Protein 2A4A (pdb70)

Organism: Plasmodium yoelii yoelii (NCBI:txid73239)

Secondary structure (DSSP, 8-state):
-HHHHHHHHHHHTTEEEE---TT--HHHHHHHHHHHHSSSSPPSEEEE-GGGHHHIIIIIHHHSSS--SEEEEEESTTT--S-HHHHHHHHHHHHHHT-SEEEEEP-HHHHHHSHHHHHHHHHHHHHHHHTT-TTSEEEEE--HHHH-SHHHHHHHHHHHHTTT-SEEE---S-SS----HHHHHHHHHHHHHHHHH-GGGTT--EEEEESS--SHHHHHHHHHHHHHHT---EEEEESSHHHHHHHHH-/-HHHHHHHHHHHTTEEEE---TT--HHHHHHHHHHTTSSSSPPSEEEE-GGGHHHIIIIIHHHSSS--SEEEEEESTTT--S-HHHHHHHHHHHHHHT-SEEEEEP-HHHHHHSHHHHHHHHHHHHHHHHHHTTTSEEEEE--HHHH-SHHHHHHHHHHHHTTT-SEEE---S-SS----HHHHHHHHHHHHHHHHH-GGGTTT-EEEEESS--SHHHHHHHHHHHHHH--EEEESSHHHHHHHHH-

B-factor: mean 33.87, std 11.48, range [2.68, 71.35]

InterPro domains:
  IPR002915 DeoC/FbaB/LacD aldolase [PF01791] (13-217)
  IPR002915 DeoC/FbaB/LacD aldolase [SM01133] (12-255)
  IPR011343 Deoxyribose-phosphate aldolase [PIRSF001357] (12-256)
  IPR011343 Deoxyribose-phosphate aldolase [PTHR10889] (4-257)
  IPR011343 Deoxyribose-phosphate aldolase [TIGR00126] (16-229)
  IPR013785 Aldolase-type TIM barrel [G3DSA:3.20.20.70] (3-262)

Nearest PDB structures (foldseek):
  2a4a-assembly2_B  TM=1.004E+00  e=3.264E-45  Plasmodium yoelii yoelii
  2a4a-assembly1_A  TM=1.003E+00  e=9.327E-44  Plasmodium yoelii yoelii
  3qyq-assembly1_C  TM=9.381E-01  e=1.971E-19  Toxoplasma gondii ME49
  4eiv-assembly1_A  TM=9.228E-01  e=8.857E-19  Toxoplasma gondii
  3qyq-assembly2_B  TM=9.148E-01  e=5.631E-18  Toxoplasma gondii ME49

Radius of gyration: 25.46 Å; Cα contacts (8 Å, |Δi|>4): 975; chains: 2; bounding box: 39×77×62 Å

Structure (mmCIF, N/CA/C/O backbone):
data_2A4A
#
_entry.id   2A4A
#
_cell.length_a   36.121
_cell.length_b   143.472
_cell.length_c   50.156
_cell.angle_alpha   90.00
_cell.angle_beta   106.24
_cell.angle_gamma   90.00
#
_symmetry.space_group_name_H-M   'P 1 21 1'
#
loop_
_entity.id
_entity.type
_entity.pdbx_description
1 polymer 'deoxyribose-phosphate aldolase'
2 water water
#
loop_
_atom_site.group_PDB
_atom_site.id
_atom_site.type_symbol
_atom_site.label_atom_id
_atom_site.label_alt_id
_atom_site.label_comp_id
_atom_site.label_asym_id
_atom_site.label_entity_id
_atom_site.label_seq_id
_atom_site.pdbx_PDB_ins_code
_atom_site.Cartn_x
_atom_site.Cartn_y
_atom_site.Cartn_z
_atom_site.occupancy
_atom_site.B_iso_or_equiv
_atom_site.auth_seq_id
_atom_site.auth_comp_id
_atom_site.auth_asym_id
_atom_site.auth_atom_id
_atom_site.pdbx_PDB_model_num
ATOM 1 N N . ASN A 1 22 ? 33.604 17.561 -4.639 1.00 41.71 3 ASN A N 1
ATOM 2 C CA . ASN A 1 22 ? 33.385 17.667 -3.167 1.00 40.90 3 ASN A CA 1
ATOM 3 C C . ASN A 1 22 ? 31.890 17.608 -2.826 1.00 38.71 3 ASN A C 1
ATOM 4 O O . ASN A 1 22 ? 31.258 18.634 -2.543 1.00 35.89 3 ASN A O 1
ATOM 9 N N . TYR A 1 23 ? 31.332 16.399 -2.858 1.00 36.95 4 TYR A N 1
ATOM 10 C CA . TYR A 1 23 ? 29.890 16.212 -2.674 1.00 36.12 4 TYR A CA 1
ATOM 11 C C . TYR A 1 23 ? 29.426 16.482 -1.251 1.00 33.72 4 TYR A C 1
ATOM 12 O O . TYR A 1 23 ? 28.295 16.930 -1.041 1.00 31.91 4 TYR A O 1
ATOM 21 N N . THR A 1 24 ? 30.292 16.194 -0.286 1.00 31.38 5 THR A N 1
ATOM 22 C CA . THR A 1 24 ? 29.997 16.449 1.126 1.00 32.27 5 THR A CA 1
ATOM 23 C C . THR A 1 24 ? 29.670 17.936 1.336 1.00 31.76 5 THR A C 1
ATOM 24 O O . THR A 1 24 ? 28.626 18.286 1.904 1.00 29.28 5 THR A O 1
ATOM 28 N N . GLU A 1 25 ? 30.566 18.788 0.845 1.00 31.51 6 GLU A N 1
ATOM 29 C CA . GLU A 1 25 ? 30.405 20.234 0.889 1.00 32.42 6 GLU A CA 1
ATOM 30 C C . GLU A 1 25 ? 29.158 20.699 0.134 1.00 30.59 6 GLU A C 1
ATOM 31 O O . GLU A 1 25 ? 28.419 21.553 0.629 1.00 28.67 6 GLU A O 1
ATOM 37 N N . LYS A 1 26 ? 28.916 20.130 -1.048 1.00 30.43 7 LYS A N 1
ATOM 38 C CA . LYS A 1 26 ? 27.738 20.487 -1.846 1.00 30.03 7 LYS A CA 1
ATOM 39 C C . LYS A 1 26 ? 26.435 20.090 -1.169 1.00 28.63 7 LYS A C 1
ATOM 40 O O . LYS A 1 26 ? 25.431 20.785 -1.289 1.00 29.38 7 LYS A O 1
ATOM 46 N N . PHE A 1 27 ? 26.458 18.965 -0.462 1.00 28.67 8 PHE A N 1
ATOM 47 C CA . PHE A 1 27 ? 25.283 18.481 0.270 1.00 26.99 8 PHE A CA 1
ATOM 48 C C . PHE A 1 27 ? 24.983 19.384 1.476 1.00 27.00 8 PHE A C 1
ATOM 49 O O . PHE A 1 27 ? 23.833 19.790 1.698 1.00 25.30 8 PHE A O 1
ATOM 57 N N . ALA A 1 28 ? 26.027 19.706 2.236 1.00 26.01 9 ALA A N 1
ATOM 58 C CA . ALA A 1 28 ? 25.916 20.655 3.342 1.00 24.90 9 ALA A CA 1
ATOM 59 C C . ALA A 1 28 ? 25.442 22.020 2.840 1.00 24.24 9 ALA A C 1
ATOM 60 O O . ALA A 1 28 ? 24.562 22.623 3.445 1.00 23.90 9 ALA A O 1
ATOM 62 N N . ALA A 1 29 ? 26.021 22.490 1.736 1.00 22.50 10 ALA A N 1
ATOM 63 C CA . ALA A 1 29 ? 25.651 23.779 1.129 1.00 22.65 10 ALA A CA 1
ATOM 64 C C . ALA A 1 29 ? 24.163 23.834 0.747 1.00 24.07 10 ALA A C 1
ATOM 65 O O . ALA A 1 29 ? 23.503 24.847 0.965 1.00 22.58 10 ALA A O 1
ATOM 67 N N . TRP A 1 30 ? 23.663 22.739 0.170 1.00 23.22 11 TRP A N 1
ATOM 68 C CA . TRP A 1 30 ? 22.263 22.580 -0.217 1.00 24.73 11 TRP A CA 1
ATOM 69 C C . TRP A 1 30 ? 21.344 22.652 1.006 1.00 23.35 11 TRP A C 1
ATOM 70 O O . TRP A 1 30 ? 20.373 23.426 1.037 1.00 23.53 11 TRP A O 1
ATOM 81 N N . SER A 1 31 ? 21.662 21.852 2.019 1.00 24.09 12 SER A N 1
ATOM 82 C CA . SER A 1 31 ? 20.912 21.850 3.272 1.00 24.73 12 SER A CA 1
ATOM 83 C C . SER A 1 31 ? 20.877 23.236 3.926 1.00 23.91 12 SER A C 1
ATOM 84 O O . SER A 1 31 ? 19.848 23.654 4.447 1.00 22.54 12 SER A O 1
ATOM 87 N N . VAL A 1 32 ? 22.000 23.944 3.894 1.00 22.71 13 VAL A N 1
ATOM 88 C CA . VAL A 1 32 ? 22.066 25.264 4.526 1.00 20.32 13 VAL A CA 1
ATOM 89 C C . VAL A 1 32 ? 21.214 26.322 3.801 1.00 21.10 13 VAL A C 1
ATOM 90 O O . VAL A 1 32 ? 20.567 27.132 4.446 1.00 20.63 13 VAL A O 1
ATOM 94 N N . ILE A 1 33 ? 21.210 26.329 2.472 1.00 20.63 14 ILE A N 1
ATOM 95 C CA . ILE A 1 33 ? 20.337 27.256 1.732 1.00 21.31 14 ILE A CA 1
ATOM 96 C C . ILE A 1 33 ? 18.879 27.100 2.187 1.00 21.44 14 ILE A C 1
ATOM 97 O O . ILE A 1 33 ? 18.184 28.089 2.447 1.00 21.30 14 ILE A O 1
ATOM 102 N N . CYS A 1 34 ? 18.441 25.848 2.319 1.00 22.41 15 CYS A N 1
ATOM 103 C CA . CYS A 1 34 ? 17.079 25.518 2.761 1.00 22.39 15 CYS A CA 1
ATOM 104 C C . CYS A 1 34 ? 16.715 26.106 4.130 1.00 22.33 15 CYS A C 1
ATOM 105 O O . CYS A 1 34 ? 15.532 26.236 4.451 1.00 19.95 15 CYS A O 1
ATOM 108 N N . LEU A 1 35 ? 17.733 26.431 4.932 1.00 19.74 16 LEU A N 1
ATOM 109 C CA . LEU A 1 35 ? 17.528 26.987 6.262 1.00 22.44 16 LEU A CA 1
ATOM 110 C C . LEU A 1 35 ? 17.845 28.485 6.339 1.00 20.55 16 LEU A C 1
ATOM 111 O O . LEU A 1 35 ? 17.797 29.057 7.429 1.00 21.82 16 LEU A O 1
ATOM 116 N N . THR A 1 36 ? 18.181 29.110 5.204 1.00 20.22 17 THR A N 1
ATOM 117 C CA . THR A 1 36 ? 18.641 30.501 5.213 1.00 19.43 17 THR A CA 1
ATOM 118 C C . THR A 1 36 ? 17.521 31.493 4.871 1.00 18.98 17 THR A C 1
ATOM 119 O O . THR A 1 36 ? 16.739 31.273 3.933 1.00 20.36 17 THR A O 1
ATOM 123 N N . ASP A 1 37 ? 17.453 32.580 5.632 1.00 17.03 18 ASP A N 1
ATOM 124 C CA . ASP A 1 37 ? 16.638 33.738 5.279 1.00 18.64 18 ASP A CA 1
ATOM 125 C C . ASP A 1 37 ? 17.525 34.658 4.450 1.00 19.34 18 ASP A C 1
ATOM 126 O O . ASP A 1 37 ? 18.438 35.314 4.978 1.00 16.84 18 ASP A O 1
ATOM 131 N N . HIS A 1 38 ? 17.297 34.664 3.138 1.00 17.82 19 HIS A N 1
ATOM 132 C CA . HIS A 1 38 ? 18.114 35.458 2.221 1.00 19.96 19 HIS A CA 1
ATOM 133 C C . HIS A 1 38 ? 17.699 36.921 2.374 1.00 18.38 19 HIS A C 1
ATOM 134 O O . HIS A 1 38 ? 16.528 37.288 2.173 1.00 19.59 19 HIS A O 1
ATOM 141 N N . THR A 1 39 ? 18.661 37.747 2.757 1.00 18.51 20 THR A N 1
ATOM 142 C CA . THR A 1 39 ? 18.365 39.049 3.347 1.00 18.81 20 THR A CA 1
ATOM 143 C C . THR A 1 39 ? 18.873 40.264 2.538 1.00 19.78 20 THR A C 1
ATOM 144 O O . THR A 1 39 ? 20.016 40.296 2.077 1.00 19.36 20 THR A O 1
ATOM 148 N N . PHE A 1 40 ? 18.025 41.281 2.406 1.00 19.09 21 PHE A N 1
ATOM 149 C CA . PHE A 1 40 ? 18.463 42.576 1.904 1.00 20.83 21 PHE A CA 1
ATOM 150 C C . PHE A 1 40 ? 17.868 43.674 2.781 1.00 20.47 21 PHE A C 1
ATOM 151 O O . PHE A 1 40 ? 16.649 43.884 2.814 1.00 19.59 21 PHE A O 1
ATOM 159 N N . LEU A 1 41 ? 18.735 44.363 3.509 1.00 18.23 22 LEU A N 1
ATOM 160 C CA . LEU A 1 41 ? 18.287 45.373 4.458 1.00 20.16 22 LEU A CA 1
ATOM 161 C C . LEU A 1 41 ? 19.049 46.687 4.324 1.00 21.86 22 LEU A C 1
ATOM 162 O O . LEU A 1 41 ? 19.245 47.389 5.304 1.00 22.85 22 LEU A O 1
ATOM 167 N N . ASP A 1 42 ? 19.477 47.002 3.102 1.00 24.41 23 ASP A N 1
ATOM 168 C CA . ASP A 1 42 ? 20.061 48.301 2.799 1.00 25.37 23 ASP A CA 1
ATOM 169 C C . ASP A 1 42 ? 18.878 49.231 2.656 1.00 24.57 23 ASP A C 1
ATOM 170 O O . ASP A 1 42 ? 18.037 49.050 1.770 1.00 25.48 23 ASP A O 1
ATOM 175 N N . GLU A 1 43 ? 18.795 50.195 3.563 1.00 24.54 24 GLU A N 1
ATOM 176 C CA . GLU A 1 43 ? 17.644 51.088 3.650 1.00 25.92 24 GLU A CA 1
ATOM 177 C C . GLU A 1 43 ? 17.386 51.882 2.353 1.00 25.77 24 GLU A C 1
ATOM 178 O O . GLU A 1 43 ? 16.236 52.121 1.998 1.00 26.92 24 GLU A O 1
ATOM 184 N N . ASN A 1 44 ? 18.449 52.264 1.648 1.00 24.30 25 ASN A N 1
ATOM 185 C CA . ASN A 1 44 ? 18.296 53.024 0.387 1.00 25.17 25 ASN A CA 1
ATOM 186 C C . ASN A 1 44 ? 18.017 52.152 -0.844 1.00 25.32 25 ASN A C 1
ATOM 187 O O . ASN A 1 44 ? 18.030 52.641 -1.981 1.00 25.18 25 ASN A O 1
ATOM 192 N N . GLY A 1 45 ? 17.748 50.869 -0.619 1.00 24.49 26 GLY A N 1
ATOM 193 C CA . GLY A 1 45 ? 17.563 49.921 -1.716 1.00 26.03 26 GLY A CA 1
ATOM 194 C C . GLY A 1 45 ? 16.330 50.178 -2.560 1.00 26.36 26 GLY A C 1
ATOM 195 O O . GLY A 1 45 ? 15.441 50.931 -2.160 1.00 27.18 26 GLY A O 1
ATOM 196 N N . THR A 1 46 ? 16.279 49.533 -3.726 1.00 27.28 27 THR A N 1
ATOM 197 C CA . THR A 1 46 ? 15.197 49.729 -4.693 1.00 28.07 27 THR A CA 1
ATOM 198 C C . THR A 1 46 ? 14.517 48.404 -5.037 1.00 27.49 27 THR A C 1
ATOM 199 O O . THR A 1 46 ? 14.985 47.342 -4.644 1.00 24.15 27 THR A O 1
ATOM 203 N N . GLU A 1 47 ? 13.418 48.465 -5.784 1.00 28.10 28 GLU A N 1
ATOM 204 C CA . GLU A 1 47 ? 12.765 47.246 -6.271 1.00 28.55 28 GLU A CA 1
ATOM 205 C C . GLU A 1 47 ? 13.715 46.360 -7.067 1.00 29.42 28 GLU A C 1
ATOM 206 O O . GLU A 1 47 ? 13.603 45.140 -7.032 1.00 27.94 28 GLU A O 1
ATOM 212 N N . ASP A 1 48 ? 14.668 46.981 -7.763 1.00 30.40 29 ASP A N 1
ATOM 213 C CA . ASP A 1 48 ? 15.687 46.245 -8.507 1.00 31.01 29 ASP A CA 1
ATOM 214 C C . ASP A 1 48 ? 16.481 45.327 -7.580 1.00 29.08 29 ASP A C 1
ATOM 215 O O . ASP A 1 48 ? 16.696 44.163 -7.899 1.00 28.43 29 ASP A O 1
ATOM 220 N N . ASP A 1 49 ? 16.907 45.860 -6.435 1.00 27.66 30 ASP A N 1
ATOM 221 C CA . ASP A 1 49 ? 17.592 45.066 -5.400 1.00 27.21 30 ASP A CA 1
ATOM 222 C C . ASP A 1 49 ? 16.736 43.919 -4.859 1.00 24.45 30 ASP A C 1
ATOM 223 O O . ASP A 1 49 ? 17.233 42.808 -4.662 1.00 25.52 30 ASP A O 1
ATOM 228 N N . ILE A 1 50 ? 15.463 44.205 -4.603 1.00 23.98 31 ILE A N 1
ATOM 229 C CA . ILE A 1 50 ? 14.520 43.207 -4.093 1.00 23.27 31 ILE A CA 1
ATOM 230 C C . ILE A 1 50 ? 14.232 42.135 -5.148 1.00 24.96 31 ILE A C 1
ATOM 231 O O . ILE A 1 50 ? 14.179 40.939 -4.837 1.00 22.94 31 ILE A O 1
ATOM 236 N N . ARG A 1 51 ? 14.088 42.545 -6.408 1.00 26.08 32 ARG A N 1
ATOM 237 C CA . ARG A 1 51 ? 13.902 41.569 -7.485 1.00 25.23 32 ARG A CA 1
ATOM 238 C C . ARG A 1 51 ? 15.091 40.602 -7.588 1.00 25.63 32 ARG A C 1
ATOM 239 O O . ARG A 1 51 ? 14.907 39.388 -7.712 1.00 25.38 32 ARG A O 1
ATOM 247 N N . GLU A 1 52 ? 16.298 41.148 -7.517 1.00 25.04 33 GLU A N 1
ATOM 248 C CA . GLU A 1 52 ? 17.522 40.359 -7.529 1.00 25.69 33 GLU A CA 1
ATOM 249 C C . GLU A 1 52 ? 17.580 39.399 -6.342 1.00 24.45 33 GLU A C 1
ATOM 250 O O . GLU A 1 52 ? 17.923 38.228 -6.515 1.00 22.95 33 GLU A O 1
ATOM 256 N N . LEU A 1 53 ? 17.227 39.897 -5.156 1.00 22.62 34 LEU A N 1
ATOM 257 C CA . LEU A 1 53 ? 17.134 39.065 -3.937 1.00 22.84 34 LEU A CA 1
ATOM 258 C C . LEU A 1 53 ? 16.187 37.868 -4.097 1.00 24.22 34 LEU A C 1
ATOM 259 O O . LEU A 1 53 ? 16.529 36.721 -3.760 1.00 22.74 34 LEU A O 1
ATOM 264 N N . CYS A 1 54 ? 14.989 38.145 -4.605 1.00 24.36 35 CYS A N 1
ATOM 265 C CA . CYS A 1 54 ? 13.984 37.102 -4.791 1.00 24.36 35 CYS A CA 1
ATOM 266 C C . CYS A 1 54 ? 14.380 36.111 -5.873 1.00 24.70 35 CYS A C 1
ATOM 267 O O . CYS A 1 54 ? 14.214 34.909 -5.701 1.00 24.01 35 CYS A O 1
ATOM 270 N N . ASN A 1 55 ? 14.931 36.605 -6.982 1.00 26.09 36 ASN A N 1
ATOM 271 C CA . ASN A 1 55 ? 15.454 35.687 -7.992 1.00 27.52 36 ASN A CA 1
ATOM 272 C C . ASN A 1 55 ? 16.555 34.770 -7.465 1.00 26.57 36 ASN A C 1
ATOM 273 O O . ASN A 1 55 ? 16.547 33.570 -7.735 1.00 26.39 36 ASN A O 1
ATOM 278 N N . GLU A 1 56 ? 17.457 35.336 -6.670 1.00 27.25 37 GLU A N 1
ATOM 279 C CA . GLU A 1 56 ? 18.511 34.575 -6.001 1.00 29.11 37 GLU A CA 1
ATOM 280 C C . GLU A 1 56 ? 17.977 33.501 -5.054 1.00 28.88 37 GLU A C 1
ATOM 281 O O . GLU A 1 56 ? 18.552 32.407 -4.958 1.00 28.10 37 GLU A O 1
ATOM 287 N N . SER A 1 5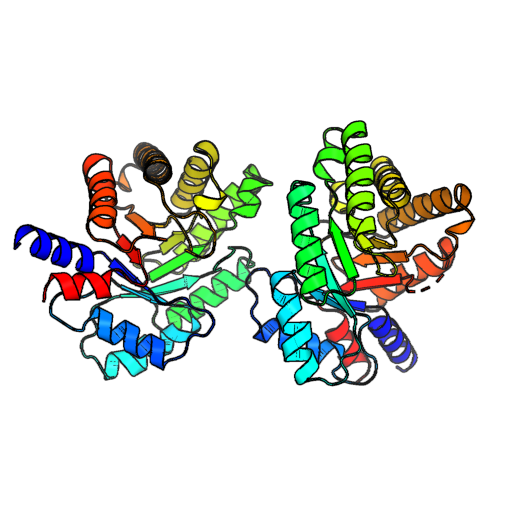7 ? 16.884 33.815 -4.359 1.00 27.60 38 SER A N 1
ATOM 288 C CA . SER A 1 57 ? 16.306 32.888 -3.385 1.00 27.04 38 SER A CA 1
ATOM 289 C C . SER A 1 57 ? 15.729 31.628 -4.037 1.00 28.74 38 SER A C 1
ATOM 290 O O . SER A 1 57 ? 15.639 30.592 -3.376 1.00 26.15 38 SER A O 1
ATOM 293 N N . VAL A 1 58 ? 15.358 31.731 -5.327 1.00 30.39 39 VAL A N 1
ATOM 294 C CA . VAL A 1 58 ? 14.779 30.618 -6.106 1.00 32.77 39 VAL A CA 1
ATOM 295 C C . VAL A 1 58 ? 15.564 30.260 -7.389 1.00 35.89 39 VAL A C 1
ATOM 296 O O . VAL A 1 58 ? 15.079 29.477 -8.218 1.00 36.96 39 VAL A O 1
ATOM 300 N N . LYS A 1 59 ? 16.762 30.822 -7.537 1.00 37.18 40 LYS A N 1
ATOM 301 C CA . LYS A 1 59 ? 17.557 30.722 -8.768 1.00 40.45 40 LYS A CA 1
ATOM 302 C C . LYS A 1 59 ? 17.552 29.319 -9.357 1.00 42.50 40 LYS A C 1
ATOM 303 O O . LYS A 1 59 ? 17.089 29.104 -10.481 1.00 43.51 40 LYS A O 1
ATOM 309 N N . THR A 1 60 ? 18.080 28.374 -8.590 1.00 44.41 41 THR A N 1
ATOM 310 C CA . THR A 1 60 ? 18.036 26.968 -8.944 1.00 46.23 41 THR A CA 1
ATOM 311 C C . THR A 1 60 ? 17.458 26.214 -7.755 1.00 46.51 41 THR A C 1
ATOM 312 O O . THR A 1 60 ? 16.852 26.816 -6.861 1.00 47.91 41 THR A O 1
ATOM 316 N N . CYS A 1 61 ? 17.693 24.910 -7.723 1.00 45.54 42 CYS A N 1
ATOM 317 C CA . CYS A 1 61 ? 16.856 24.003 -6.960 1.00 45.71 42 CYS A CA 1
ATOM 318 C C . CYS A 1 61 ? 16.652 24.257 -5.461 1.00 41.75 42 CYS A C 1
ATOM 319 O O . CYS A 1 61 ? 15.508 24.461 -5.050 1.00 43.00 42 CYS A O 1
ATOM 322 N N . PRO A 1 62 ? 17.726 24.271 -4.636 1.00 38.21 43 PRO A N 1
ATOM 323 C CA . PRO A 1 62 ? 17.326 24.527 -3.249 1.00 34.40 43 PRO A CA 1
ATOM 324 C C . PRO A 1 62 ? 16.867 25.976 -3.126 1.00 31.98 43 PRO A C 1
ATOM 325 O O . PRO A 1 62 ? 17.586 26.886 -3.539 1.00 30.95 43 PRO A O 1
ATOM 329 N N . PHE A 1 63 ? 15.649 26.173 -2.631 1.00 28.79 44 PHE A N 1
ATOM 330 C CA . PHE A 1 63 ? 15.128 27.513 -2.394 1.00 27.46 44 PHE A CA 1
ATOM 331 C C . PHE A 1 63 ? 15.457 27.926 -0.967 1.00 25.31 44 PHE A C 1
ATOM 332 O O . PHE A 1 63 ? 15.479 27.076 -0.063 1.00 23.33 44 PHE A O 1
ATOM 340 N N . ALA A 1 64 ? 15.704 29.220 -0.761 1.00 24.30 45 ALA A N 1
ATOM 341 C CA . ALA A 1 64 ? 15.868 29.769 0.598 1.00 23.17 45 ALA A CA 1
ATOM 342 C C . ALA A 1 64 ? 14.580 29.611 1.422 1.00 22.24 45 ALA A C 1
ATOM 343 O O . ALA A 1 64 ? 13.476 29.553 0.863 1.00 23.14 45 ALA A O 1
ATOM 345 N N . ALA A 1 65 ? 14.717 29.544 2.747 1.00 22.13 46 ALA A N 1
ATOM 346 C CA . ALA A 1 65 ? 13.556 29.447 3.637 1.00 22.10 46 ALA A CA 1
ATOM 347 C C . ALA A 1 65 ? 12.671 30.667 3.525 1.00 21.28 46 ALA A C 1
ATOM 348 O O . ALA A 1 65 ? 11.439 30.568 3.588 1.00 23.10 46 ALA A O 1
ATOM 350 N N . ALA A 1 66 ? 13.310 31.828 3.399 1.00 21.14 47 ALA A N 1
ATOM 351 C CA . ALA A 1 66 ? 12.626 33.109 3.368 1.00 20.76 47 ALA A CA 1
ATOM 352 C C . ALA A 1 66 ? 13.455 34.148 2.650 1.00 19.85 47 ALA A C 1
ATOM 353 O O . ALA A 1 66 ? 14.689 33.979 2.461 1.00 20.56 47 ALA A O 1
ATOM 355 N N . VAL A 1 67 ? 12.779 35.205 2.217 1.00 18.24 48 VAL A N 1
ATOM 356 C CA . VAL A 1 67 ? 13.450 36.473 1.928 1.00 18.10 48 VAL A CA 1
ATOM 357 C C . VAL A 1 67 ? 13.142 37.425 3.068 1.00 16.79 48 VAL A 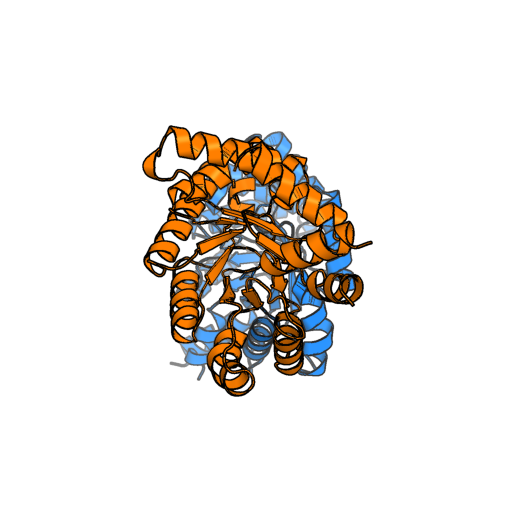C 1
ATOM 358 O O . VAL A 1 67 ? 12.008 37.479 3.543 1.00 18.14 48 VAL A O 1
ATOM 362 N N . CYS A 1 68 ? 14.154 38.143 3.534 1.00 18.02 49 CYS A N 1
ATOM 363 C CA . CYS A 1 68 ? 13.997 39.026 4.694 1.00 18.20 49 CYS A CA 1
ATOM 364 C C . CYS A 1 68 ? 14.290 40.470 4.297 1.00 18.92 49 CYS A C 1
ATOM 365 O O . CYS A 1 68 ? 15.400 40.798 3.853 1.00 18.14 49 CYS A O 1
ATOM 368 N N . VAL A 1 69 ? 13.275 41.321 4.442 1.00 18.65 50 VAL A N 1
ATOM 369 C CA . VAL A 1 69 ? 13.298 42.694 3.928 1.00 17.81 50 VAL A CA 1
ATOM 370 C C . VAL A 1 69 ? 12.651 43.696 4.899 1.00 17.98 50 VAL A C 1
ATOM 371 O O . VAL A 1 69 ? 12.042 43.309 5.905 1.00 17.00 50 VAL A O 1
ATOM 375 N N . TYR A 1 70 ? 12.786 44.984 4.591 1.00 18.09 51 TYR A N 1
ATOM 376 C CA . TYR A 1 70 ? 12.050 46.029 5.292 1.00 18.95 51 TYR A CA 1
ATOM 377 C C . TYR A 1 70 ? 10.573 46.030 4.873 1.00 20.21 51 TYR A C 1
ATOM 378 O O . TYR A 1 70 ? 10.257 45.637 3.748 1.00 19.16 51 TYR A O 1
ATOM 387 N N . PRO A 1 71 ? 9.667 46.449 5.785 1.00 21.08 52 PRO A N 1
ATOM 388 C CA . PRO A 1 71 ? 8.232 46.480 5.495 1.00 22.36 52 PRO A CA 1
ATOM 389 C C . PRO A 1 71 ? 7.860 47.181 4.188 1.00 23.55 52 PRO A C 1
ATOM 390 O O . PRO A 1 71 ? 6.891 46.793 3.544 1.00 24.56 52 PRO A O 1
ATOM 394 N N . LYS A 1 72 ? 8.634 48.177 3.787 1.00 25.33 53 LYS A N 1
ATOM 395 C CA . LYS A 1 72 ? 8.299 48.958 2.595 1.00 26.91 53 LYS A CA 1
ATOM 396 C C . LYS A 1 72 ? 8.302 48.139 1.300 1.00 26.69 53 LYS A C 1
ATOM 397 O O . LYS A 1 72 ? 7.719 48.567 0.296 1.00 26.88 53 LYS A O 1
ATOM 403 N N . PHE A 1 73 ? 8.934 46.963 1.330 1.00 25.27 54 PHE A N 1
ATOM 404 C CA . PHE A 1 73 ? 9.044 46.117 0.137 1.00 23.51 54 PHE A CA 1
ATOM 405 C C . PHE A 1 73 ? 8.191 44.850 0.167 1.00 22.09 54 PHE A C 1
ATOM 406 O O . PHE A 1 73 ? 8.226 44.060 -0.775 1.00 21.36 54 PHE A O 1
ATOM 414 N N . VAL A 1 74 ? 7.430 44.654 1.241 1.00 22.13 55 VAL A N 1
ATOM 415 C CA . VAL A 1 74 ? 6.611 43.457 1.389 1.00 22.53 55 VAL A CA 1
ATOM 416 C C . VAL A 1 74 ? 5.547 43.372 0.283 1.00 23.15 55 VAL A C 1
ATOM 417 O O . VAL A 1 74 ? 5.340 42.311 -0.312 1.00 22.54 55 VAL A O 1
ATOM 421 N N . LYS A 1 75 ? 4.889 44.491 0.016 1.00 25.62 56 LYS A N 1
ATOM 422 C CA . LYS A 1 75 ? 3.846 44.544 -1.023 1.00 28.07 56 LYS A CA 1
ATOM 423 C C . LYS A 1 75 ? 4.396 44.196 -2.401 1.00 27.33 56 LYS A C 1
ATOM 424 O O . LYS A 1 75 ? 3.793 43.413 -3.139 1.00 28.88 56 LYS A O 1
ATOM 430 N N . PHE A 1 76 ? 5.542 44.780 -2.737 1.00 28.28 57 PHE A N 1
ATOM 431 C CA . PHE A 1 76 ? 6.221 44.513 -4.006 1.00 27.46 57 PHE A CA 1
ATOM 432 C C . PHE A 1 76 ? 6.450 43.014 -4.199 1.00 27.75 57 PHE A C 1
ATOM 433 O O . PHE A 1 76 ? 6.138 42.457 -5.257 1.00 25.18 57 PHE A O 1
ATOM 441 N N . ILE A 1 77 ? 6.959 42.343 -3.159 1.00 25.78 58 ILE A N 1
ATOM 442 C CA . ILE A 1 77 ? 7.182 40.900 -3.236 1.00 23.96 58 ILE A CA 1
ATOM 443 C C . ILE A 1 77 ? 5.868 40.118 -3.372 1.00 24.43 58 ILE A C 1
ATOM 444 O O . ILE A 1 77 ? 5.763 39.222 -4.212 1.00 26.29 58 ILE A O 1
ATOM 449 N N . ASN A 1 78 ? 4.876 40.461 -2.553 1.00 24.76 59 ASN A N 1
ATOM 450 C CA . ASN A 1 78 ? 3.614 39.729 -2.517 1.00 27.85 59 ASN A CA 1
ATOM 451 C C . ASN A 1 78 ? 2.830 39.889 -3.812 1.00 29.59 59 ASN A C 1
ATOM 452 O O . ASN A 1 78 ? 2.096 38.989 -4.218 1.00 30.74 59 ASN A O 1
ATOM 457 N N . GLU A 1 79 ? 3.008 41.031 -4.458 1.00 30.98 60 GLU A N 1
ATOM 458 C CA . GLU A 1 79 ? 2.271 41.328 -5.678 1.00 33.58 60 GLU A CA 1
ATOM 459 C C . GLU A 1 79 ? 3.121 41.109 -6.926 1.00 33.97 60 GLU A C 1
ATOM 460 O O . GLU A 1 79 ? 2.896 40.127 -7.653 1.00 35.97 60 GLU A O 1
ATOM 466 N N . LYS A 1 80 ? 4.108 41.982 -7.152 1.00 33.30 61 LYS A N 1
ATOM 467 C CA . LYS A 1 80 ? 4.950 41.918 -8.350 1.00 33.82 61 LYS A CA 1
ATOM 468 C C . LYS A 1 80 ? 5.745 40.621 -8.489 1.00 32.87 61 LYS A C 1
ATOM 469 O O . LYS A 1 80 ? 5.665 39.950 -9.517 1.00 32.40 61 LYS A O 1
ATOM 475 N N . ILE A 1 81 ? 6.529 40.277 -7.468 1.00 30.83 62 ILE A N 1
ATOM 476 C CA . ILE A 1 81 ? 7.381 39.090 -7.517 1.00 28.05 62 ILE A CA 1
ATOM 477 C C . ILE A 1 81 ? 6.580 37.794 -7.619 1.00 28.55 62 ILE A C 1
ATOM 478 O O . ILE A 1 81 ? 6.937 36.897 -8.394 1.00 30.37 62 ILE A O 1
ATOM 483 N N . LYS A 1 82 ? 5.500 37.687 -6.849 1.00 28.23 63 LYS A N 1
ATOM 484 C CA . LYS A 1 82 ? 4.633 36.514 -6.959 1.00 29.69 63 LYS A CA 1
ATOM 485 C C . LYS A 1 82 ? 3.961 36.382 -8.347 1.00 31.21 63 LYS A C 1
ATOM 486 O O . LYS A 1 82 ? 3.589 35.276 -8.749 1.00 31.53 63 LYS A O 1
ATOM 492 N N . GLN A 1 83 ? 3.847 37.495 -9.066 1.00 32.56 64 GLN A N 1
ATOM 493 C CA . GLN A 1 83 ? 3.353 37.505 -10.453 1.00 34.24 64 GLN A CA 1
ATOM 494 C C . GLN A 1 83 ? 4.423 37.068 -11.456 1.00 35.68 64 GLN A C 1
ATOM 495 O O . GLN A 1 83 ? 4.111 36.455 -12.480 1.00 36.09 64 GLN A O 1
ATOM 501 N N . GLU A 1 84 ? 5.679 37.409 -11.167 1.00 35.32 65 GLU A N 1
ATOM 502 C CA . GLU A 1 84 ? 6.816 37.035 -12.012 1.00 35.16 65 GLU A CA 1
ATOM 503 C C . GLU A 1 84 ? 7.285 35.614 -11.733 1.00 36.84 65 GLU A C 1
ATOM 504 O O . GLU A 1 84 ? 7.649 34.883 -12.654 1.00 35.62 65 GLU A O 1
ATOM 510 N N . ILE A 1 85 ? 7.287 35.240 -10.456 1.00 37.17 66 ILE A N 1
ATOM 511 C CA . ILE A 1 85 ? 7.715 33.919 -10.023 1.00 38.11 66 ILE A CA 1
ATOM 512 C C . ILE A 1 85 ? 6.514 33.241 -9.379 1.00 39.60 66 ILE A C 1
ATOM 513 O O . ILE A 1 85 ? 6.147 33.534 -8.231 1.00 37.75 66 ILE A O 1
ATOM 518 N N . ASN A 1 86 ? 5.895 32.349 -10.148 1.00 41.80 67 ASN A N 1
ATOM 519 C CA . ASN A 1 86 ? 4.696 31.650 -9.727 1.00 43.48 67 ASN A CA 1
ATOM 520 C C . ASN A 1 86 ? 4.858 30.138 -9.899 1.00 43.95 67 ASN A C 1
ATOM 521 O O . ASN A 1 86 ? 4.905 29.641 -11.032 1.00 44.22 67 ASN A O 1
ATOM 526 N N . PRO A 1 87 ? 4.934 29.399 -8.771 1.00 43.29 68 PRO A N 1
ATOM 527 C CA . PRO A 1 87 ? 4.813 29.952 -7.420 1.00 40.99 68 PRO A CA 1
ATOM 528 C C . PRO A 1 87 ? 6.144 30.409 -6.804 1.00 38.99 68 PRO A C 1
ATOM 529 O O . PRO A 1 87 ? 7.221 29.934 -7.195 1.00 38.31 68 PRO A O 1
ATOM 533 N N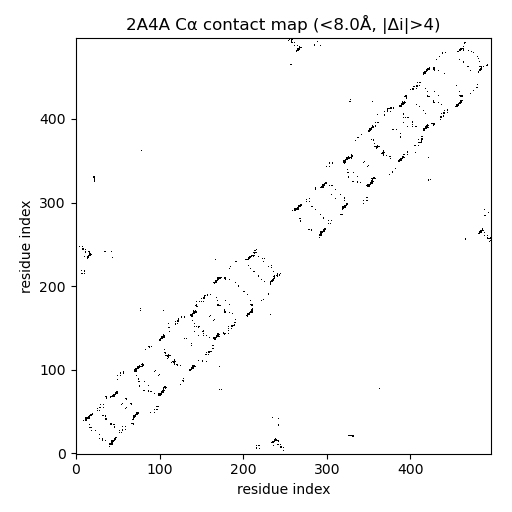 . PHE A 1 88 ? 6.045 31.329 -5.845 1.00 36.13 69 PHE A N 1
ATOM 534 C CA . PHE A 1 88 ? 7.207 31.812 -5.103 1.00 33.40 69 PHE A CA 1
ATOM 535 C C . PHE A 1 88 ? 7.191 31.172 -3.726 1.00 31.53 69 PHE A C 1
ATOM 536 O O . PHE A 1 88 ? 6.328 31.488 -2.902 1.00 32.42 69 PHE A O 1
ATOM 544 N N . LYS A 1 89 ? 8.123 30.249 -3.495 1.00 30.91 70 LYS A N 1
ATOM 545 C CA . LYS A 1 89 ? 8.113 29.397 -2.297 1.00 31.78 70 LYS A CA 1
ATOM 546 C C . LYS A 1 89 ? 8.685 30.025 -1.007 1.00 28.80 70 LYS A C 1
ATOM 547 O O . LYS A 1 89 ? 8.122 29.813 0.069 1.00 30.04 70 LYS A O 1
ATOM 553 N N . PRO A 1 90 ? 9.810 30.764 -1.094 1.00 27.00 71 PRO A N 1
ATOM 554 C CA . PRO A 1 90 ? 10.328 31.321 0.167 1.00 26.32 71 PRO A CA 1
ATOM 555 C C . PRO A 1 90 ? 9.331 32.243 0.852 1.00 24.83 71 PRO A C 1
ATOM 556 O O . PRO A 1 90 ? 8.644 33.030 0.187 1.00 23.98 71 PRO A O 1
ATOM 560 N N . LYS A 1 91 ? 9.253 32.140 2.177 1.00 24.12 72 LYS A N 1
ATOM 561 C CA . LYS A 1 91 ? 8.364 32.973 2.959 1.00 22.80 72 LYS A CA 1
ATOM 562 C C . LYS A 1 91 ? 8.838 34.430 2.915 1.00 22.27 72 LYS A C 1
ATOM 563 O O . LYS A 1 91 ? 10.030 34.702 2.691 1.00 22.01 72 LYS A O 1
ATOM 569 N N . ILE A 1 92 ? 7.910 35.358 3.119 1.00 20.04 73 ILE A N 1
ATOM 570 C CA . ILE A 1 92 ? 8.243 36.778 3.212 1.00 21.22 73 ILE A CA 1
ATOM 571 C C . ILE A 1 92 ? 8.422 37.138 4.682 1.00 20.62 73 ILE A C 1
ATOM 572 O O . ILE A 1 92 ? 7.443 37.242 5.432 1.00 18.51 73 ILE A O 1
ATOM 577 N N . ALA A 1 93 ? 9.673 37.302 5.096 1.00 18.89 74 ALA A N 1
ATOM 578 C CA . ALA A 1 93 ? 9.956 37.775 6.461 1.00 19.15 74 ALA A CA 1
ATOM 579 C C . ALA A 1 93 ? 10.251 39.273 6.458 1.00 20.19 74 ALA A C 1
ATOM 580 O O . ALA A 1 93 ? 11.074 39.762 5.688 1.00 22.15 74 ALA A O 1
ATOM 582 N N . CYS A 1 94 ? 9.536 39.994 7.306 1.00 20.27 75 CYS A N 1
ATOM 583 C CA . CYS A 1 94 ? 9.600 41.427 7.376 1.00 20.04 75 CYS A CA 1
ATOM 584 C C . CYS A 1 94 ? 10.227 41.821 8.729 1.00 19.15 75 CYS A C 1
ATOM 585 O O . CYS A 1 94 ? 9.761 41.368 9.770 1.00 21.07 75 CYS A O 1
ATOM 588 N N . VAL A 1 95 ? 11.266 42.655 8.735 1.00 20.06 76 VAL A N 1
ATOM 589 C CA . VAL A 1 95 ? 11.796 43.151 10.029 1.00 18.73 76 VAL A CA 1
ATOM 590 C C . VAL A 1 95 ? 10.888 44.246 10.592 1.00 19.88 76 VAL A C 1
ATOM 591 O O . VAL A 1 95 ? 10.150 44.900 9.851 1.00 21.93 76 VAL A O 1
ATOM 595 N N . ILE A 1 96 ? 10.963 44.477 11.896 1.00 19.42 77 ILE A N 1
ATOM 596 C CA . ILE A 1 96 ? 10.028 45.375 12.559 1.00 20.25 77 ILE A CA 1
ATOM 597 C C . ILE A 1 96 ? 10.700 45.997 13.772 1.00 18.06 77 ILE A C 1
ATOM 598 O O . ILE A 1 96 ? 11.514 45.334 14.436 1.00 16.82 77 ILE A O 1
ATOM 603 N N . ASN A 1 97 ? 10.401 47.282 13.996 1.00 17.62 78 ASN A N 1
ATOM 604 C CA . ASN A 1 97 ? 10.977 48.059 15.083 1.00 16.06 78 ASN A CA 1
ATOM 605 C C . ASN A 1 97 ? 12.499 48.087 14.860 1.00 17.74 78 ASN A C 1
ATOM 606 O O . ASN A 1 97 ? 13.269 48.110 15.811 1.00 19.02 78 ASN A O 1
ATOM 611 N N . PHE A 1 98 ? 12.910 48.078 13.590 1.00 15.59 79 PHE A N 1
ATOM 612 C CA . PHE A 1 98 ? 14.286 47.671 13.219 1.00 17.05 79 PHE A CA 1
ATOM 613 C C . PHE A 1 98 ? 15.100 48.850 12.682 1.00 17.45 79 PHE A C 1
ATOM 614 O O . PHE A 1 98 ? 14.573 49.667 11.926 1.00 18.87 79 PHE A O 1
ATOM 622 N N . PRO A 1 99 ? 16.407 48.933 13.031 1.00 17.47 80 PRO A N 1
ATOM 623 C CA . PRO A 1 99 ? 17.211 48.083 13.916 1.00 16.91 80 PRO A CA 1
ATOM 624 C C . PRO A 1 99 ? 17.249 48.511 15.373 1.00 16.76 80 PRO A C 1
ATOM 625 O O . PRO A 1 99 ? 17.761 47.765 16.213 1.00 16.48 80 PRO A O 1
ATOM 629 N N . TYR A 1 100 ? 16.724 49.696 15.691 1.00 17.49 81 TYR A N 1
ATOM 630 C CA . TYR A 1 100 ? 17.007 50.272 17.000 1.00 19.85 81 TYR A CA 1
ATOM 631 C C . TYR A 1 100 ? 16.137 49.791 18.180 1.00 19.54 81 TYR A C 1
ATOM 632 O O . TYR A 1 100 ? 16.536 49.947 19.341 1.00 19.69 81 TYR A O 1
ATOM 641 N N . GLY A 1 101 ? 14.963 49.225 17.890 1.00 19.36 82 GLY A N 1
ATOM 642 C CA . GLY A 1 101 ? 14.071 48.704 18.933 1.00 18.89 82 GLY A CA 1
ATOM 643 C C . GLY A 1 101 ? 13.391 49.747 19.807 1.00 21.06 82 GLY A C 1
ATOM 644 O O . GLY A 1 101 ? 12.939 49.435 20.908 1.00 21.11 82 GLY A O 1
ATOM 645 N N . THR A 1 102 ? 13.260 50.973 19.308 1.00 20.23 83 THR A N 1
ATOM 646 C CA . THR A 1 102 ? 12.786 52.078 20.165 1.00 21.40 83 THR A CA 1
ATOM 647 C C . THR A 1 102 ? 11.434 52.692 19.783 1.00 22.70 83 THR A C 1
ATOM 648 O O . THR A 1 102 ? 11.074 53.736 20.332 1.00 23.18 83 THR A O 1
ATOM 652 N N . ASP A 1 103 ? 10.701 52.085 18.841 1.00 22.28 84 ASP A N 1
ATOM 653 C CA . ASP A 1 103 ? 9.368 52.605 18.449 1.00 21.87 84 ASP A CA 1
ATOM 654 C C . ASP A 1 103 ? 8.381 52.376 19.586 1.00 22.09 84 ASP A C 1
ATOM 655 O O . ASP A 1 103 ? 8.567 51.467 20.385 1.00 21.65 84 ASP A O 1
ATOM 660 N N . SER A 1 104 ? 7.331 53.195 19.659 1.00 23.47 85 SER A N 1
ATOM 661 C CA . SER A 1 104 ? 6.248 52.935 20.615 1.00 23.26 85 SER A CA 1
ATOM 662 C C . SER A 1 104 ? 5.549 51.620 20.266 1.00 24.55 85 SER A C 1
ATOM 663 O O . SER A 1 104 ? 5.547 51.191 19.104 1.00 22.53 85 SER A O 1
ATOM 666 N N . MET A 1 105 ? 4.938 50.982 21.264 1.00 26.47 86 MET A N 1
ATOM 667 C CA . MET A 1 105 ? 4.133 49.794 20.989 1.00 27.94 86 MET A CA 1
ATOM 668 C C . MET A 1 105 ? 3.071 50.067 19.910 1.00 25.91 86 MET A C 1
ATOM 669 O O . MET A 1 105 ? 2.855 49.241 19.017 1.00 24.40 86 MET A O 1
ATOM 674 N N . GLU A 1 106 ? 2.426 51.231 19.985 1.00 26.44 87 GLU A N 1
ATOM 675 C CA . GLU A 1 106 ? 1.398 51.618 19.009 1.00 28.07 87 GLU A CA 1
ATOM 676 C C . GLU A 1 106 ? 1.925 51.611 17.570 1.00 25.92 87 GLU A C 1
ATOM 677 O O . GLU A 1 106 ? 1.275 51.056 16.675 1.00 24.09 87 GLU A O 1
ATOM 683 N N . LYS A 1 107 ? 3.094 52.222 17.354 1.00 23.42 88 LYS A N 1
ATOM 684 C CA . LYS A 1 107 ? 3.709 52.259 16.019 1.00 23.13 88 LYS A CA 1
ATOM 685 C C . LYS A 1 107 ? 4.068 50.861 15.539 1.00 21.77 88 LYS A C 1
ATOM 686 O O . LYS A 1 107 ? 3.756 50.496 14.408 1.00 23.77 88 LYS A O 1
ATOM 692 N N . VAL A 1 108 ? 4.730 50.087 16.399 1.00 20.78 89 VAL A N 1
ATOM 693 C CA . VAL A 1 108 ? 5.110 48.711 16.072 1.00 19.89 89 VAL A CA 1
ATOM 694 C C . VAL A 1 108 ? 3.865 47.916 15.651 1.00 19.90 89 VAL A C 1
ATOM 695 O O . VAL A 1 108 ? 3.844 47.281 14.592 1.00 19.92 89 VAL A O 1
ATOM 699 N N . LEU A 1 109 ? 2.821 47.968 16.469 1.00 19.93 90 LEU A N 1
ATOM 700 C CA . LEU A 1 109 ? 1.591 47.240 16.135 1.00 19.74 90 LEU A CA 1
ATOM 701 C C . LEU A 1 109 ? 0.957 47.721 14.812 1.00 19.61 90 LEU A C 1
ATOM 702 O O . LEU A 1 109 ? 0.560 46.907 13.977 1.00 20.96 90 LEU A O 1
ATOM 707 N N . ASN A 1 110 ? 0.886 49.036 14.603 1.00 21.85 91 ASN A N 1
ATOM 708 C CA . ASN A 1 110 ? 0.378 49.578 13.336 1.00 22.56 91 ASN A CA 1
ATOM 709 C C . ASN A 1 110 ? 1.199 49.162 12.129 1.00 22.01 91 ASN A C 1
ATOM 710 O O . ASN A 1 110 ? 0.642 48.842 11.072 1.00 21.68 91 ASN A O 1
ATOM 715 N N . ASP A 1 111 ? 2.525 49.177 12.290 1.00 20.52 92 ASP A N 1
ATOM 716 C CA . ASP A 1 111 ? 3.435 48.757 11.245 1.00 20.35 92 ASP A CA 1
ATOM 717 C C . ASP A 1 111 ? 3.259 47.264 10.964 1.00 20.06 92 ASP A C 1
ATOM 718 O O . ASP A 1 111 ? 3.324 46.833 9.814 1.00 20.76 92 ASP A O 1
ATOM 723 N N . THR A 1 112 ? 3.049 46.479 12.018 1.00 19.32 93 THR A N 1
ATOM 724 C CA . THR A 1 112 ? 2.914 45.036 11.876 1.00 19.63 93 THR A CA 1
ATOM 725 C C . THR A 1 112 ? 1.602 44.699 11.139 1.00 19.14 93 THR A C 1
ATOM 726 O O . THR A 1 112 ? 1.571 43.847 10.243 1.00 19.85 93 THR A O 1
ATOM 730 N N . GLU A 1 113 ? 0.529 45.385 11.513 1.00 21.45 94 GLU A N 1
ATOM 731 C CA . GLU A 1 113 ? -0.757 45.201 10.838 1.00 21.93 94 GLU A CA 1
ATOM 732 C C . GLU A 1 113 ? -0.621 45.508 9.347 1.00 23.16 94 GLU A C 1
ATOM 733 O O . GLU A 1 113 ? -1.081 44.737 8.494 1.00 22.23 94 GLU A O 1
ATOM 739 N N . LYS A 1 114 ? 0.037 46.622 9.027 1.00 23.66 95 LYS A N 1
ATOM 740 C CA . LYS A 1 114 ? 0.252 46.999 7.632 1.00 24.30 95 LYS A CA 1
ATOM 741 C C . LYS A 1 114 ? 1.083 45.953 6.868 1.00 24.41 95 LYS A C 1
ATOM 742 O O . LYS A 1 114 ? 0.726 45.558 5.753 1.00 22.92 95 LYS A O 1
ATOM 748 N N . ALA A 1 115 ? 2.197 45.521 7.466 1.00 22.53 96 ALA A N 1
ATOM 749 C CA . ALA A 1 115 ? 3.025 44.459 6.891 1.00 19.55 96 ALA A CA 1
ATOM 750 C C . ALA A 1 115 ? 2.236 43.173 6.633 1.00 20.78 96 ALA A C 1
ATOM 751 O O . ALA A 1 115 ? 2.387 42.559 5.598 1.00 20.15 96 ALA A O 1
ATOM 753 N N . LEU A 1 116 ? 1.385 42.777 7.568 1.00 21.55 97 LEU A N 1
ATOM 754 C CA . LEU A 1 116 ? 0.534 41.597 7.363 1.00 22.36 97 LEU A CA 1
ATOM 755 C C . LEU A 1 116 ? -0.464 41.815 6.212 1.00 23.73 97 LEU A C 1
ATOM 756 O O . LEU A 1 116 ? -0.625 40.947 5.355 1.00 25.18 97 LEU A O 1
ATOM 761 N N . ASP A 1 117 ? -1.116 42.973 6.213 1.00 25.52 98 ASP A N 1
ATOM 762 C CA . ASP A 1 117 ? -1.979 43.392 5.101 1.00 28.56 98 ASP A CA 1
ATOM 763 C C . ASP A 1 117 ? -1.257 43.302 3.754 1.00 27.12 98 ASP A C 1
ATOM 764 O O . ASP A 1 117 ? -1.853 42.878 2.760 1.00 28.62 98 ASP A O 1
ATOM 769 N N . ASP A 1 118 ? 0.025 43.680 3.726 1.00 25.95 99 ASP A N 1
ATOM 770 C CA . ASP A 1 118 ? 0.811 43.719 2.488 1.00 25.51 99 ASP A CA 1
ATOM 771 C C . ASP A 1 118 ? 1.308 42.350 2.017 1.00 24.71 99 ASP A C 1
ATOM 772 O O . ASP A 1 118 ? 1.838 42.245 0.912 1.00 25.04 99 ASP A O 1
ATOM 777 N N . GLY A 1 119 ? 1.175 41.319 2.854 1.00 22.41 100 GLY A N 1
ATOM 778 C CA . GLY A 1 119 ? 1.585 39.969 2.475 1.00 20.29 100 GLY A CA 1
ATOM 779 C C . GLY A 1 119 ? 2.684 39.291 3.294 1.00 21.12 100 GLY A C 1
ATOM 780 O O . GLY A 1 119 ? 3.176 38.225 2.914 1.00 21.28 100 GLY A O 1
ATOM 781 N N . ALA A 1 120 ? 3.058 39.870 4.429 1.00 20.74 101 ALA A N 1
ATOM 782 C CA . ALA A 1 120 ? 4.154 39.282 5.223 1.00 21.52 101 ALA A CA 1
ATOM 783 C C . ALA A 1 120 ? 3.732 37.952 5.863 1.00 20.29 101 ALA A C 1
ATOM 784 O O . ALA A 1 120 ? 2.608 37.823 6.370 1.00 19.68 101 ALA A O 1
ATOM 786 N N . ASP A 1 121 ? 4.646 36.984 5.839 1.00 19.15 102 ASP A N 1
ATOM 787 C CA . ASP A 1 121 ? 4.451 35.656 6.406 1.00 20.47 102 ASP A CA 1
ATOM 788 C C . ASP A 1 121 ? 5.066 35.539 7.806 1.00 20.29 102 ASP A C 1
ATOM 789 O O . ASP A 1 121 ? 4.519 34.865 8.664 1.00 21.35 102 ASP A O 1
ATOM 794 N N . GLU A 1 122 ? 6.213 36.184 8.006 1.00 19.37 103 GLU A N 1
ATOM 795 C CA . GLU A 1 122 ? 6.963 36.110 9.265 1.00 18.31 103 GLU A CA 1
ATOM 796 C C . GLU A 1 122 ? 7.397 37.506 9.658 1.00 17.39 103 GLU A C 1
ATOM 797 O O . GLU A 1 122 ? 7.584 38.368 8.794 1.00 18.87 103 GLU A O 1
ATOM 803 N N . ILE A 1 123 ? 7.575 37.738 10.958 1.00 15.56 104 ILE A N 1
ATOM 804 C CA . ILE A 1 123 ? 7.970 39.049 11.452 1.00 16.23 104 ILE A CA 1
ATOM 805 C C . ILE A 1 123 ? 9.250 38.858 12.281 1.00 17.90 104 ILE A C 1
ATOM 806 O O . ILE A 1 123 ? 9.284 38.003 13.178 1.00 17.17 104 ILE A O 1
ATOM 811 N N . ASP A 1 124 ? 10.304 39.618 11.953 1.00 17.04 105 ASP A N 1
ATOM 812 C CA . ASP A 1 124 ? 11.532 39.601 12.756 1.00 18.43 105 ASP A CA 1
ATOM 813 C C . ASP A 1 124 ? 11.588 40.914 13.542 1.00 17.19 105 ASP A C 1
ATOM 814 O O . ASP A 1 124 ? 11.928 41.985 12.995 1.00 16.74 105 ASP A O 1
ATOM 819 N N . LEU A 1 125 ? 11.221 40.821 14.816 1.00 15.99 106 LEU A N 1
ATOM 820 C CA . LEU A 1 125 ? 10.924 41.990 15.645 1.00 16.03 106 LEU A CA 1
ATOM 821 C C . LEU A 1 125 ? 12.067 42.334 16.603 1.00 16.46 106 LEU A C 1
ATOM 822 O O . LEU A 1 125 ? 12.492 41.497 17.387 1.00 16.33 106 LEU A O 1
ATOM 827 N N . VAL A 1 126 ? 12.537 43.573 16.557 1.00 17.36 107 VAL A N 1
ATOM 828 C CA . VAL A 1 126 ? 13.530 44.025 17.545 1.00 17.83 107 VAL A CA 1
ATOM 829 C C . VAL A 1 126 ? 12.810 44.500 18.798 1.00 19.51 107 VAL A C 1
ATOM 830 O O . VAL A 1 126 ? 11.861 45.290 18.714 1.00 18.90 107 VAL A O 1
ATOM 834 N N . ILE A 1 127 ? 13.251 44.006 19.961 1.00 18.26 108 ILE A N 1
ATOM 835 C CA . ILE A 1 127 ? 12.757 44.535 21.226 1.00 18.55 108 ILE A CA 1
ATOM 836 C C . ILE A 1 127 ? 13.639 45.695 21.736 1.00 20.05 108 ILE A C 1
ATOM 837 O O . ILE A 1 127 ? 14.726 45.950 21.200 1.00 20.00 108 ILE A O 1
ATOM 842 N N . ASN A 1 128 ? 13.178 46.383 22.770 1.00 19.19 109 ASN A N 1
ATOM 843 C CA . ASN A 1 128 ? 13.911 47.531 23.297 1.00 20.88 109 ASN A CA 1
ATOM 844 C C . ASN A 1 128 ? 15.068 47.083 24.192 1.00 22.81 109 ASN A C 1
ATOM 845 O O . ASN A 1 128 ? 15.001 47.160 25.452 1.00 20.50 109 ASN A O 1
ATOM 850 N N . TYR A 1 129 ? 16.139 46.617 23.538 1.00 19.82 110 TYR A N 1
ATOM 851 C CA . TYR A 1 129 ? 17.305 46.120 24.274 1.00 22.38 110 TYR A CA 1
ATOM 852 C C . TYR A 1 129 ? 18.049 47.245 24.997 1.00 21.90 110 TYR A C 1
ATOM 853 O O . TYR A 1 129 ? 18.701 46.991 26.008 1.00 22.74 110 TYR A O 1
ATOM 862 N N . LYS A 1 130 ? 17.973 48.475 24.477 1.00 21.90 111 LYS A N 1
ATOM 863 C CA . LYS A 1 130 ? 18.603 49.624 25.158 1.00 23.15 111 LYS A CA 1
ATOM 864 C C . LYS A 1 130 ? 17.982 49.851 26.536 1.00 23.19 111 LYS A C 1
ATOM 865 O O . LYS A 1 130 ? 18.694 50.075 27.517 1.00 22.43 111 LYS A O 1
ATOM 871 N N . LYS A 1 131 ? 16.656 49.764 26.621 1.00 22.69 112 LYS A N 1
ATOM 872 C CA . LYS A 1 131 ? 15.985 49.897 27.912 1.00 26.06 112 LYS A CA 1
ATOM 873 C C . LYS A 1 131 ? 16.357 48.754 28.863 1.00 25.35 112 LYS A C 1
ATOM 874 O O . LYS A 1 131 ? 16.508 48.977 30.060 1.00 27.98 112 LYS A O 1
ATOM 880 N N . ILE A 1 132 ? 16.515 47.538 28.337 1.00 23.66 113 ILE A N 1
ATOM 881 C CA . ILE A 1 132 ? 16.956 46.395 29.152 1.00 23.11 113 ILE A CA 1
ATOM 882 C C . ILE A 1 132 ? 18.352 46.648 29.737 1.00 24.17 113 ILE A C 1
ATOM 883 O O . ILE A 1 132 ? 18.620 46.312 30.889 1.00 24.40 113 ILE A O 1
ATOM 888 N N . ILE A 1 133 ? 19.228 47.258 28.947 1.00 24.97 114 ILE A N 1
ATOM 889 C CA . ILE A 1 133 ? 20.590 47.554 29.392 1.00 25.47 114 ILE A CA 1
ATOM 890 C C . ILE A 1 133 ? 20.565 48.656 30.456 1.00 27.97 114 ILE A C 1
ATOM 891 O O . ILE A 1 133 ? 21.206 48.522 31.504 1.00 29.05 114 ILE A O 1
ATOM 896 N N . GLU A 1 134 ? 19.799 49.712 30.192 1.00 29.89 115 GLU A N 1
ATOM 897 C CA . GLU A 1 134 ? 19.758 50.909 31.039 1.00 34.13 115 GLU A CA 1
ATOM 898 C C . GLU A 1 134 ? 18.927 50.718 32.301 1.00 33.88 115 GLU A C 1
ATOM 899 O O . GLU A 1 134 ? 19.317 51.169 33.374 1.00 35.47 115 GLU A O 1
ATOM 905 N N . ASN A 1 135 ? 17.793 50.042 32.171 1.00 33.86 116 ASN A N 1
ATOM 906 C CA . ASN A 1 135 ? 16.847 49.885 33.273 1.00 33.03 116 ASN A CA 1
ATOM 907 C C . ASN A 1 135 ? 16.198 48.514 33.175 1.00 32.21 116 ASN A C 1
ATOM 908 O O . ASN A 1 135 ? 15.087 48.374 32.654 1.00 29.87 116 ASN A O 1
ATOM 913 N N . THR A 1 136 ? 16.902 47.515 33.701 1.00 30.06 117 THR A N 1
ATOM 914 C CA . THR A 1 136 ? 16.671 46.119 33.342 1.00 30.45 117 THR A CA 1
ATOM 915 C C . THR A 1 136 ? 15.280 45.564 33.644 1.00 30.83 117 THR A C 1
ATOM 916 O O . THR A 1 136 ? 14.647 44.994 32.765 1.00 28.12 117 THR A O 1
ATOM 920 N N . ASP A 1 137 ? 14.818 45.717 34.880 1.00 32.21 118 ASP A N 1
ATOM 921 C CA . ASP A 1 137 ? 13.534 45.143 35.265 1.00 33.14 118 ASP A CA 1
ATOM 922 C C . ASP A 1 137 ? 12.384 45.699 34.420 1.00 32.24 118 ASP A C 1
ATOM 923 O O . ASP A 1 137 ? 11.612 44.927 33.866 1.00 31.97 118 ASP A O 1
ATOM 928 N N . GLU A 1 138 ? 12.297 47.023 34.297 1.00 31.69 119 GLU A N 1
ATOM 929 C CA . GLU A 1 138 ? 11.305 47.658 33.428 1.00 33.10 119 GLU A CA 1
ATOM 930 C C . GLU A 1 138 ? 11.475 47.259 31.960 1.00 31.43 119 GLU A C 1
ATOM 931 O O . GLU A 1 138 ? 10.484 47.037 31.259 1.00 29.79 119 GLU A O 1
ATOM 937 N N . GLY A 1 139 ? 12.727 47.182 31.506 1.00 29.83 120 GLY A N 1
ATOM 938 C CA . GLY A 1 139 ? 13.029 46.773 30.119 1.00 29.34 120 GLY A CA 1
ATOM 939 C C . GLY A 1 139 ? 12.588 45.353 29.811 1.00 27.61 120 GLY A C 1
ATOM 940 O O . GLY A 1 139 ? 12.065 45.075 28.722 1.00 27.41 120 GLY A O 1
ATOM 941 N N . LEU A 1 140 ? 12.797 44.440 30.762 1.00 26.23 121 LEU A N 1
ATOM 942 C CA . LEU A 1 140 ? 12.376 43.057 30.560 1.00 25.37 121 LEU A CA 1
ATOM 943 C C . LEU A 1 140 ? 10.859 42.947 30.483 1.00 25.33 121 LEU A C 1
ATOM 944 O O . LEU A 1 140 ? 10.333 42.278 29.598 1.00 23.46 121 LEU A O 1
ATOM 949 N N . LYS A 1 141 ? 10.153 43.606 31.402 1.00 25.70 122 LYS A N 1
ATOM 950 C CA . LYS A 1 141 ? 8.689 43.605 31.353 1.00 26.20 122 LYS A CA 1
ATOM 951 C C . LYS A 1 141 ? 8.150 44.184 30.033 1.00 25.67 122 LYS A C 1
ATOM 952 O O . LYS A 1 141 ? 7.227 43.616 29.430 1.00 27.09 122 LYS A O 1
ATOM 958 N N . GLU A 1 142 ? 8.747 45.288 29.585 1.00 24.02 123 GLU A N 1
ATOM 959 C CA . GLU A 1 142 ? 8.377 45.938 28.321 1.00 25.19 123 GLU A CA 1
ATOM 960 C C . GLU A 1 142 ? 8.577 45.000 27.127 1.00 24.68 123 GLU A C 1
ATOM 961 O O . GLU A 1 142 ? 7.689 44.874 26.269 1.00 23.14 123 GLU A O 1
ATOM 967 N N . ALA A 1 143 ? 9.732 44.332 27.072 1.00 23.38 124 ALA A N 1
ATOM 968 C CA . ALA A 1 143 ? 9.994 43.322 26.021 1.00 22.93 124 ALA A CA 1
ATOM 969 C C . ALA A 1 143 ? 8.951 42.19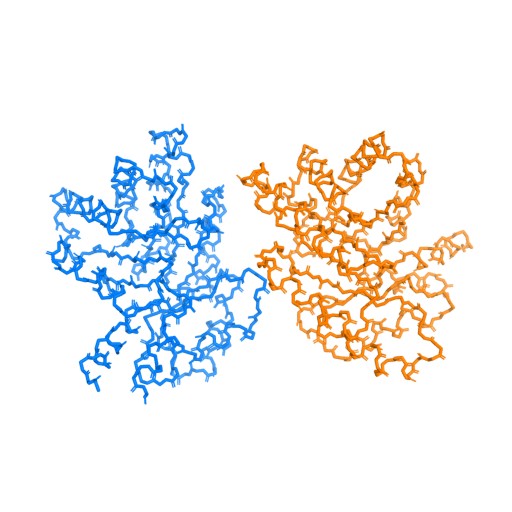6 26.000 1.00 21.55 124 ALA A C 1
ATOM 970 O O . ALA A 1 143 ? 8.485 41.786 24.933 1.00 20.49 124 ALA A O 1
ATOM 972 N N . THR A 1 144 ? 8.599 41.679 27.175 1.00 21.11 125 THR A N 1
ATOM 973 C CA . THR A 1 144 ? 7.546 40.659 27.279 1.00 22.42 125 THR A CA 1
ATOM 974 C C . THR A 1 144 ? 6.223 41.166 26.699 1.00 23.16 125 THR A C 1
ATOM 975 O O . THR A 1 144 ? 5.559 40.469 25.912 1.00 21.43 125 THR A O 1
ATOM 979 N N . LYS A 1 145 ? 5.856 42.386 27.090 1.00 26.13 126 LYS A N 1
ATOM 980 C CA . LYS A 1 145 ? 4.583 42.997 26.698 1.00 26.87 126 LYS A CA 1
ATOM 981 C C . LYS A 1 145 ? 4.510 43.297 25.201 1.00 24.00 126 LYS A C 1
ATOM 982 O O . LYS A 1 145 ? 3.485 43.056 24.566 1.00 23.43 126 LYS A O 1
ATOM 988 N N . LEU A 1 146 ? 5.596 43.836 24.642 1.00 23.53 127 LEU A N 1
ATOM 989 C CA . LEU A 1 146 ? 5.660 44.129 23.204 1.00 21.12 127 LEU A CA 1
ATOM 990 C C . LEU A 1 146 ? 5.569 42.852 22.367 1.00 20.94 127 LEU A C 1
ATOM 991 O O . LEU A 1 146 ? 4.776 42.782 21.422 1.00 20.70 127 LEU A O 1
ATOM 996 N N . THR A 1 147 ? 6.391 41.859 22.708 1.00 19.92 128 THR A N 1
ATOM 997 C CA . THR A 1 147 ? 6.373 40.550 22.056 1.00 20.14 128 THR A CA 1
ATOM 998 C C . THR A 1 147 ? 4.953 39.960 22.083 1.00 21.78 128 THR A C 1
ATOM 999 O O . THR A 1 147 ? 4.441 39.535 21.044 1.00 20.78 128 THR A O 1
ATOM 1003 N N . GLN A 1 148 ? 4.307 39.967 23.251 1.00 22.23 129 GLN A N 1
ATOM 1004 C CA . GLN A 1 148 ? 2.957 39.392 23.344 1.00 24.29 129 GLN A CA 1
ATOM 1005 C C . GLN A 1 148 ? 1.936 40.139 22.480 1.00 24.43 129 GLN A C 1
ATOM 1006 O O . GLN A 1 148 ? 1.127 39.509 21.791 1.00 24.83 129 GLN A O 1
ATOM 1012 N N . SER A 1 149 ? 1.989 41.468 22.499 1.00 25.77 130 SER A N 1
ATOM 1013 C CA . SER A 1 149 ? 1.052 42.283 21.722 1.00 25.33 130 SER A CA 1
ATOM 1014 C C . SER A 1 149 ? 1.206 42.011 20.222 1.00 24.78 130 SER A C 1
ATOM 1015 O O . SER A 1 149 ? 0.213 41.865 19.502 1.00 22.32 130 SER A O 1
ATOM 1018 N N . VAL A 1 150 ? 2.455 41.919 19.761 1.00 21.19 131 VAL A N 1
ATOM 1019 C CA . VAL A 1 150 ? 2.745 41.569 18.368 1.00 20.38 131 VAL A CA 1
ATOM 1020 C C . VAL A 1 150 ? 2.267 40.157 18.040 1.00 21.43 131 VAL A C 1
ATOM 1021 O O . VAL A 1 150 ? 1.649 39.939 16.992 1.00 21.54 131 VAL A O 1
ATOM 1025 N N . LYS A 1 151 ? 2.531 39.202 18.927 1.00 20.70 132 LYS A N 1
ATOM 1026 C CA . LYS A 1 151 ? 2.088 37.814 18.711 1.00 21.76 132 LYS A CA 1
ATOM 1027 C C . LYS A 1 151 ? 0.567 37.671 18.490 1.00 22.47 132 LYS A C 1
ATOM 1028 O O . LYS A 1 151 ? 0.139 36.802 17.737 1.00 22.80 132 LYS A O 1
ATOM 1034 N N . LYS A 1 152 ? -0.225 38.534 19.127 1.00 23.27 133 LYS A N 1
ATOM 1035 C CA . LYS A 1 152 ? -1.699 38.535 18.964 1.00 24.24 133 LYS A CA 1
ATOM 1036 C C . LYS A 1 152 ? -2.152 38.776 17.527 1.00 24.85 133 LYS A C 1
ATOM 1037 O O . LYS A 1 152 ? -3.262 38.396 17.139 1.00 23.96 133 LYS A O 1
ATOM 1043 N N . LEU A 1 153 ? -1.287 39.408 16.739 1.00 23.86 134 LEU A N 1
ATOM 1044 C CA . LEU A 1 153 ? -1.555 39.659 15.323 1.00 24.73 134 LEU A CA 1
ATOM 1045 C C . LEU A 1 153 ? -1.055 38.499 14.458 1.00 23.70 134 LEU A C 1
ATOM 1046 O O . LEU A 1 153 ? -1.274 38.470 13.244 1.00 24.79 134 LEU A O 1
ATOM 1051 N N . LEU A 1 154 ? -0.391 37.534 15.092 1.00 23.41 135 LEU A N 1
ATOM 1052 C CA . LEU A 1 154 ? 0.393 36.542 14.368 1.00 24.96 135 LEU A CA 1
ATOM 1053 C C . LEU A 1 154 ? 0.026 35.110 14.717 1.00 25.17 135 LEU A C 1
ATOM 1054 O O . LEU A 1 154 ? 0.898 34.276 14.959 1.00 23.18 135 LEU A O 1
ATOM 1059 N N . THR A 1 155 ? -1.273 34.814 14.741 1.00 26.25 136 THR A N 1
ATOM 1060 C CA . THR A 1 155 ? -1.722 33.431 14.905 1.00 25.72 136 THR A CA 1
ATOM 1061 C C . THR A 1 155 ? -1.302 32.588 13.706 1.00 26.64 136 THR A C 1
ATOM 1062 O O . THR A 1 155 ? -1.523 32.971 12.546 1.00 27.88 136 THR A O 1
ATOM 1066 N N . ASN A 1 156 ? -0.686 31.449 14.006 1.00 27.48 137 ASN A N 1
ATOM 1067 C CA . ASN A 1 156 ? -0.112 30.551 13.014 1.00 29.37 137 ASN A CA 1
ATOM 1068 C C . ASN A 1 156 ? 0.824 31.266 12.050 1.00 27.97 137 ASN A C 1
ATOM 1069 O O . ASN A 1 156 ? 0.912 30.890 10.889 1.00 29.42 137 ASN A O 1
ATOM 1074 N N . LYS A 1 157 ? 1.497 32.316 12.533 1.00 25.82 138 LYS A N 1
ATOM 1075 C CA . LYS A 1 157 ? 2.619 32.911 11.811 1.00 24.19 138 LYS A CA 1
ATOM 1076 C C . LYS A 1 157 ? 3.834 32.976 12.739 1.00 22.96 138 LYS A C 1
ATOM 1077 O O . LYS A 1 157 ? 3.697 33.008 13.960 1.00 22.09 138 LYS A O 1
ATOM 1083 N N . ILE A 1 158 ? 5.030 32.979 12.164 1.00 22.87 139 ILE A N 1
ATOM 1084 C CA . ILE A 1 158 ? 6.235 32.949 12.978 1.00 20.44 139 ILE A CA 1
ATOM 1085 C C . ILE A 1 158 ? 6.643 34.369 13.368 1.00 19.19 139 ILE A C 1
ATOM 1086 O O . ILE A 1 158 ? 6.785 35.225 12.506 1.00 17.29 139 ILE A O 1
ATOM 1091 N N . LEU A 1 159 ? 6.828 34.582 14.675 1.00 15.61 140 LEU A N 1
ATOM 1092 C CA . LEU A 1 159 ? 7.372 35.779 15.237 1.00 16.05 140 LEU A CA 1
ATOM 1093 C C . LEU A 1 159 ? 8.784 35.454 15.734 1.00 17.46 140 LEU A C 1
ATOM 1094 O O . LEU A 1 159 ? 8.949 34.639 16.652 1.00 16.71 140 LEU A O 1
ATOM 1099 N N . LYS A 1 160 ? 9.789 36.075 15.120 1.00 16.55 141 LYS A N 1
ATOM 1100 C CA . LYS A 1 160 ? 11.175 35.952 15.585 1.00 18.03 141 LYS A CA 1
ATOM 1101 C C . LYS A 1 160 ? 11.510 37.240 16.299 1.00 18.78 141 LYS A C 1
ATOM 1102 O O . LYS A 1 160 ? 11.177 38.327 15.814 1.00 22.17 141 LYS A O 1
ATOM 1108 N N . VAL A 1 161 ? 12.151 37.135 17.455 1.00 17.80 142 VAL A N 1
ATOM 1109 C CA . VAL A 1 161 ? 12.441 38.334 18.227 1.00 16.07 142 VAL A CA 1
ATOM 1110 C C . VAL A 1 161 ? 13.958 38.505 18.277 1.00 16.05 142 VAL A C 1
ATOM 1111 O O . VAL A 1 161 ? 14.683 37.623 18.740 1.00 16.53 142 VAL A O 1
ATOM 1115 N N . ILE A 1 162 ? 14.406 39.656 17.801 1.00 15.52 143 ILE A N 1
ATOM 1116 C CA . ILE A 1 162 ? 15.830 39.971 17.777 1.00 14.55 143 ILE A CA 1
ATOM 1117 C C . ILE A 1 162 ? 16.189 40.584 19.126 1.00 14.52 143 ILE A C 1
ATOM 1118 O O . ILE A 1 162 ? 15.664 41.636 19.490 1.00 15.55 143 ILE A O 1
ATOM 1123 N N . ILE A 1 163 ? 17.107 39.947 19.844 1.00 16.04 144 ILE A N 1
ATOM 1124 C CA . ILE A 1 163 ? 17.519 40.447 21.162 1.00 17.32 144 ILE A CA 1
ATOM 1125 C C . ILE A 1 163 ? 18.803 41.296 21.169 1.00 17.98 144 ILE A C 1
ATOM 1126 O O . ILE A 1 163 ? 19.100 41.969 22.171 1.00 17.52 144 ILE A O 1
ATOM 1131 N N . GLU A 1 164 ? 19.525 41.293 20.043 1.00 17.37 145 GLU A N 1
ATOM 1132 C CA . GLU A 1 164 ? 20.758 42.079 19.850 1.00 15.75 145 GLU A CA 1
ATOM 1133 C C . GLU A 1 164 ? 21.832 41.702 20.876 1.00 17.45 145 GLU A C 1
ATOM 1134 O O . GLU A 1 164 ? 22.203 42.503 21.749 1.00 18.63 145 GLU A O 1
ATOM 1140 N N . VAL A 1 165 ? 22.319 40.471 20.755 1.00 17.89 146 VAL A N 1
ATOM 1141 C CA . VAL A 1 165 ? 23.278 39.916 21.744 1.00 18.52 146 VAL A CA 1
ATOM 1142 C C . VAL A 1 165 ? 24.570 40.706 21.807 1.00 19.95 146 VAL A C 1
ATOM 1143 O O . VAL A 1 165 ? 25.186 40.789 22.869 1.00 19.20 146 VAL A O 1
ATOM 1147 N N . GLY A 1 166 ? 24.970 41.295 20.675 1.00 19.47 147 GLY A N 1
ATOM 1148 C CA . GLY A 1 166 ? 26.188 42.102 20.625 1.00 21.55 147 GLY A CA 1
ATOM 1149 C C . GLY A 1 166 ? 26.115 43.388 21.433 1.00 23.16 147 GLY A C 1
ATOM 1150 O O . GLY A 1 166 ? 27.143 43.978 21.776 1.00 24.10 147 GLY A O 1
ATOM 1151 N N . GLU A 1 167 ? 24.900 43.822 21.738 1.00 21.84 148 GLU A N 1
ATOM 1152 C CA . GLU A 1 167 ? 24.694 44.978 22.583 1.00 21.54 148 GLU A CA 1
ATOM 1153 C C . GLU A 1 167 ? 24.399 44.578 24.024 1.00 21.58 148 GLU A C 1
ATOM 1154 O O . GLU A 1 167 ? 24.954 45.175 24.951 1.00 22.08 148 GLU A O 1
ATOM 1160 N N . LEU A 1 168 ? 23.552 43.565 24.215 1.00 20.37 149 LEU A N 1
ATOM 1161 C CA . LEU A 1 168 ? 23.280 43.029 25.561 1.00 20.35 149 LEU A CA 1
ATOM 1162 C C . LEU A 1 168 ? 24.564 42.572 26.250 1.00 23.63 149 LEU A C 1
ATOM 1163 O O . LEU A 1 168 ? 24.780 42.879 27.433 1.00 22.91 149 LEU A O 1
ATOM 1168 N N . LYS A 1 169 ? 25.363 41.806 25.500 1.00 23.18 150 LYS A N 1
ATOM 1169 C CA . LYS A 1 169 ? 26.741 41.383 25.837 1.00 25.65 150 LYS A CA 1
ATOM 1170 C C . LYS A 1 169 ? 26.878 40.324 26.921 1.00 25.49 150 LYS A C 1
ATOM 1171 O O . LYS A 1 169 ? 27.568 39.306 26.722 1.00 25.47 150 LYS A O 1
ATOM 1177 N N . THR A 1 170 ? 26.242 40.563 28.068 1.00 25.19 151 THR A N 1
ATOM 1178 C CA . THR A 1 170 ? 26.448 39.694 29.218 1.00 26.62 151 THR A CA 1
ATOM 1179 C C . THR A 1 170 ? 25.580 38.450 29.165 1.00 27.22 151 THR A C 1
ATOM 1180 O O . THR A 1 170 ? 24.443 38.495 28.701 1.00 26.68 151 THR A O 1
ATOM 1184 N N . GLU A 1 171 ? 26.115 37.346 29.671 1.00 26.77 152 GLU A N 1
ATOM 1185 C CA . GLU A 1 171 ? 25.333 36.141 29.881 1.00 27.95 152 GLU A CA 1
ATOM 1186 C C . GLU A 1 171 ? 24.017 36.438 30.608 1.00 27.05 152 GLU A C 1
ATOM 1187 O O . GLU A 1 171 ? 22.969 35.939 30.211 1.00 26.54 152 GLU A O 1
ATOM 1193 N N . ASP A 1 172 ? 24.070 37.269 31.649 1.00 26.05 153 ASP A N 1
ATOM 1194 C CA . ASP A 1 172 ? 22.877 37.546 32.459 1.00 25.32 153 ASP A CA 1
ATOM 1195 C C . ASP A 1 172 ? 21.766 38.252 31.663 1.00 24.65 153 ASP A C 1
ATOM 1196 O O . ASP A 1 172 ? 20.600 37.863 31.745 1.00 23.82 153 ASP A O 1
ATOM 1201 N N . LEU A 1 173 ? 22.125 39.297 30.925 1.00 22.62 154 LEU A N 1
ATOM 1202 C CA . LEU A 1 173 ? 21.142 40.022 30.109 1.00 23.68 154 LEU A CA 1
ATOM 1203 C C . LEU A 1 173 ? 20.619 39.213 28.924 1.00 23.32 154 LEU A C 1
ATOM 1204 O O . LEU A 1 173 ? 19.439 39.331 28.559 1.00 22.24 154 LEU A O 1
ATOM 1209 N N . ILE A 1 174 ? 21.497 38.424 28.311 1.00 22.96 155 ILE A N 1
ATOM 1210 C CA . ILE A 1 174 ? 21.100 37.587 27.168 1.00 21.98 155 ILE A CA 1
ATOM 1211 C C . ILE A 1 174 ? 20.086 36.523 27.611 1.00 24.49 155 ILE A C 1
ATOM 1212 O O . ILE A 1 174 ? 19.053 36.331 26.956 1.00 23.32 155 ILE A O 1
ATOM 1217 N N . ILE A 1 175 ? 20.355 35.877 28.748 1.00 22.75 156 ILE A N 1
ATOM 1218 C CA . ILE A 1 175 ? 19.434 34.874 29.298 1.00 23.91 156 ILE A CA 1
ATOM 1219 C C . ILE A 1 175 ? 18.112 35.504 29.750 1.00 23.39 156 ILE A C 1
ATOM 1220 O O . ILE A 1 175 ? 17.044 34.991 29.410 1.00 23.93 156 ILE A O 1
ATOM 1225 N N . LYS A 1 176 ? 18.184 36.605 30.508 1.00 24.59 157 LYS A N 1
ATOM 1226 C CA . LYS A 1 176 ? 16.984 37.280 31.010 1.00 23.49 157 LYS A CA 1
ATOM 1227 C C . LYS A 1 176 ? 16.117 37.811 29.875 1.00 22.62 157 LYS A C 1
ATOM 1228 O O . LYS A 1 176 ? 14.896 37.676 29.907 1.00 20.61 157 LYS A O 1
ATOM 1234 N N . THR A 1 177 ? 16.760 38.381 28.859 1.00 21.36 158 THR A N 1
ATOM 1235 C CA . THR A 1 177 ? 16.038 38.892 27.700 1.00 21.05 158 THR A CA 1
ATOM 1236 C C . THR A 1 177 ? 15.381 37.760 26.919 1.00 20.78 158 THR A C 1
ATOM 1237 O O . THR A 1 177 ? 14.211 37.873 26.516 1.00 21.45 158 THR A O 1
ATOM 1241 N N . THR A 1 178 ? 16.123 36.674 26.704 1.00 20.43 159 THR A N 1
ATOM 1242 C CA . THR A 1 178 ? 15.579 35.496 26.024 1.00 19.27 159 THR A CA 1
ATOM 1243 C C . THR A 1 178 ? 14.353 34.949 26.765 1.00 22.63 159 THR A C 1
ATOM 1244 O O . THR A 1 178 ? 13.337 34.633 26.125 1.00 19.63 159 THR A O 1
ATOM 1248 N N . LEU A 1 179 ? 14.437 34.860 28.102 1.00 20.01 160 LEU A N 1
ATOM 1249 C CA . LEU A 1 179 ? 13.314 34.368 28.902 1.00 22.23 160 LEU A CA 1
ATOM 1250 C C . LEU A 1 179 ? 12.123 35.310 28.822 1.00 22.13 160 LEU A C 1
ATOM 1251 O O . LEU A 1 179 ? 10.981 34.841 28.710 1.00 21.44 160 LEU A O 1
ATOM 1256 N N . ALA A 1 180 ? 12.397 36.623 28.866 1.00 21.53 161 ALA A N 1
ATOM 1257 C CA . ALA A 1 180 ? 11.359 37.648 28.787 1.00 22.17 161 ALA A CA 1
ATOM 1258 C C . ALA A 1 180 ? 10.548 37.566 27.491 1.00 22.82 161 ALA A C 1
ATOM 1259 O O . ALA A 1 180 ? 9.307 37.589 27.511 1.00 22.22 161 ALA A O 1
ATOM 1261 N N . VAL A 1 181 ? 11.241 37.444 26.365 1.00 22.04 162 VAL A N 1
ATOM 1262 C CA . VAL A 1 181 ? 10.538 37.378 25.089 1.00 21.15 162 VA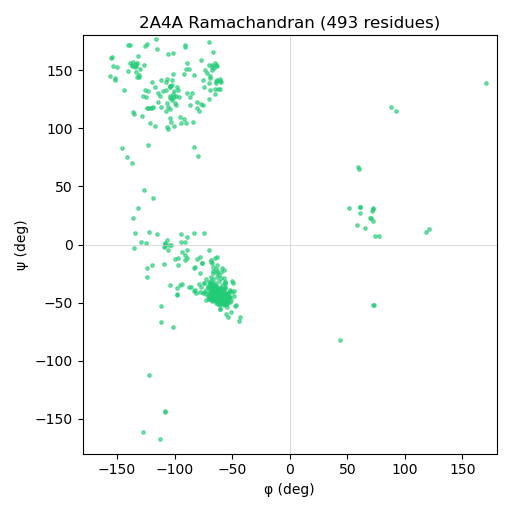L A CA 1
ATOM 1263 C C . VAL A 1 181 ? 9.845 36.036 24.833 1.00 21.06 162 VAL A C 1
ATOM 1264 O O . VAL A 1 181 ? 8.773 36.019 24.237 1.00 23.33 162 VAL A O 1
ATOM 1268 N N . LEU A 1 182 ? 10.421 34.930 25.317 1.00 20.17 163 LEU A N 1
ATOM 1269 C CA . LEU A 1 182 ? 9.769 33.620 25.220 1.00 21.12 163 LEU A CA 1
ATOM 1270 C C . LEU A 1 182 ? 8.471 33.616 26.047 1.00 22.52 163 LEU A C 1
ATOM 1271 O O . LEU A 1 182 ? 7.470 33.036 25.635 1.00 21.03 163 LEU A O 1
ATOM 1276 N N . ASN A 1 183 ? 8.501 34.268 27.208 1.00 23.64 164 ASN A N 1
ATOM 1277 C CA . ASN A 1 183 ? 7.285 34.425 28.021 1.00 24.77 164 ASN A CA 1
ATOM 1278 C C . ASN A 1 183 ? 6.247 35.333 27.379 1.00 24.03 164 ASN A C 1
ATOM 1279 O O . ASN A 1 183 ? 5.079 35.348 27.789 1.00 23.52 164 ASN A O 1
ATOM 1284 N N . GLY A 1 184 ? 6.681 36.096 26.373 1.00 22.91 165 GLY A N 1
ATOM 1285 C CA . GLY A 1 184 ? 5.783 36.874 25.527 1.00 21.73 165 GLY A CA 1
ATOM 1286 C C . GLY A 1 184 ? 5.290 36.102 24.312 1.00 21.29 165 GLY A C 1
ATOM 1287 O O . GLY A 1 184 ? 4.616 36.661 23.443 1.00 21.80 165 GLY A O 1
ATOM 1288 N N . ASN A 1 185 ? 5.621 34.818 24.249 1.00 20.59 166 ASN A N 1
ATOM 1289 C CA . ASN A 1 185 ? 5.215 33.929 23.149 1.00 22.42 166 ASN A CA 1
ATOM 1290 C C . ASN A 1 185 ? 5.900 34.126 21.789 1.00 22.82 166 ASN A C 1
ATOM 1291 O O . ASN A 1 185 ? 5.308 33.882 20.735 1.00 22.60 166 ASN A O 1
ATOM 1296 N N . ALA A 1 186 ? 7.162 34.563 21.823 1.00 20.65 167 ALA A N 1
ATOM 1297 C CA . ALA A 1 186 ? 8.003 34.534 20.630 1.00 19.42 167 ALA A CA 1
ATOM 1298 C C . ALA A 1 186 ? 8.139 33.089 20.164 1.00 19.40 167 ALA A C 1
ATOM 1299 O O . ALA A 1 186 ? 8.239 32.173 20.984 1.00 20.18 167 ALA A O 1
ATOM 1301 N N . ASP A 1 187 ? 8.142 32.889 18.846 1.00 18.90 168 ASP A N 1
ATOM 1302 C CA . ASP A 1 187 ? 8.397 31.585 18.265 1.00 18.35 168 ASP A CA 1
ATOM 1303 C C . ASP A 1 187 ? 9.884 31.279 18.079 1.00 19.29 168 ASP A C 1
ATOM 1304 O O . ASP A 1 187 ? 10.299 30.135 18.227 1.00 19.13 168 ASP A O 1
ATOM 1309 N N . PHE A 1 188 ? 10.663 32.299 17.718 1.00 17.53 169 PHE A N 1
ATOM 1310 C CA . PHE A 1 188 ? 12.100 32.169 17.489 1.00 17.22 169 PHE A CA 1
ATOM 1311 C C . PHE A 1 188 ? 12.812 33.262 18.268 1.00 16.04 169 PHE A C 1
ATOM 1312 O O . PHE A 1 188 ? 12.284 34.377 18.435 1.00 16.29 169 PHE A O 1
ATOM 1320 N N . ILE A 1 189 ? 14.048 32.963 18.670 1.00 17.20 170 ILE A N 1
ATOM 1321 C CA . ILE A 1 189 ? 14.982 33.978 19.132 1.00 17.14 170 ILE A CA 1
ATOM 1322 C C . ILE A 1 189 ? 15.987 34.216 18.015 1.00 17.46 170 ILE A C 1
ATOM 1323 O O . ILE A 1 189 ? 16.570 33.266 17.497 1.00 17.55 170 ILE A O 1
ATOM 1328 N N . LYS A 1 190 ? 16.153 35.484 17.643 1.00 18.24 171 LYS A N 1
ATOM 1329 C CA . LYS A 1 190 ? 17.097 35.878 16.606 1.00 17.48 171 LYS A CA 1
ATOM 1330 C C . LYS A 1 190 ? 18.241 36.638 17.272 1.00 16.08 171 LYS A C 1
ATOM 1331 O O . LYS A 1 190 ? 18.004 37.544 18.072 1.00 18.44 171 LYS A O 1
ATOM 1337 N N . THR A 1 191 ? 19.483 36.294 16.939 1.00 17.41 172 THR A N 1
ATOM 1338 C CA . THR A 1 191 ? 20.619 36.875 17.671 1.00 15.88 172 THR A CA 1
ATOM 1339 C C . THR A 1 191 ? 20.788 38.360 17.473 1.00 18.04 172 THR A C 1
ATOM 1340 O O . THR A 1 191 ? 20.996 39.069 18.442 1.00 16.77 172 THR A O 1
ATOM 1344 N N . SER A 1 192 ? 20.692 38.841 16.223 1.00 15.22 173 SER A N 1
ATOM 1345 C CA . SER A 1 192 ? 21.273 40.146 15.873 1.00 17.51 173 SER A CA 1
ATOM 1346 C C . SER A 1 192 ? 20.580 40.823 14.702 1.00 17.46 173 SER A C 1
ATOM 1347 O O . SER A 1 192 ? 20.019 40.154 13.841 1.00 18.27 173 SER A O 1
ATOM 1350 N N . THR A 1 193 ? 20.652 42.143 14.660 1.00 17.97 174 THR A N 1
ATOM 1351 C CA . THR A 1 193 ? 20.144 42.899 13.502 1.00 19.59 174 THR A CA 1
ATOM 1352 C C . THR A 1 193 ? 21.118 42.857 12.325 1.00 20.77 174 THR A C 1
ATOM 1353 O O . THR A 1 193 ? 20.718 43.040 11.162 1.00 19.24 174 THR A O 1
ATOM 1357 N N . GLY A 1 194 ? 22.399 42.632 12.630 1.00 19.32 175 GLY A N 1
ATOM 1358 C CA . GLY A 1 194 ? 23.473 42.788 11.647 1.00 20.33 175 GLY A CA 1
ATOM 1359 C C . GLY A 1 194 ? 23.825 44.249 11.435 1.00 20.99 175 GLY A C 1
ATOM 1360 O O . GLY A 1 194 ? 24.614 44.585 10.543 1.00 22.00 175 GLY A O 1
ATOM 1361 N N . LYS A 1 195 ? 23.250 45.132 12.250 1.00 18.55 176 LYS A N 1
ATOM 1362 C CA . LYS A 1 195 ? 23.461 46.560 12.064 1.00 20.32 176 LYS A CA 1
ATOM 1363 C C . LYS A 1 195 ? 24.345 47.174 13.152 1.00 18.99 176 LYS A C 1
ATOM 1364 O O . LYS A 1 195 ? 24.570 48.367 13.146 1.00 21.38 176 LYS A O 1
ATOM 1370 N N . VAL A 1 196 ? 24.802 46.355 14.098 1.00 19.21 177 VAL A N 1
ATOM 1371 C CA . VAL A 1 196 ? 25.787 46.778 15.091 1.00 18.43 177 VAL A CA 1
ATOM 1372 C C . VAL A 1 196 ? 27.086 45.983 14.897 1.00 19.19 177 VAL A C 1
ATOM 1373 O O . VAL A 1 196 ? 27.122 44.990 14.155 1.00 19.59 177 VAL A O 1
ATOM 1377 N N . GLN A 1 197 ? 28.151 46.410 15.563 1.00 19.46 178 GLN A N 1
ATOM 1378 C CA . GLN A 1 197 ? 29.462 45.817 15.305 1.00 19.45 178 GLN A CA 1
ATOM 1379 C C . GLN A 1 197 ? 29.594 44.343 15.705 1.00 19.98 178 GLN A C 1
ATOM 1380 O O . GLN A 1 197 ? 30.269 43.567 15.015 1.00 20.59 178 GLN A O 1
ATOM 1386 N N . ILE A 1 198 ? 28.986 43.957 16.820 1.00 18.19 179 ILE A N 1
ATOM 1387 C CA . ILE A 1 198 ? 29.081 42.571 17.295 1.00 20.31 179 ILE A CA 1
ATOM 1388 C C . ILE A 1 198 ? 27.781 41.841 17.004 1.00 21.33 179 ILE A C 1
ATOM 1389 O O . ILE A 1 198 ? 26.696 42.295 17.410 1.00 19.14 179 ILE A O 1
ATOM 1394 N N . ASN A 1 199 ? 27.903 40.709 16.321 1.00 21.19 180 ASN A N 1
ATOM 1395 C CA . ASN A 1 199 ? 26.763 39.859 15.986 1.00 23.49 180 ASN A CA 1
ATOM 1396 C C . ASN A 1 199 ? 26.762 38.571 16.809 1.00 23.11 180 ASN A C 1
ATOM 1397 O O . ASN A 1 199 ? 27.136 38.583 17.966 1.00 23.56 180 ASN A O 1
ATOM 1402 N N . ALA A 1 200 ? 26.332 37.458 16.228 1.00 21.78 181 ALA A N 1
ATOM 1403 C CA . ALA A 1 200 ? 26.366 36.195 16.975 1.00 22.62 181 ALA A CA 1
ATOM 1404 C C . ALA A 1 200 ? 27.803 35.719 17.202 1.00 22.09 181 ALA A C 1
ATOM 1405 O O . ALA A 1 200 ? 28.688 35.949 16.374 1.00 21.36 181 ALA A O 1
ATOM 1407 N N . THR A 1 201 ? 28.022 35.104 18.354 1.00 21.89 182 THR A N 1
ATOM 1408 C CA . THR A 1 201 ? 29.237 34.359 18.636 1.00 22.45 182 THR A CA 1
ATOM 1409 C C . THR A 1 201 ? 28.791 33.021 19.212 1.00 22.47 182 THR A C 1
ATOM 1410 O O . THR A 1 201 ? 27.633 32.880 19.640 1.00 20.30 182 THR A O 1
ATOM 1414 N N . PRO A 1 202 ? 29.687 32.023 19.219 1.00 22.22 183 PRO A N 1
ATOM 1415 C CA . PRO A 1 202 ? 29.318 30.750 19.834 1.00 22.36 183 PRO A CA 1
ATOM 1416 C C . PRO A 1 202 ? 28.843 30.917 21.275 1.00 23.25 183 PRO A C 1
ATOM 1417 O O . PRO A 1 202 ? 27.833 30.317 21.644 1.00 22.61 183 PRO A O 1
ATOM 1421 N N . SER A 1 203 ? 29.512 31.766 22.061 1.00 23.19 184 SER A N 1
ATOM 1422 C CA . SER A 1 203 ? 29.122 31.976 23.456 1.00 24.53 184 SER A CA 1
ATOM 1423 C C . SER A 1 203 ? 27.696 32.504 23.634 1.00 24.43 184 SER A C 1
ATOM 1424 O O . SER A 1 203 ? 26.937 31.974 24.441 1.00 24.67 184 SER A O 1
ATOM 1427 N N . SER A 1 204 ? 27.349 33.566 22.911 1.00 22.16 185 SER A N 1
ATOM 1428 C CA . SER A 1 204 ? 26.024 34.174 23.072 1.00 21.72 185 SER A CA 1
ATOM 1429 C C . SER A 1 204 ? 24.931 33.231 22.547 1.00 20.94 185 SER A C 1
ATOM 1430 O O . SER A 1 204 ? 23.824 33.225 23.078 1.00 21.73 185 SER A O 1
ATOM 1433 N N . VAL A 1 205 ? 25.244 32.423 21.530 1.00 20.22 186 VAL A N 1
ATOM 1434 C CA . VAL A 1 205 ? 24.313 31.376 21.063 1.00 19.71 186 VAL A CA 1
ATOM 1435 C C . VAL A 1 205 ? 24.138 30.301 22.140 1.00 21.03 186 VAL A C 1
ATOM 1436 O O . VAL A 1 205 ? 23.023 29.830 22.390 1.00 20.69 186 VAL A O 1
ATOM 1440 N N . GLU A 1 206 ? 25.226 29.952 22.820 1.00 21.91 187 GLU A N 1
ATOM 1441 C CA . GLU A 1 206 ? 25.126 29.010 23.943 1.00 22.72 187 GLU A CA 1
ATOM 1442 C C . GLU A 1 206 ? 24.239 29.533 25.076 1.00 22.87 187 GLU A C 1
ATOM 1443 O O . GLU A 1 206 ? 23.439 28.783 25.638 1.00 22.77 187 GLU A O 1
ATOM 1449 N N . TYR A 1 207 ? 24.354 30.826 25.375 1.00 22.76 188 TYR A N 1
ATOM 1450 C CA . TYR A 1 207 ? 23.526 31.456 26.387 1.00 20.89 188 TYR A CA 1
ATOM 1451 C C . TYR A 1 207 ? 22.050 31.439 25.979 1.00 21.31 188 TYR A C 1
ATOM 1452 O O . TYR A 1 207 ? 21.187 31.139 26.792 1.00 19.85 188 TYR A O 1
ATOM 1461 N N . ILE A 1 208 ? 21.760 31.763 24.723 1.00 20.10 189 ILE A N 1
ATOM 1462 C CA . ILE A 1 208 ? 20.370 31.678 24.238 1.00 20.19 189 ILE A CA 1
ATOM 1463 C C . ILE A 1 208 ? 19.838 30.243 24.409 1.00 20.82 189 ILE A C 1
ATOM 1464 O O . ILE A 1 208 ? 18.727 30.045 24.898 1.00 20.58 189 ILE A O 1
ATOM 1469 N N . ILE A 1 209 ? 20.641 29.251 24.036 1.00 21.38 190 ILE A N 1
ATOM 1470 C CA . ILE A 1 209 ? 20.205 27.851 24.117 1.00 23.72 190 ILE A CA 1
ATOM 1471 C C . ILE A 1 209 ? 19.918 27.455 25.587 1.00 25.02 190 ILE A C 1
ATOM 1472 O O . ILE A 1 209 ? 18.865 26.874 25.882 1.00 23.60 190 ILE A O 1
ATOM 1477 N N . LYS A 1 210 ? 20.831 27.821 26.495 1.00 25.63 191 LYS A N 1
ATOM 1478 C CA . LYS A 1 210 ? 20.606 27.701 27.945 1.00 26.22 191 LYS A CA 1
ATOM 1479 C C . LYS A 1 210 ? 19.248 28.258 28.353 1.00 24.78 191 LYS A C 1
ATOM 1480 O O . LYS A 1 210 ? 18.471 27.562 28.996 1.00 24.13 191 LYS A O 1
ATOM 1486 N N . ALA A 1 211 ? 18.953 29.503 27.960 1.00 23.66 192 ALA A N 1
ATOM 1487 C CA . ALA A 1 211 ? 17.671 30.140 28.288 1.00 23.71 192 ALA A CA 1
ATOM 1488 C C . ALA A 1 211 ? 16.443 29.421 27.723 1.00 24.31 192 ALA A C 1
ATOM 1489 O O . ALA A 1 211 ? 15.439 29.266 28.432 1.00 25.26 192 ALA A O 1
ATOM 1491 N N . ILE A 1 212 ? 16.502 29.023 26.448 1.00 24.01 193 ILE A N 1
ATOM 1492 C CA . ILE A 1 212 ? 15.392 28.287 25.820 1.00 23.78 193 ILE A CA 1
ATOM 1493 C C . ILE A 1 212 ? 15.123 26.967 26.554 1.00 27.64 193 ILE A C 1
ATOM 1494 O O . ILE A 1 212 ? 13.961 26.608 26.786 1.00 27.15 193 ILE A O 1
ATOM 1499 N N . LYS A 1 213 ? 16.191 26.259 26.911 1.00 27.44 194 LYS A N 1
ATOM 1500 C CA . LYS A 1 213 ? 16.074 24.984 27.632 1.00 32.62 194 LYS A CA 1
ATOM 1501 C C . LYS A 1 213 ? 15.376 25.177 28.979 1.00 33.39 194 LYS A C 1
ATOM 1502 O O . LYS A 1 213 ? 14.533 24.358 29.368 1.00 33.53 194 LYS A O 1
ATOM 1508 N N . GLU A 1 214 ? 15.722 26.266 29.671 1.00 34.92 195 GLU A N 1
ATOM 1509 C CA . GLU A 1 214 ? 15.077 26.643 30.933 1.00 36.87 195 GLU A CA 1
ATOM 1510 C C . GLU A 1 214 ? 13.603 26.983 30.729 1.00 36.66 195 GLU A C 1
ATOM 1511 O O . GLU A 1 214 ? 12.749 26.592 31.533 1.00 37.68 195 GLU A O 1
ATOM 1517 N N . TYR A 1 215 ? 13.305 27.719 29.659 1.00 34.33 196 TYR A N 1
ATOM 1518 C CA . TYR A 1 215 ? 11.925 28.057 29.339 1.00 32.69 196 TYR A CA 1
ATOM 1519 C C . TYR A 1 215 ? 11.108 26.790 29.076 1.00 32.95 196 TYR A C 1
ATOM 1520 O O . TYR A 1 215 ? 9.998 26.647 29.596 1.00 31.67 196 TYR A O 1
ATOM 1529 N N . ILE A 1 216 ? 11.666 25.876 28.282 1.00 33.26 197 ILE A N 1
ATOM 1530 C CA . ILE A 1 216 ? 10.986 24.632 27.918 1.00 35.98 197 ILE A CA 1
ATOM 1531 C C . ILE A 1 216 ? 10.751 23.766 29.154 1.00 38.19 197 ILE A C 1
ATOM 1532 O O . ILE A 1 216 ? 9.654 23.233 29.343 1.00 37.28 197 ILE A O 1
ATOM 1537 N N . LYS A 1 217 ? 11.778 23.657 29.997 1.00 39.62 198 LYS A N 1
ATOM 1538 C CA . LYS A 1 217 ? 11.675 22.942 31.269 1.00 42.14 198 LYS A CA 1
ATOM 1539 C C . LYS A 1 217 ? 10.469 23.445 32.066 1.00 42.31 198 LYS A C 1
ATOM 1540 O O . LYS A 1 217 ? 9.684 22.641 32.576 1.00 43.72 198 LYS A O 1
ATOM 1546 N N . ASN A 1 218 ? 10.307 24.768 32.135 1.00 42.18 199 ASN A N 1
ATOM 1547 C CA . ASN A 1 218 ? 9.186 25.402 32.843 1.00 42.12 199 ASN A CA 1
ATOM 1548 C C . ASN A 1 218 ? 7.868 25.437 32.060 1.00 42.53 199 ASN A C 1
ATOM 1549 O O . ASN A 1 218 ? 6.820 25.760 32.616 1.00 43.34 199 ASN A O 1
ATOM 1554 N N . ASN A 1 219 ? 7.930 25.133 30.765 1.00 41.49 200 ASN A N 1
ATOM 1555 C CA . ASN A 1 219 ? 6.756 25.134 29.893 1.00 40.13 200 ASN A CA 1
ATOM 1556 C C . ASN A 1 219 ? 6.847 23.974 28.912 1.00 40.82 200 ASN A C 1
ATOM 1557 O O . ASN A 1 219 ? 7.136 24.194 27.733 1.00 39.84 200 ASN A O 1
ATOM 1562 N N . PRO A 1 220 ? 6.594 22.733 29.391 1.00 40.60 201 PRO A N 1
ATOM 1563 C CA . PRO A 1 220 ? 6.863 21.506 28.628 1.00 40.75 201 PRO A CA 1
ATOM 1564 C C . PRO A 1 220 ? 6.113 21.421 27.299 1.00 40.53 201 PRO A C 1
ATOM 1565 O O . PRO A 1 220 ? 6.599 20.779 26.360 1.00 40.19 201 PRO A O 1
ATOM 1569 N N . GLU A 1 221 ? 4.948 22.061 27.224 1.00 39.99 202 GLU A N 1
ATOM 1570 C CA . GLU A 1 221 ? 4.135 22.048 26.006 1.00 41.72 202 GLU A CA 1
ATOM 1571 C C . GLU A 1 221 ? 4.774 22.831 24.852 1.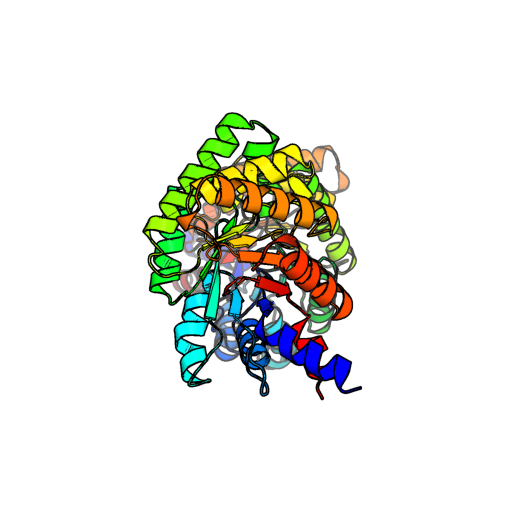00 40.90 202 GLU A C 1
ATOM 1572 O O . GLU A 1 221 ? 4.337 22.719 23.703 1.00 41.31 202 GLU A O 1
ATOM 1578 N N . LYS A 1 222 ? 5.797 23.622 25.172 1.00 40.12 203 LYS A N 1
ATOM 1579 C CA . LYS A 1 222 ? 6.528 24.411 24.178 1.00 39.19 203 LYS A CA 1
ATOM 1580 C C . LYS A 1 222 ? 7.735 23.662 23.604 1.00 39.42 203 LYS A C 1
ATOM 1581 O O . LYS A 1 222 ? 8.482 24.202 22.784 1.00 38.05 203 LYS A O 1
ATOM 1587 N N . ASN A 1 223 ? 7.923 22.416 24.033 1.00 39.35 204 ASN A N 1
ATOM 1588 C CA . ASN A 1 223 ? 9.015 21.587 23.531 1.00 39.04 204 ASN A CA 1
ATOM 1589 C C . ASN A 1 223 ? 8.924 21.361 22.022 1.00 37.92 204 ASN A C 1
ATOM 1590 O O . ASN A 1 223 ? 7.848 21.066 21.496 1.00 37.37 204 ASN A O 1
ATOM 1595 N N . ASN A 1 224 ? 10.061 21.529 21.341 1.00 36.94 205 ASN A N 1
ATOM 1596 C CA . ASN A 1 224 ? 10.149 21.542 19.868 1.00 36.21 205 ASN A CA 1
ATOM 1597 C C . ASN A 1 224 ? 9.299 22.624 19.181 1.00 34.25 205 ASN A C 1
ATOM 1598 O O . ASN A 1 224 ? 9.045 22.538 17.983 1.00 34.14 205 ASN A O 1
ATOM 1603 N N . LYS A 1 225 ? 8.857 23.627 19.939 1.00 31.21 206 LYS A N 1
ATOM 1604 C CA . LYS A 1 225 ? 8.066 24.715 19.370 1.00 29.96 206 LYS A CA 1
ATOM 1605 C C . LYS A 1 225 ? 8.876 26.012 19.242 1.00 27.25 206 LYS A C 1
ATOM 1606 O O . LYS A 1 225 ? 8.391 26.993 18.693 1.00 25.79 206 LYS A O 1
ATOM 1612 N N . ILE A 1 226 ? 10.108 26.014 19.741 1.00 25.33 207 ILE A N 1
ATOM 1613 C CA . ILE A 1 226 ? 10.883 27.251 19.785 1.00 24.87 207 ILE A CA 1
ATOM 1614 C C . ILE A 1 226 ? 12.080 27.113 18.854 1.00 24.57 207 ILE A C 1
ATOM 1615 O O . ILE A 1 226 ? 12.804 26.116 18.907 1.00 25.32 207 ILE A O 1
ATOM 1620 N N . GLY A 1 227 ? 12.267 28.118 18.003 1.00 23.49 208 GLY A N 1
ATOM 1621 C CA . GLY A 1 227 ? 13.373 28.134 17.061 1.00 20.51 208 GLY A CA 1
ATOM 1622 C C . GLY A 1 227 ? 14.502 29.086 17.412 1.00 20.18 208 GLY A C 1
ATOM 1623 O O . GLY A 1 227 ? 14.354 29.975 18.250 1.00 18.12 208 GLY A O 1
ATOM 1624 N N . LEU A 1 228 ? 15.642 28.881 16.760 1.00 18.38 209 LEU A N 1
ATOM 1625 C CA . LEU A 1 228 ? 16.773 29.776 16.892 1.00 19.88 209 LEU A CA 1
ATOM 1626 C C . LEU A 1 228 ? 17.171 30.288 15.505 1.00 17.07 209 LEU A C 1
ATOM 1627 O O . LEU A 1 228 ? 17.294 29.506 14.561 1.00 18.10 209 LEU A O 1
ATOM 1632 N N . LYS A 1 229 ? 17.359 31.597 15.384 1.00 18.60 210 LYS A N 1
ATOM 1633 C CA . LYS A 1 229 ? 17.866 32.173 14.151 1.00 16.04 210 LYS A CA 1
ATOM 1634 C C . LYS A 1 229 ? 19.175 32.891 14.430 1.00 16.10 210 LYS A C 1
ATOM 1635 O O . LYS A 1 229 ? 19.212 33.860 15.185 1.00 15.20 210 LYS A O 1
ATOM 1641 N N . VAL A 1 230 ? 20.248 32.410 13.811 1.00 14.92 211 VAL A N 1
ATOM 1642 C CA . VAL A 1 230 ? 21.564 33.030 14.021 1.00 16.91 211 VAL A CA 1
ATOM 1643 C C . VAL A 1 230 ? 21.845 33.946 12.837 1.00 16.74 211 VAL A C 1
ATOM 1644 O O . VAL A 1 230 ? 21.868 33.505 11.685 1.00 19.44 211 VAL A O 1
ATOM 1648 N N . SER A 1 231 ? 22.060 35.224 13.126 1.00 18.53 212 SER A N 1
ATOM 1649 C CA . SER A 1 231 ? 22.159 36.234 12.083 1.00 20.69 212 SER A CA 1
ATOM 1650 C C . SER A 1 231 ? 23.318 37.186 12.360 1.00 22.18 212 SER A C 1
ATOM 1651 O O . SER A 1 231 ? 23.755 37.336 13.518 1.00 21.60 212 SER A O 1
ATOM 1654 N N . GLY A 1 232 ? 23.804 37.821 11.293 1.00 23.00 213 GLY A N 1
ATOM 1655 C CA . GLY A 1 232 ? 24.879 38.803 11.396 1.00 24.95 213 GLY A CA 1
ATOM 1656 C C . GLY A 1 232 ? 26.238 38.141 11.304 1.00 27.41 213 GLY A C 1
ATOM 1657 O O . GLY A 1 232 ? 26.583 37.279 12.127 1.00 27.93 213 GLY A O 1
ATOM 1658 N N . GLY A 1 233 ? 26.991 38.526 10.275 1.00 28.65 214 GLY A N 1
ATOM 1659 C CA . GLY A 1 233 ? 28.361 38.056 10.091 1.00 29.92 214 GLY A CA 1
ATOM 1660 C C . GLY A 1 233 ? 28.502 36.594 9.726 1.00 30.40 214 GLY A C 1
ATOM 1661 O O . GLY A 1 233 ? 29.561 36.003 9.952 1.00 31.51 214 GLY A O 1
ATOM 1662 N N . ILE A 1 234 ? 27.449 35.998 9.162 1.00 29.27 215 ILE A N 1
ATOM 1663 C CA . ILE A 1 234 ? 27.535 34.609 8.700 1.00 29.12 215 ILE A CA 1
ATOM 1664 C C . ILE A 1 234 ? 27.681 34.642 7.185 1.00 29.89 215 ILE A C 1
ATOM 1665 O O . ILE A 1 234 ? 26.719 34.947 6.473 1.00 30.78 215 ILE A O 1
ATOM 1670 N N . SER A 1 235 ? 28.885 34.367 6.700 1.00 30.37 216 SER A N 1
ATOM 1671 C CA . SER A 1 235 ? 29.164 34.462 5.264 1.00 32.78 216 SER A CA 1
ATOM 1672 C C . SER A 1 235 ? 29.839 33.218 4.668 1.00 31.68 216 SER A C 1
ATOM 1673 O O . SER A 1 235 ? 30.148 33.199 3.473 1.00 32.94 216 SER A O 1
ATOM 1676 N N . ASP A 1 236 ? 30.057 32.185 5.483 1.00 30.53 217 ASP A N 1
ATOM 1677 C CA . ASP A 1 236 ? 30.646 30.934 4.975 1.00 28.33 217 ASP A CA 1
ATOM 1678 C C . ASP A 1 236 ? 29.970 29.685 5.516 1.00 26.72 217 ASP A C 1
ATOM 1679 O O . ASP A 1 236 ? 29.411 29.689 6.613 1.00 24.24 217 ASP A O 1
ATOM 1684 N N . LEU A 1 237 ? 30.054 28.615 4.734 1.00 26.43 218 LEU A N 1
ATOM 1685 C CA . LEU A 1 237 ? 29.415 27.337 5.039 1.00 24.68 218 LEU A CA 1
ATOM 1686 C C . LEU A 1 237 ? 29.864 26.739 6.362 1.00 25.53 218 LEU A C 1
ATOM 1687 O O . LEU A 1 237 ? 29.050 26.196 7.108 1.00 24.96 218 LEU A O 1
ATOM 1692 N N . ASN A 1 238 ? 31.165 26.825 6.649 1.00 25.69 219 ASN A N 1
ATOM 1693 C CA . ASN A 1 238 ? 31.719 26.237 7.862 1.00 24.71 219 ASN A CA 1
ATOM 1694 C C . ASN A 1 238 ? 31.143 26.876 9.121 1.00 24.27 219 ASN A C 1
ATOM 1695 O O . ASN A 1 238 ? 30.828 26.173 10.087 1.00 24.80 219 ASN A O 1
ATOM 1700 N N . THR A 1 239 ? 30.995 28.203 9.101 1.00 22.50 220 THR A N 1
ATOM 1701 C CA . THR A 1 239 ? 30.408 28.915 10.228 1.00 22.00 220 THR A CA 1
ATOM 1702 C C . THR A 1 239 ? 28.908 28.628 10.349 1.00 20.85 220 THR A C 1
ATOM 1703 O O . THR A 1 239 ? 28.412 28.412 11.449 1.00 21.49 220 THR A O 1
ATOM 1707 N N . ALA A 1 240 ? 28.196 28.601 9.224 1.00 20.37 221 ALA A N 1
ATOM 1708 C CA . ALA A 1 240 ? 26.770 28.240 9.256 1.00 21.37 221 ALA A CA 1
ATOM 1709 C C . ALA A 1 240 ? 26.594 26.863 9.904 1.00 21.54 221 ALA A C 1
ATOM 1710 O O . ALA A 1 240 ? 25.733 26.673 10.771 1.00 22.10 221 ALA A O 1
ATOM 1712 N N . SER A 1 241 ? 27.422 25.909 9.468 1.00 22.36 222 SER A N 1
ATOM 1713 C CA . SER A 1 241 ? 27.370 24.541 9.967 1.00 22.18 222 SER A CA 1
ATOM 1714 C C . SER A 1 241 ? 27.652 24.477 11.463 1.00 23.65 222 SER A C 1
ATOM 1715 O O . SER A 1 241 ? 27.015 23.712 12.187 1.00 23.00 222 SER A O 1
ATOM 1718 N N . HIS A 1 242 ? 28.595 25.299 11.924 1.00 23.33 223 HIS A N 1
ATOM 1719 C CA . HIS A 1 242 ? 28.944 25.372 13.343 1.00 25.39 223 HIS A CA 1
ATOM 1720 C C . HIS A 1 242 ? 27.704 25.645 14.197 1.00 24.88 223 HIS A C 1
ATOM 1721 O O . HIS A 1 242 ? 27.399 24.900 15.137 1.00 24.73 223 HIS A O 1
ATOM 1728 N N . TYR A 1 243 ? 26.983 26.705 13.851 1.00 23.95 224 TYR A N 1
ATOM 1729 C CA . TYR A 1 243 ? 25.800 27.100 14.611 1.00 22.89 224 TYR A CA 1
ATOM 1730 C C . TYR A 1 243 ? 24.656 26.093 14.529 1.00 22.94 224 TYR A C 1
ATOM 1731 O O . TYR A 1 243 ? 23.942 25.878 15.514 1.00 23.11 224 TYR A O 1
ATOM 1740 N N . ILE A 1 244 ? 24.476 25.490 13.356 1.00 23.14 225 ILE A N 1
ATOM 1741 C CA . ILE A 1 244 ? 23.472 24.448 13.167 1.00 23.57 225 ILE A CA 1
ATOM 1742 C C . ILE A 1 244 ? 23.758 23.309 14.139 1.00 24.85 225 ILE A C 1
ATOM 1743 O O . ILE A 1 244 ? 22.851 22.818 14.805 1.00 24.95 225 ILE A O 1
ATOM 1748 N N . LEU A 1 245 ? 25.030 22.930 14.230 1.00 25.03 226 LEU A N 1
ATOM 1749 C CA . LEU A 1 245 ? 25.461 21.832 15.090 1.00 28.25 226 LEU A CA 1
ATOM 1750 C C . LEU A 1 245 ? 25.248 22.150 16.565 1.00 28.57 226 LEU A C 1
ATOM 1751 O O . LEU A 1 245 ? 24.781 21.298 17.319 1.00 30.38 226 LEU A O 1
ATOM 1756 N N . LEU A 1 246 ? 25.535 23.392 16.962 1.00 31.09 227 LEU A N 1
ATOM 1757 C CA . LEU A 1 246 ? 25.191 23.852 18.314 1.00 31.40 227 LEU A CA 1
ATOM 1758 C C . LEU A 1 246 ? 23.703 23.646 18.613 1.00 32.98 227 LEU A C 1
ATOM 1759 O O . LEU A 1 246 ? 23.338 23.080 19.654 1.00 32.72 227 LEU A O 1
ATOM 1764 N N . ALA A 1 247 ? 22.841 24.091 17.700 1.00 32.48 228 ALA A N 1
ATOM 1765 C CA . ALA A 1 247 ? 21.395 23.928 17.899 1.00 34.08 228 ALA A CA 1
ATOM 1766 C C . ALA A 1 247 ? 20.995 22.451 17.976 1.00 35.21 228 ALA A C 1
ATOM 1767 O O . ALA A 1 247 ? 20.147 22.080 18.795 1.00 34.69 228 ALA A O 1
ATOM 1769 N N . ARG A 1 248 ? 21.615 21.626 17.128 1.00 36.81 229 ARG A N 1
ATOM 1770 C CA . ARG A 1 248 ? 21.332 20.184 17.061 1.00 41.14 229 ARG A CA 1
ATOM 1771 C C . ARG A 1 248 ? 21.779 19.410 18.291 1.00 42.94 229 ARG A C 1
ATOM 1772 O O . ARG A 1 248 ? 21.046 18.548 18.779 1.00 44.33 229 ARG A O 1
ATOM 1780 N N . ARG A 1 249 ? 22.981 19.704 18.779 1.00 44.90 230 ARG A N 1
ATOM 1781 C CA . ARG A 1 249 ? 23.507 19.025 19.954 1.00 47.16 230 ARG A CA 1
ATOM 1782 C C . ARG A 1 249 ? 22.754 19.415 21.221 1.00 47.79 230 ARG A C 1
ATOM 1783 O O . ARG A 1 249 ? 22.352 18.545 21.998 1.00 47.22 230 ARG A O 1
ATOM 1791 N N . PHE A 1 250 ? 22.538 20.718 21.405 1.00 47.67 231 PHE A N 1
ATOM 1792 C CA . PHE A 1 250 ? 22.146 21.256 22.707 1.00 48.41 231 PHE A CA 1
ATOM 1793 C C . PHE A 1 250 ? 20.702 21.751 22.831 1.00 48.64 231 PHE A C 1
ATOM 1794 O O . PHE A 1 250 ? 20.207 21.908 23.946 1.00 49.49 231 PHE A O 1
ATOM 1802 N N . LEU A 1 251 ? 20.029 21.975 21.705 1.00 48.81 232 LEU A N 1
ATOM 1803 C CA . LEU A 1 251 ? 18.697 22.583 21.721 1.00 49.00 232 LEU A CA 1
ATOM 1804 C C . LEU A 1 251 ? 17.584 21.628 21.299 1.00 49.77 232 LEU A C 1
ATOM 1805 O O . LEU A 1 251 ? 16.593 21.484 22.019 1.00 49.87 232 LEU A O 1
ATOM 1810 N N . SER A 1 252 ? 17.734 20.997 20.136 1.00 50.05 233 SER A N 1
ATOM 1811 C CA . SER A 1 252 ? 16.700 20.101 19.614 1.00 52.21 233 SER A CA 1
ATOM 1812 C C . SER A 1 252 ? 16.604 18.814 20.433 1.00 52.66 233 SER A C 1
ATOM 1813 O O . SER A 1 252 ? 15.509 18.391 20.808 1.00 53.94 233 SER A O 1
ATOM 1816 N N . ASP A 1 259 ? 11.418 26.485 10.329 1.00 47.94 240 ASP A N 1
ATOM 1817 C CA . ASP A 1 259 ? 10.957 25.428 11.234 1.00 47.11 240 ASP A CA 1
ATOM 1818 C C . ASP A 1 259 ? 11.439 25.661 12.658 1.00 45.03 240 ASP A C 1
ATOM 1819 O O . ASP A 1 259 ? 10.683 26.180 13.483 1.00 47.06 240 ASP A O 1
ATOM 1824 N N . ASN A 1 260 ? 12.682 25.263 12.949 1.00 41.26 241 ASN A N 1
ATOM 1825 C CA . ASN A 1 260 ? 13.293 25.508 14.266 1.00 36.03 241 ASN A CA 1
ATOM 1826 C C . ASN A 1 260 ? 14.744 26.016 14.239 1.00 30.85 241 ASN A C 1
ATOM 1827 O O . ASN A 1 260 ? 15.313 26.333 15.279 1.00 28.59 241 ASN A O 1
ATOM 1832 N N . PHE A 1 261 ? 15.322 26.127 13.045 1.00 27.39 242 PHE A N 1
ATOM 1833 C CA . PHE A 1 261 ? 16.606 26.810 12.887 1.00 23.73 242 PHE A CA 1
ATOM 1834 C C . PHE A 1 261 ? 16.674 27.590 11.573 1.00 22.68 242 PHE A C 1
ATOM 1835 O O . PHE A 1 261 ? 16.302 27.069 10.503 1.00 20.90 242 PHE A O 1
ATOM 1843 N N . ARG A 1 262 ? 17.132 28.840 11.653 1.00 19.30 243 ARG A N 1
ATOM 1844 C CA . ARG A 1 262 ? 17.452 29.621 10.468 1.00 18.32 243 ARG A CA 1
ATOM 1845 C C . ARG A 1 262 ? 18.800 30.310 10.598 1.00 19.13 243 ARG A C 1
ATOM 1846 O O . ARG A 1 262 ? 19.255 30.626 11.703 1.00 17.74 243 ARG A O 1
ATOM 1854 N N . ILE A 1 263 ? 19.395 30.565 9.441 1.00 18.61 244 ILE A N 1
ATOM 1855 C CA . ILE A 1 263 ? 20.499 31.493 9.287 1.00 19.57 244 ILE A CA 1
ATOM 1856 C C . ILE A 1 263 ? 19.975 32.787 8.651 1.00 19.36 244 ILE A C 1
ATOM 1857 O O . ILE A 1 263 ? 19.187 32.755 7.705 1.00 19.42 244 ILE A O 1
ATOM 1862 N N . GLY A 1 264 ? 20.407 33.923 9.180 1.00 19.55 245 GLY A N 1
ATOM 1863 C CA . GLY A 1 264 ? 20.149 35.207 8.551 1.00 19.19 245 GLY A CA 1
ATOM 1864 C C . GLY A 1 264 ? 21.443 35.669 7.923 1.00 20.28 245 GLY A C 1
ATOM 1865 O O . GLY A 1 264 ? 22.457 35.844 8.629 1.00 19.52 245 GLY A O 1
ATOM 1866 N N . SER A 1 265 ? 21.432 35.835 6.599 1.00 19.64 246 SER A N 1
ATOM 1867 C CA . SER A 1 265 ? 22.603 36.343 5.882 1.00 19.92 246 SER A CA 1
ATOM 1868 C C . SER A 1 265 ? 22.202 37.075 4.612 1.00 19.43 246 SER A C 1
ATOM 1869 O O . SER A 1 265 ? 21.251 36.683 3.934 1.00 20.47 246 SER A O 1
ATOM 1872 N N . SER A 1 266 ? 22.927 38.138 4.292 1.00 19.11 247 SER A N 1
ATOM 1873 C CA . SER A 1 266 ? 22.688 38.845 3.033 1.00 21.48 247 SER A CA 1
ATOM 1874 C C . SER A 1 266 ? 23.533 38.265 1.873 1.00 23.03 247 SER A C 1
ATOM 1875 O O . SER A 1 266 ? 23.285 38.568 0.703 1.00 21.96 247 SER A O 1
ATOM 1878 N N . SER A 1 267 ? 24.501 37.411 2.202 1.00 22.28 248 SER A N 1
ATOM 1879 C CA . SER A 1 267 ? 25.462 36.923 1.213 1.00 23.63 248 SER A CA 1
ATOM 1880 C C . SER A 1 267 ? 25.556 35.405 1.071 1.00 23.72 248 SER A C 1
ATOM 1881 O O . SER A 1 267 ? 25.887 34.908 -0.009 1.00 24.67 248 SER A O 1
ATOM 1884 N N . LEU A 1 268 ? 25.259 34.673 2.141 1.00 22.34 249 LEU A N 1
ATOM 1885 C CA . LEU A 1 268 ? 25.530 33.235 2.198 1.00 22.41 249 LEU A CA 1
ATOM 1886 C C . LEU A 1 268 ? 24.940 32.436 1.041 1.00 22.81 249 LEU A C 1
ATOM 1887 O O . LEU A 1 268 ? 25.646 31.645 0.421 1.00 23.11 249 LEU A O 1
ATOM 1892 N N . VAL A 1 269 ? 23.656 32.638 0.750 1.00 22.58 250 VAL A N 1
ATOM 1893 C CA . VAL A 1 269 ? 22.999 31.902 -0.338 1.00 22.86 250 VAL A CA 1
ATOM 1894 C C . VAL A 1 269 ? 23.758 32.043 -1.680 1.00 24.45 250 VAL A C 1
ATOM 1895 O O . VAL A 1 269 ? 23.973 31.051 -2.379 1.00 24.62 250 VAL A O 1
ATOM 1899 N N . ILE A 1 270 ? 24.172 33.264 -2.019 1.00 24.57 251 ILE A N 1
ATOM 1900 C CA . ILE A 1 270 ? 24.941 33.506 -3.251 1.00 27.00 251 ILE A CA 1
ATOM 1901 C C . ILE A 1 270 ? 26.220 32.664 -3.263 1.00 27.00 251 ILE A C 1
ATOM 1902 O O . ILE A 1 270 ? 26.536 32.021 -4.268 1.00 27.56 251 ILE A O 1
ATOM 1907 N N . LYS A 1 271 ? 26.937 32.652 -2.137 1.00 26.63 252 LYS A N 1
ATOM 1908 C CA . LYS A 1 271 ? 28.150 31.842 -2.008 1.00 27.63 252 LYS A CA 1
ATOM 1909 C C . LYS A 1 271 ? 27.832 30.355 -2.178 1.00 27.96 252 LYS A C 1
ATOM 1910 O O . LYS A 1 271 ? 28.505 29.644 -2.934 1.00 28.06 252 LYS A O 1
ATOM 1916 N N . LEU A 1 272 ? 26.778 29.889 -1.506 1.00 27.78 253 LEU A N 1
ATOM 1917 C CA . LEU A 1 272 ? 26.486 28.454 -1.476 1.00 26.87 253 LEU A CA 1
ATOM 1918 C C . LEU A 1 272 ? 26.015 27.911 -2.816 1.00 27.99 253 LEU A C 1
ATOM 1919 O O . LEU A 1 272 ? 26.302 26.759 -3.161 1.00 28.60 253 LEU A O 1
ATOM 1924 N N . ARG A 1 273 ? 25.299 28.736 -3.570 1.00 28.49 254 ARG A N 1
ATOM 1925 C CA . ARG A 1 273 ? 24.908 28.368 -4.930 1.00 30.40 254 ARG A CA 1
ATOM 1926 C C . ARG A 1 273 ? 26.136 28.086 -5.799 1.00 31.52 254 ARG A C 1
ATOM 1927 O O . ARG A 1 273 ? 26.133 27.147 -6.607 1.00 31.82 254 ARG A O 1
ATOM 1935 N N . LYS A 1 274 ? 27.188 28.884 -5.610 1.00 32.06 255 LYS A N 1
ATOM 1936 C CA . LYS A 1 274 ? 28.444 28.701 -6.341 1.00 32.76 255 LYS A CA 1
ATOM 1937 C C . LYS A 1 274 ? 29.137 27.397 -5.942 1.00 33.04 255 LYS A C 1
ATOM 1938 O O . LYS A 1 274 ? 29.736 26.720 -6.783 1.00 33.97 255 LYS A O 1
ATOM 1944 N N . VAL A 1 275 ? 29.044 27.048 -4.661 1.00 31.85 256 VAL A N 1
ATOM 1945 C CA . VAL A 1 275 ? 29.580 25.788 -4.139 1.00 31.46 256 VAL A CA 1
ATOM 1946 C C . VAL A 1 275 ? 28.893 24.594 -4.823 1.00 32.36 256 VAL A C 1
ATOM 1947 O O . VAL A 1 275 ? 29.560 23.673 -5.312 1.00 31.89 256 VAL A O 1
ATOM 1951 N N . ILE A 1 276 ? 27.563 24.645 -4.884 1.00 31.28 257 ILE A N 1
ATOM 1952 C CA . ILE A 1 276 ? 26.746 23.599 -5.493 1.00 33.27 257 ILE A CA 1
ATOM 1953 C C . ILE A 1 276 ? 26.996 23.449 -7.003 1.00 35.54 257 ILE A C 1
ATOM 1954 O O . ILE A 1 276 ? 27.025 22.326 -7.527 1.00 34.59 257 ILE A O 1
ATOM 1959 N N . SER A 1 277 ? 27.168 24.577 -7.689 1.00 37.36 258 SER A N 1
ATOM 1960 C CA . SER A 1 277 ? 27.521 24.594 -9.114 1.00 40.54 258 SER A CA 1
ATOM 1961 C C . SER A 1 277 ? 28.960 24.146 -9.353 1.00 41.17 258 SER A C 1
ATOM 1962 O O . SER A 1 277 ? 29.321 23.759 -10.472 1.00 43.97 258 SER A O 1
ATOM 1965 N N . ASN B 1 22 ? -0.213 92.729 -11.186 1.00 39.54 3 ASN B N 1
ATOM 1966 C CA . ASN B 1 22 ? 0.660 92.710 -9.987 1.00 37.61 3 ASN B CA 1
ATOM 1967 C C . ASN B 1 22 ? 2.119 92.497 -10.382 1.00 36.03 3 ASN B C 1
ATOM 1968 O O . ASN B 1 22 ? 2.621 91.363 -10.425 1.00 34.55 3 ASN B O 1
ATOM 1973 N N . TYR B 1 23 ? 2.792 93.600 -10.681 1.00 33.20 4 TYR B N 1
ATOM 1974 C CA . TYR B 1 23 ? 4.210 93.558 -11.005 1.00 31.57 4 TYR B CA 1
ATOM 1975 C C . TYR B 1 23 ? 5.076 93.154 -9.810 1.00 29.50 4 TYR B C 1
ATOM 1976 O O . TYR B 1 23 ? 6.094 92.483 -9.991 1.00 29.74 4 TYR B O 1
ATOM 1985 N N . THR B 1 24 ? 4.671 93.555 -8.607 1.00 29.68 5 THR B N 1
ATOM 1986 C CA . THR B 1 24 ? 5.366 93.170 -7.368 1.00 30.20 5 THR B CA 1
ATOM 1987 C C . THR B 1 24 ? 5.461 91.644 -7.236 1.00 32.15 5 THR B C 1
ATOM 1988 O O . THR B 1 24 ? 6.521 91.098 -6.920 1.00 28.85 5 THR B O 1
ATOM 1992 N N . GLU B 1 25 ? 4.340 90.974 -7.494 1.00 33.23 6 GLU B N 1
ATOM 1993 C CA . GLU B 1 25 ? 4.252 89.530 -7.395 1.00 35.03 6 GLU B CA 1
ATOM 1994 C C . GLU B 1 25 ? 5.106 88.875 -8.476 1.00 33.09 6 GLU B C 1
ATOM 1995 O O . GLU B 1 25 ? 5.842 87.934 -8.194 1.00 33.15 6 GLU B O 1
ATOM 2001 N N . LYS B 1 26 ? 5.027 89.389 -9.705 1.00 31.36 7 LYS B N 1
ATOM 2002 C CA . LYS B 1 26 ? 5.805 88.861 -10.826 1.00 30.39 7 LYS B CA 1
ATOM 2003 C C . LYS B 1 26 ? 7.307 89.033 -10.622 1.00 29.67 7 LYS B C 1
ATOM 2004 O O . LYS B 1 26 ? 8.092 88.144 -10.971 1.00 27.48 7 LYS B O 1
ATOM 2010 N N . PHE B 1 27 ? 7.695 90.175 -10.053 1.00 28.12 8 PHE B N 1
ATOM 2011 C CA . PHE B 1 27 ? 9.106 90.447 -9.760 1.00 27.60 8 PHE B CA 1
ATOM 2012 C C . PHE B 1 27 ? 9.646 89.434 -8.735 1.00 27.88 8 PHE B C 1
ATOM 2013 O O . PHE B 1 27 ? 10.722 88.841 -8.924 1.00 28.56 8 PHE B O 1
ATOM 2021 N N . ALA B 1 28 ? 8.886 89.233 -7.661 1.00 28.31 9 ALA B N 1
ATOM 2022 C CA . ALA B 1 28 ? 9.234 88.242 -6.644 1.00 30.00 9 ALA B CA 1
ATOM 2023 C C . ALA B 1 28 ? 9.294 86.838 -7.244 1.00 29.89 9 ALA B C 1
ATOM 2024 O O . ALA B 1 28 ? 10.266 86.117 -7.025 1.00 29.47 9 ALA B O 1
ATOM 2026 N N . ALA B 1 29 ? 8.278 86.467 -8.024 1.00 29.77 10 ALA B N 1
ATOM 2027 C CA . ALA B 1 29 ? 8.261 85.162 -8.702 1.00 30.36 10 ALA B CA 1
ATOM 2028 C C . ALA B 1 29 ? 9.510 84.942 -9.564 1.00 31.23 10 ALA B C 1
ATOM 2029 O O . ALA B 1 29 ? 10.117 83.870 -9.513 1.00 29.63 10 ALA B O 1
ATOM 2031 N N . TRP B 1 30 ? 9.891 85.963 -10.339 1.00 30.56 11 TRP B N 1
ATOM 2032 C CA . TRP B 1 30 ? 11.102 85.932 -11.165 1.00 31.41 11 TRP B CA 1
ATOM 2033 C C . TRP B 1 30 ? 12.333 85.659 -10.297 1.00 30.87 11 TRP B C 1
ATOM 2034 O O . TRP B 1 30 ? 13.129 84.759 -10.591 1.00 31.27 11 TRP B O 1
ATOM 2045 N N . SER B 1 31 ? 12.464 86.427 -9.221 1.00 30.19 12 SER B N 1
ATOM 2046 C CA . SER B 1 31 ? 13.589 86.303 -8.296 1.00 31.57 12 SER B CA 1
ATOM 2047 C C . SER B 1 31 ? 13.661 84.927 -7.618 1.00 30.51 12 SER B C 1
ATOM 2048 O O . SER B 1 31 ? 14.746 84.391 -7.424 1.00 30.73 12 SER B O 1
ATOM 2051 N N . VAL B 1 32 ? 12.506 84.362 -7.272 1.00 29.74 13 VAL B N 1
ATOM 2052 C CA . VAL B 1 32 ? 12.459 83.040 -6.622 1.00 28.50 13 VAL B CA 1
ATOM 2053 C C . VAL B 1 32 ? 12.863 81.906 -7.564 1.00 28.52 13 VAL B C 1
ATOM 2054 O O . VAL B 1 32 ? 13.605 81.004 -7.164 1.00 28.05 13 VAL B O 1
ATOM 2058 N N . ILE B 1 33 ? 12.388 81.943 -8.808 1.00 27.60 14 ILE B N 1
ATOM 2059 C CA . ILE B 1 33 ? 12.799 80.928 -9.798 1.00 26.98 14 ILE B CA 1
ATOM 2060 C C . ILE B 1 33 ? 14.321 80.813 -9.899 1.00 27.93 14 ILE B C 1
ATOM 2061 O O . ILE B 1 33 ? 14.867 79.711 -9.906 1.00 27.03 14 ILE B O 1
ATOM 2066 N N . CYS B 1 34 ? 14.997 81.958 -9.954 1.00 28.68 15 CYS B N 1
ATOM 2067 C CA . CYS B 1 34 ? 16.456 82.019 -10.014 1.00 29.90 15 CYS B CA 1
ATOM 2068 C C . CYS B 1 34 ? 17.159 81.356 -8.826 1.00 29.32 15 CYS B C 1
ATOM 2069 O O . CYS B 1 34 ? 18.344 81.023 -8.917 1.00 28.52 15 CYS B O 1
ATOM 2072 N N . LEU B 1 35 ? 16.433 81.184 -7.722 1.00 27.46 16 LEU B N 1
ATOM 2073 C CA . LEU B 1 35 ? 16.983 80.575 -6.504 1.00 27.44 16 LEU B CA 1
ATOM 2074 C C . LEU B 1 35 ? 16.517 79.132 -6.283 1.00 26.90 16 LEU B C 1
ATOM 2075 O O . LEU B 1 35 ? 16.901 78.499 -5.307 1.00 27.29 16 LEU B O 1
ATOM 2080 N N . THR B 1 36 ? 15.685 78.615 -7.178 1.00 27.43 17 THR B N 1
ATOM 2081 C CA . THR B 1 36 ? 15.078 77.298 -6.969 1.00 26.95 17 THR B CA 1
ATOM 2082 C C . THR B 1 36 ? 15.810 76.166 -7.692 1.00 27.29 17 THR B C 1
ATOM 2083 O O . THR B 1 36 ? 16.148 76.280 -8.878 1.00 27.87 17 THR B O 1
ATOM 2087 N N . ASP B 1 37 ? 16.058 75.079 -6.961 1.00 26.29 18 ASP B N 1
ATOM 2088 C CA . ASP B 1 37 ? 16.450 73.809 -7.567 1.00 25.96 18 ASP B CA 1
ATOM 2089 C C . ASP B 1 37 ? 15.183 73.077 -7.998 1.00 25.59 18 ASP B C 1
ATOM 2090 O O . ASP B 1 37 ? 14.447 72.557 -7.148 1.00 25.93 18 ASP B O 1
ATOM 2095 N N . HIS B 1 38 ? 14.919 73.054 -9.305 1.00 25.17 19 HIS B N 1
ATOM 2096 C CA . HIS B 1 38 ? 13.727 72.419 -9.842 1.00 26.83 19 HIS B CA 1
ATOM 2097 C C . HIS B 1 38 ? 13.954 70.909 -9.843 1.00 27.01 19 HIS B C 1
ATOM 2098 O O . HIS B 1 38 ? 14.907 70.398 -10.445 1.00 26.97 19 HIS B O 1
ATOM 2105 N N . THR B 1 39 ? 13.083 70.207 -9.138 1.00 27.19 20 THR B N 1
ATOM 2106 C CA . THR B 1 39 ? 13.398 68.871 -8.653 1.00 27.62 20 THR B CA 1
ATOM 2107 C C . THR B 1 39 ? 12.441 67.808 -9.203 1.00 28.43 20 THR B C 1
ATOM 2108 O O . THR B 1 39 ? 11.238 68.056 -9.341 1.00 27.79 20 THR B O 1
ATOM 2112 N N . PHE B 1 40 ? 12.989 66.644 -9.553 1.00 28.88 21 PHE B N 1
ATOM 2113 C CA . PHE B 1 40 ? 12.171 65.459 -9.838 1.00 30.47 21 PHE B CA 1
ATOM 2114 C C . PHE B 1 40 ? 12.808 64.250 -9.174 1.00 30.64 21 PHE B C 1
ATOM 2115 O O . PHE B 1 40 ? 13.908 63.845 -9.546 1.00 30.82 21 PHE B O 1
ATOM 2123 N N . LEU B 1 41 ? 12.111 63.687 -8.195 1.00 31.25 22 LEU B N 1
ATOM 2124 C CA . LEU B 1 41 ? 12.657 62.603 -7.384 1.00 32.05 22 LEU B CA 1
ATOM 2125 C C . LEU B 1 41 ? 11.660 61.465 -7.139 1.00 34.45 22 LEU B C 1
ATOM 2126 O O . LEU B 1 41 ? 11.799 60.714 -6.172 1.00 33.50 22 LEU B O 1
ATOM 2131 N N . ASP B 1 42 ? 10.659 61.341 -8.011 1.00 37.40 23 ASP B N 1
ATOM 2132 C CA . ASP B 1 42 ? 9.764 60.174 -7.991 1.00 42.96 23 ASP B CA 1
ATOM 2133 C C . ASP B 1 42 ? 10.518 58.932 -8.444 1.00 44.19 23 ASP B C 1
ATOM 2134 O O . ASP B 1 42 ? 11.213 58.962 -9.460 1.00 44.46 23 ASP B O 1
ATOM 2139 N N . GLU B 1 43 ? 10.362 57.842 -7.696 1.00 47.30 24 GLU B N 1
ATOM 2140 C CA . GLU B 1 43 ? 11.041 56.575 -7.992 1.00 50.37 24 GLU B CA 1
ATOM 2141 C C . GLU B 1 43 ? 10.625 55.957 -9.334 1.00 50.91 24 GLU B C 1
ATOM 2142 O O . GLU B 1 43 ? 11.407 55.245 -9.961 1.00 51.69 24 GLU B O 1
ATOM 2148 N N . ASN B 1 44 ? 9.400 56.240 -9.771 1.00 51.57 25 ASN B N 1
ATOM 2149 C CA . ASN B 1 44 ? 8.910 55.780 -11.072 1.00 52.49 25 ASN B CA 1
ATOM 2150 C C . ASN B 1 44 ? 9.494 56.550 -12.268 1.00 51.82 25 ASN B C 1
ATOM 2151 O O . ASN B 1 44 ? 9.039 56.381 -13.404 1.00 51.63 25 ASN B O 1
ATOM 2156 N N . GLY B 1 45 ? 10.507 57.374 -12.006 1.00 50.92 26 GLY B N 1
ATOM 2157 C CA . GLY B 1 45 ? 11.039 58.318 -12.985 1.00 50.11 26 GLY B CA 1
ATOM 2158 C C . GLY B 1 45 ? 11.604 57.743 -14.269 1.00 50.26 26 GLY B C 1
ATOM 2159 O O . GLY B 1 45 ? 12.277 56.710 -14.261 1.00 49.36 26 GLY B O 1
ATOM 2160 N N . THR B 1 46 ? 11.325 58.437 -15.373 1.00 49.83 27 THR B N 1
ATOM 2161 C CA . THR B 1 46 ? 11.843 58.093 -16.694 1.00 50.07 27 THR B CA 1
ATOM 2162 C C . THR B 1 46 ? 12.556 59.305 -17.296 1.00 51.20 27 THR B C 1
ATOM 2163 O O . THR B 1 46 ? 12.464 60.412 -16.761 1.00 50.20 27 THR B O 1
ATOM 2167 N N . GLU B 1 47 ? 13.248 59.090 -18.414 1.00 51.52 28 GLU B N 1
ATOM 2168 C CA . GLU B 1 47 ? 13.912 60.165 -19.156 1.00 52.33 28 GLU B CA 1
ATOM 2169 C C . GLU B 1 47 ? 12.935 61.202 -19.715 1.00 52.84 28 GLU B C 1
ATOM 2170 O O . GLU B 1 47 ? 13.316 62.347 -19.962 1.00 53.38 28 GLU B O 1
ATOM 2176 N N . ASP B 1 48 ? 11.683 60.792 -19.916 1.00 53.06 29 ASP B N 1
ATOM 2177 C CA . ASP B 1 48 ? 10.625 61.697 -20.362 1.00 52.86 29 ASP B CA 1
ATOM 2178 C C . ASP B 1 48 ? 10.310 62.724 -19.280 1.00 51.60 29 ASP B C 1
ATOM 2179 O O . ASP B 1 48 ? 10.169 63.911 -19.571 1.00 51.98 29 ASP B O 1
ATOM 2184 N N . ASP B 1 49 ? 10.213 62.255 -18.037 1.00 50.27 30 ASP B N 1
ATOM 2185 C CA . ASP B 1 49 ? 10.032 63.123 -16.869 1.00 48.64 30 ASP B CA 1
ATOM 2186 C C . ASP B 1 49 ? 11.200 64.095 -16.702 1.00 47.14 30 ASP B C 1
ATOM 2187 O O . ASP B 1 49 ? 10.996 65.279 -16.408 1.00 46.86 30 ASP B O 1
ATOM 2192 N N . ILE B 1 50 ? 12.416 63.579 -16.886 1.00 44.84 31 ILE B N 1
ATOM 2193 C CA . ILE B 1 50 ? 13.641 64.362 -16.733 1.00 43.50 31 ILE B CA 1
ATOM 2194 C C . ILE B 1 50 ? 13.797 65.374 -17.868 1.00 43.03 31 ILE B C 1
ATOM 2195 O O . ILE B 1 50 ? 14.267 66.495 -17.640 1.00 41.83 31 ILE B O 1
ATOM 2200 N N . ARG B 1 51 ? 13.390 64.989 -19.078 1.00 42.77 32 ARG B N 1
ATOM 2201 C CA . ARG B 1 51 ? 13.365 65.939 -20.194 1.00 43.79 32 ARG B CA 1
ATOM 2202 C C . ARG B 1 51 ? 12.395 67.074 -19.903 1.00 43.67 32 ARG B C 1
ATOM 2203 O O . ARG B 1 51 ? 12.737 68.246 -20.087 1.00 44.56 32 ARG B O 1
ATOM 2211 N N . GLU B 1 52 ? 11.196 66.717 -19.446 1.00 42.64 33 GLU B N 1
ATOM 2212 C CA . GLU B 1 52 ? 10.172 67.695 -19.101 1.00 42.67 33 GLU B CA 1
ATOM 2213 C C . GLU B 1 52 ? 10.648 68.635 -17.991 1.00 41.29 33 GLU B C 1
ATOM 2214 O O . GLU B 1 52 ? 10.451 69.847 -18.080 1.00 40.59 33 GLU B O 1
ATOM 2220 N N . LEU B 1 53 ? 11.274 68.066 -16.957 1.00 40.69 34 LEU B N 1
ATOM 2221 C CA . LEU B 1 53 ? 11.846 68.847 -15.853 1.00 38.94 34 LEU B CA 1
ATOM 2222 C C . LEU B 1 53 ? 12.812 69.906 -16.370 1.00 39.18 34 LEU B C 1
ATOM 2223 O O . LEU B 1 53 ? 12.707 71.090 -16.011 1.00 38.08 34 LEU B O 1
ATOM 2228 N N . CYS B 1 54 ? 13.740 69.463 -17.219 1.00 39.68 35 CYS B N 1
ATOM 2229 C CA . CYS B 1 54 ? 14.777 70.322 -17.784 1.00 41.75 35 CYS B CA 1
ATOM 2230 C C . CYS B 1 54 ? 14.235 71.409 -18.705 1.00 42.70 35 CYS B C 1
ATOM 2231 O O . CYS B 1 54 ? 14.745 72.538 -18.710 1.00 43.06 35 CYS B O 1
ATOM 2234 N N . ASN B 1 55 ? 13.207 71.071 -19.481 1.00 43.90 36 ASN B N 1
ATOM 2235 C CA . ASN B 1 55 ? 12.530 72.062 -20.305 1.00 44.47 36 ASN B CA 1
ATOM 2236 C C . ASN B 1 55 ? 11.850 73.116 -19.441 1.00 44.88 36 ASN B C 1
ATOM 2237 O O . ASN B 1 55 ? 11.918 74.304 -19.749 1.00 44.88 36 ASN B O 1
ATOM 2242 N N . GLU B 1 56 ? 11.212 72.679 -18.355 1.00 45.20 37 GLU B N 1
ATOM 2243 C CA . GLU B 1 56 ? 10.549 73.594 -17.414 1.00 46.20 37 GLU B CA 1
ATOM 2244 C C . GLU B 1 56 ? 11.532 74.555 -16.734 1.00 46.44 37 GLU B C 1
ATOM 2245 O O . GLU B 1 56 ? 11.204 75.725 -16.517 1.00 45.97 37 GLU B O 1
ATOM 2251 N N . SER B 1 57 ? 12.735 74.066 -16.425 1.00 46.62 38 SER B N 1
ATOM 2252 C CA . SER B 1 57 ? 13.763 74.881 -15.765 1.00 47.18 38 SER B CA 1
ATOM 2253 C C . SER B 1 57 ? 14.305 76.009 -16.649 1.00 48.26 38 SER B C 1
ATOM 2254 O O . SER B 1 57 ? 14.955 76.933 -16.150 1.00 46.93 38 SER B O 1
ATOM 2257 N N . VAL B 1 58 ? 14.044 75.920 -17.955 1.00 50.17 39 VAL B N 1
ATOM 2258 C CA . VAL B 1 58 ? 14.494 76.932 -18.926 1.00 51.89 39 VAL B CA 1
ATOM 2259 C C . VAL B 1 58 ? 13.402 77.359 -19.917 1.00 53.33 39 VAL B C 1
ATOM 2260 O O . VAL B 1 58 ? 13.690 78.049 -20.896 1.00 54.78 39 VAL B O 1
ATOM 2264 N N . LYS B 1 59 ? 12.163 76.945 -19.663 1.00 54.98 40 LYS B N 1
ATOM 2265 C CA . LYS B 1 59 ? 11.026 77.224 -20.548 1.00 56.95 40 LYS B CA 1
ATOM 2266 C C . LYS B 1 59 ? 11.030 78.671 -21.034 1.00 57.81 40 LYS B C 1
ATOM 2267 O O . LYS B 1 59 ? 11.206 78.935 -22.227 1.00 58.76 40 LYS B O 1
ATOM 2273 N N . THR B 1 60 ? 10.848 79.602 -20.105 1.00 58.05 41 THR B N 1
ATOM 2274 C CA . THR B 1 60 ? 10.855 81.017 -20.444 1.00 58.46 41 THR B CA 1
ATOM 2275 C C . THR B 1 60 ? 12.078 81.687 -19.810 1.00 57.73 41 THR B C 1
ATOM 2276 O O . THR B 1 60 ? 12.985 81.001 -19.328 1.00 58.50 41 THR B O 1
ATOM 2280 N N . CYS B 1 61 ? 12.090 83.017 -19.798 1.00 56.50 42 CYS B N 1
ATOM 2281 C CA . CYS B 1 61 ? 13.294 83.802 -19.510 1.00 53.58 42 CYS B CA 1
ATOM 2282 C C . CYS B 1 61 ? 14.096 83.461 -18.234 1.00 49.75 42 CYS B C 1
ATOM 2283 O O . CYS B 1 61 ? 15.285 83.142 -18.347 1.00 49.44 42 CYS B O 1
ATOM 2286 N N . PRO B 1 62 ? 13.472 83.517 -17.029 1.00 45.23 43 PRO B N 1
ATOM 2287 C CA . PRO B 1 62 ? 14.311 83.197 -15.870 1.00 42.19 43 PRO B CA 1
ATOM 2288 C C . PRO B 1 62 ? 14.582 81.691 -15.781 1.00 40.46 43 PRO B C 1
ATOM 2289 O O . PRO B 1 62 ? 13.674 80.884 -15.982 1.00 40.06 43 PRO B O 1
ATOM 2293 N N . PHE B 1 63 ? 15.831 81.327 -15.514 1.00 38.93 44 PHE B N 1
ATOM 2294 C CA . PHE B 1 63 ? 16.202 79.924 -15.402 1.00 37.80 44 PHE B CA 1
ATOM 2295 C C . PHE B 1 63 ? 16.330 79.505 -13.939 1.00 35.81 44 PHE B C 1
ATOM 2296 O O . PHE B 1 63 ? 16.696 80.316 -13.081 1.00 34.34 44 PHE B O 1
ATOM 2304 N N . ALA B 1 64 ? 15.994 78.246 -13.653 1.00 34.03 45 ALA B N 1
ATOM 2305 C CA . ALA B 1 64 ? 16.158 77.696 -12.313 1.00 32.37 45 ALA B CA 1
ATOM 2306 C C . ALA B 1 64 ? 17.644 77.626 -11.952 1.00 31.37 45 ALA B C 1
ATOM 2307 O O . ALA B 1 64 ? 18.499 77.524 -12.835 1.00 31.34 45 ALA B O 1
ATOM 2309 N N . ALA B 1 65 ? 17.945 77.712 -10.658 1.00 30.56 46 ALA B N 1
ATOM 2310 C CA . ALA B 1 65 ? 19.323 77.596 -10.169 1.00 29.88 46 ALA B CA 1
ATOM 2311 C C . ALA B 1 65 ? 19.955 76.255 -10.563 1.00 30.65 46 ALA B C 1
ATOM 2312 O O . ALA B 1 65 ? 21.119 76.198 -10.979 1.00 30.26 46 ALA B O 1
ATOM 2314 N N . ALA B 1 66 ? 19.166 75.186 -10.434 1.00 29.86 47 ALA B N 1
ATOM 2315 C CA . ALA B 1 66 ? 19.620 73.832 -10.706 1.00 28.60 47 ALA B CA 1
ATOM 2316 C C . ALA B 1 66 ? 18.440 72.953 -11.092 1.00 28.88 47 ALA B C 1
ATOM 2317 O O . ALA B 1 66 ? 17.277 73.309 -10.846 1.00 28.70 47 ALA B O 1
ATOM 2319 N N . VAL B 1 67 ? 18.729 71.821 -11.727 1.00 27.83 48 VAL B N 1
ATOM 2320 C CA . VAL B 1 67 ? 17.777 70.705 -11.722 1.00 28.23 48 VAL B CA 1
ATOM 2321 C C . VAL B 1 67 ? 18.297 69.684 -10.709 1.00 28.08 48 VAL B C 1
ATOM 2322 O O . VAL B 1 67 ? 19.504 69.471 -10.597 1.00 26.87 48 VAL B O 1
ATOM 2326 N N . CYS B 1 68 ? 17.386 69.075 -9.961 1.00 28.56 49 CYS B N 1
ATOM 2327 C CA . CYS B 1 68 ? 17.792 68.130 -8.921 1.00 28.33 49 CYS B CA 1
ATOM 2328 C C . CYS B 1 68 ? 17.137 66.771 -9.139 1.00 28.45 49 CYS B C 1
ATOM 2329 O O . CYS B 1 68 ? 15.912 66.657 -9.130 1.00 28.48 49 CYS B O 1
ATOM 2332 N N . VAL B 1 69 ? 17.973 65.755 -9.365 1.00 29.45 50 VAL B N 1
ATOM 2333 C CA . VAL B 1 69 ? 17.521 64.427 -9.797 1.00 29.09 50 VAL B CA 1
ATOM 2334 C C . VAL B 1 69 ? 18.296 63.312 -9.078 1.00 29.48 50 VAL B C 1
ATOM 2335 O O . VAL B 1 69 ? 19.255 63.582 -8.368 1.00 30.71 50 VAL B O 1
ATOM 2339 N N . TYR B 1 70 ? 17.869 62.065 -9.261 1.00 30.93 51 TYR B N 1
ATOM 2340 C CA . TYR B 1 70 ? 18.641 60.899 -8.815 1.00 32.53 51 TYR B CA 1
ATOM 2341 C C . TYR B 1 70 ? 19.869 60.730 -9.728 1.00 32.79 51 TYR B C 1
ATOM 2342 O O . TYR B 1 70 ? 19.793 61.067 -10.908 1.00 31.91 51 TYR B O 1
ATOM 2351 N N . PRO B 1 71 ? 21.002 60.221 -9.183 1.00 33.60 52 PRO B N 1
ATOM 2352 C CA . PRO B 1 71 ? 22.255 60.050 -9.920 1.00 34.25 52 PRO B CA 1
ATOM 2353 C C . PRO B 1 71 ? 22.142 59.337 -11.279 1.00 36.21 52 PRO B C 1
ATOM 2354 O O . PRO B 1 71 ? 22.897 59.667 -12.196 1.00 36.09 52 PRO B O 1
ATOM 2358 N N . LYS B 1 72 ? 21.215 58.384 -11.405 1.00 36.76 53 LYS B N 1
ATOM 2359 C CA . LYS B 1 72 ? 21.034 57.633 -12.665 1.00 38.86 53 LYS B CA 1
ATOM 2360 C C . LYS B 1 72 ? 20.598 58.482 -13.866 1.00 39.28 53 LYS B C 1
ATOM 2361 O O . LYS B 1 72 ? 20.581 57.988 -15.002 1.00 39.31 53 LYS B O 1
ATOM 2367 N N . PHE B 1 73 ? 20.223 59.735 -13.615 1.00 38.41 54 PHE B N 1
ATOM 2368 C CA . PHE B 1 73 ? 19.822 60.643 -14.696 1.00 39.09 54 PHE B CA 1
ATOM 2369 C C . PHE B 1 73 ? 20.838 61.745 -14.999 1.00 39.56 54 PHE B C 1
ATOM 2370 O O . PHE B 1 73 ? 20.626 62.554 -15.903 1.00 39.83 54 PHE B O 1
ATOM 2378 N N . VAL B 1 74 ? 21.940 61.768 -14.253 1.00 39.78 55 VAL B N 1
ATOM 2379 C CA . VAL B 1 74 ? 22.983 62.777 -14.429 1.00 41.11 55 VAL B CA 1
ATOM 2380 C C . VAL B 1 74 ? 23.596 62.744 -15.836 1.00 42.65 55 VAL B C 1
ATOM 2381 O O . VAL B 1 74 ? 23.601 63.760 -16.532 1.00 41.70 55 VAL B O 1
ATOM 2385 N N . LYS B 1 75 ? 24.094 61.574 -16.244 1.00 44.36 56 LYS B N 1
ATOM 2386 C CA . LYS B 1 75 ? 24.711 61.383 -17.564 1.00 45.93 56 LYS B CA 1
ATOM 2387 C C . LYS B 1 75 ? 23.790 61.839 -18.696 1.00 45.60 56 LYS B C 1
ATOM 2388 O O . LYS B 1 75 ? 24.233 62.504 -19.631 1.00 45.39 56 LYS B O 1
ATOM 2394 N N . PHE B 1 76 ? 22.512 61.481 -18.587 1.00 45.58 57 PHE B N 1
ATOM 2395 C CA . PHE B 1 76 ? 21.481 61.846 -19.550 1.00 45.35 57 PHE B CA 1
ATOM 2396 C C . PHE B 1 76 ? 21.354 63.361 -19.728 1.00 45.86 57 PHE B C 1
ATOM 2397 O O . PHE B 1 76 ? 21.203 63.844 -20.851 1.00 45.45 57 PHE B O 1
ATOM 2405 N N . ILE B 1 77 ? 21.411 64.106 -18.624 1.00 46.28 58 ILE B N 1
ATOM 2406 C CA . ILE B 1 77 ? 21.251 65.562 -18.684 1.00 45.96 58 ILE B CA 1
ATOM 2407 C C . ILE B 1 77 ? 22.491 66.201 -19.296 1.00 47.60 58 ILE B C 1
ATOM 2408 O O . ILE B 1 77 ? 22.387 67.029 -20.204 1.00 47.67 58 ILE B O 1
ATOM 2413 N N . ASN B 1 78 ? 23.656 65.792 -18.799 1.00 49.07 59 ASN B N 1
ATOM 2414 C CA . ASN B 1 78 ? 24.945 66.333 -19.230 1.00 51.45 59 ASN B CA 1
ATOM 2415 C C . ASN B 1 78 ? 25.280 66.058 -20.703 1.00 53.22 59 ASN B C 1
ATOM 2416 O O . ASN B 1 78 ? 26.102 66.761 -21.297 1.00 53.87 59 ASN B O 1
ATOM 2421 N N . GLU B 1 79 ? 24.641 65.041 -21.282 1.00 55.01 60 GLU B N 1
ATOM 2422 C CA . GLU B 1 79 ? 24.876 64.666 -22.677 1.00 56.60 60 GLU B CA 1
ATOM 2423 C C . GLU B 1 79 ? 23.672 64.945 -23.583 1.00 57.02 60 GLU B C 1
ATOM 2424 O O . GLU B 1 79 ? 23.741 65.815 -24.453 1.00 58.51 60 GLU B O 1
ATOM 2430 N N . LYS B 1 80 ? 22.578 64.216 -23.366 1.00 56.58 61 LYS B N 1
ATOM 2431 C CA . LYS B 1 80 ? 21.394 64.278 -24.229 1.00 57.09 61 LYS B CA 1
ATOM 2432 C C . LYS B 1 80 ? 20.668 65.630 -24.163 1.00 57.25 61 LYS B C 1
ATOM 2433 O O . LYS B 1 80 ? 20.326 66.206 -25.202 1.00 57.35 61 LYS B O 1
ATOM 2439 N N . ILE B 1 81 ? 20.441 66.128 -22.946 1.00 56.50 62 ILE B N 1
ATOM 2440 C CA . ILE B 1 81 ? 19.714 67.385 -22.737 1.00 55.75 62 ILE B CA 1
ATOM 2441 C C . ILE B 1 81 ? 20.549 68.608 -23.135 1.00 56.52 62 ILE B C 1
ATOM 2442 O O . ILE B 1 81 ? 20.032 69.528 -23.770 1.00 56.61 62 ILE B O 1
ATOM 2447 N N . LYS B 1 82 ? 21.829 68.611 -22.767 1.00 56.66 63 LYS B N 1
ATOM 2448 C CA . LYS B 1 82 ? 22.730 69.717 -23.100 1.00 57.82 63 LYS B CA 1
ATOM 2449 C C . LYS B 1 82 ? 22.899 69.913 -24.612 1.00 59.69 63 LYS B C 1
ATOM 2450 O O . LYS B 1 82 ? 23.191 71.022 -25.072 1.00 60.54 63 LYS B O 1
ATOM 2456 N N . GLN B 1 83 ? 22.717 68.836 -25.374 1.00 61.54 64 GLN B N 1
ATOM 2457 C CA . GLN B 1 83 ? 22.683 68.905 -26.835 1.00 62.85 64 GLN B CA 1
ATOM 2458 C C . GLN B 1 83 ? 21.372 69.500 -27.327 1.00 63.60 64 GLN B C 1
ATOM 2459 O O . GLN B 1 83 ? 21.361 70.286 -28.276 1.00 65.17 64 GLN B O 1
ATOM 2465 N N . GLU B 1 84 ? 20.270 69.112 -26.687 1.00 63.79 65 GLU B N 1
ATOM 2466 C CA . GLU B 1 84 ? 18.942 69.613 -27.044 1.00 63.90 65 GLU B CA 1
ATOM 2467 C C . GLU B 1 84 ? 18.758 71.077 -26.640 1.00 63.39 65 GLU B C 1
ATOM 2468 O O . GLU B 1 84 ? 18.098 71.846 -27.343 1.00 63.53 65 GLU B O 1
ATOM 2474 N N . ILE B 1 85 ? 19.342 71.450 -25.503 1.00 62.44 66 ILE B N 1
ATOM 2475 C CA . ILE B 1 85 ? 19.280 72.820 -25.004 1.00 61.25 66 ILE B CA 1
ATOM 2476 C C . ILE B 1 85 ? 20.693 73.378 -24.847 1.00 61.21 66 ILE B C 1
ATOM 2477 O O . ILE B 1 85 ? 21.423 73.022 -23.915 1.00 61.14 66 ILE B O 1
ATOM 2482 N N . ASN B 1 86 ? 21.072 74.249 -25.777 1.00 60.55 67 ASN B N 1
ATOM 2483 C CA . ASN B 1 86 ? 22.396 74.855 -25.777 1.00 59.90 67 ASN B CA 1
ATOM 2484 C C . ASN B 1 86 ? 22.281 76.386 -25.766 1.00 58.53 67 ASN B C 1
ATOM 2485 O O . ASN B 1 86 ? 21.716 76.967 -26.697 1.00 59.28 67 ASN B O 1
ATOM 2490 N N . PRO B 1 87 ? 22.784 77.044 -24.699 1.00 56.47 68 PRO B N 1
ATOM 2491 C CA . PRO B 1 87 ? 23.389 76.436 -23.515 1.00 54.17 68 PRO B CA 1
ATOM 2492 C C . PRO B 1 87 ? 22.365 76.090 -22.428 1.00 51.92 68 PRO B C 1
ATOM 2493 O O . PRO B 1 87 ? 21.322 76.743 -22.321 1.00 51.37 68 PRO B O 1
ATOM 2497 N N . PHE B 1 88 ? 22.674 75.065 -21.634 1.00 49.03 69 PHE B N 1
ATOM 2498 C CA . PHE B 1 88 ? 21.858 74.695 -20.480 1.00 45.41 69 PHE B CA 1
ATOM 2499 C C . PHE B 1 88 ? 22.451 75.348 -19.241 1.00 44.29 69 PHE B C 1
ATOM 2500 O O . PHE B 1 88 ? 23.529 74.965 -18.788 1.00 42.98 69 PHE B O 1
ATOM 2508 N N . LYS B 1 89 ? 21.745 76.342 -18.707 1.00 42.84 70 LYS B N 1
ATOM 2509 C CA . LYS B 1 89 ? 22.269 77.174 -17.617 1.00 43.14 70 LYS B CA 1
ATOM 2510 C C . LYS B 1 89 ? 22.119 76.581 -16.200 1.00 40.37 70 LYS B C 1
ATOM 2511 O O . LYS B 1 89 ? 23.043 76.708 -15.390 1.00 41.26 70 LYS B O 1
ATOM 2517 N N . PRO B 1 90 ? 20.969 75.934 -15.892 1.00 38.68 71 PRO B N 1
ATOM 2518 C CA . PRO B 1 90 ? 20.805 75.406 -14.523 1.00 36.78 71 PRO B CA 1
ATOM 2519 C C . PRO B 1 90 ? 21.823 74.314 -14.198 1.00 34.08 71 PRO B C 1
ATOM 2520 O O . PRO B 1 90 ? 22.101 73.468 -15.039 1.00 32.19 71 PRO B O 1
ATOM 2524 N N . LYS B 1 91 ? 22.375 74.340 -12.989 1.00 34.16 72 LYS B N 1
ATOM 2525 C CA . LYS B 1 91 ? 23.355 73.337 -12.581 1.00 33.58 72 LYS B CA 1
ATOM 2526 C C . LYS B 1 91 ? 22.703 71.950 -12.456 1.00 33.58 72 LYS B C 1
ATOM 2527 O O . LYS B 1 91 ? 21.493 71.843 -12.232 1.00 32.35 72 LYS B O 1
ATOM 2533 N N . ILE B 1 92 ? 23.497 70.898 -12.654 1.00 32.29 73 ILE B N 1
ATOM 2534 C CA . ILE B 1 92 ? 23.025 69.523 -12.458 1.00 32.15 73 ILE B CA 1
ATOM 2535 C C . ILE B 1 92 ? 23.326 69.115 -11.021 1.00 30.93 73 ILE B C 1
ATOM 2536 O O . ILE B 1 92 ? 24.481 68.925 -10.653 1.00 30.17 73 ILE B O 1
ATOM 2541 N N . ALA B 1 93 ? 22.283 69.015 -10.205 1.00 30.69 74 ALA B N 1
ATOM 2542 C CA . ALA B 1 93 ? 22.446 68.561 -8.837 1.00 29.73 74 ALA B CA 1
ATOM 2543 C C . ALA B 1 93 ? 21.884 67.152 -8.711 1.00 28.80 74 ALA B C 1
ATOM 2544 O O . ALA B 1 93 ? 20.844 66.838 -9.293 1.00 29.80 74 ALA B O 1
ATOM 2546 N N . CYS B 1 94 ? 22.574 66.299 -7.967 1.00 29.03 75 CYS B N 1
ATOM 2547 C CA . CYS B 1 94 ? 22.006 64.991 -7.683 1.00 29.46 75 CYS B CA 1
ATOM 2548 C C . CYS B 1 94 ? 22.046 64.614 -6.217 1.00 27.33 75 CYS B C 1
ATOM 2549 O O . CYS B 1 94 ? 22.985 64.948 -5.492 1.00 27.67 75 CYS B O 1
ATOM 2552 N N . VAL B 1 95 ? 20.991 63.925 -5.796 1.00 27.12 76 VAL B N 1
ATOM 2553 C CA . VAL B 1 95 ? 20.887 63.424 -4.439 1.00 27.25 76 VAL B CA 1
ATOM 2554 C C . VAL B 1 95 ? 21.800 62.209 -4.259 1.00 27.10 76 VAL B C 1
ATOM 2555 O O . VAL B 1 95 ? 21.934 61.379 -5.153 1.00 29.58 76 VAL B O 1
ATOM 2559 N N . ILE B 1 96 ? 22.424 62.115 -3.094 1.00 27.21 77 ILE B N 1
ATOM 2560 C CA . ILE B 1 96 ? 23.345 61.028 -2.810 1.00 27.26 77 ILE B CA 1
ATOM 2561 C C . ILE B 1 96 ? 23.013 60.448 -1.428 1.00 26.75 77 ILE B C 1
ATOM 2562 O O . ILE B 1 96 ? 22.600 61.185 -0.523 1.00 26.00 77 ILE B O 1
ATOM 2567 N N . ASN B 1 97 ? 23.162 59.128 -1.275 1.00 25.78 78 ASN B N 1
ATOM 2568 C CA . ASN B 1 97 ? 22.871 58.471 -0.001 1.00 23.48 78 ASN B CA 1
ATOM 2569 C C . ASN B 1 97 ? 21.392 58.667 0.377 1.00 23.91 78 ASN B C 1
ATOM 2570 O O . ASN B 1 97 ? 21.033 58.733 1.550 1.00 23.68 78 ASN B O 1
ATOM 2575 N N . PHE B 1 98 ? 20.544 58.730 -0.648 1.00 22.32 79 PHE B N 1
ATOM 2576 C CA . PHE B 1 98 ? 19.187 59.253 -0.548 1.00 25.31 79 PHE B CA 1
ATOM 2577 C C . PHE B 1 98 ? 18.163 58.119 -0.605 1.00 24.89 79 PHE B C 1
ATOM 2578 O O . PHE B 1 98 ? 18.325 57.192 -1.404 1.00 25.48 79 PHE B O 1
ATOM 2586 N N . PRO B 1 99 ? 17.069 58.217 0.177 1.00 25.20 80 PRO B N 1
ATOM 2587 C CA . PRO B 1 99 ? 16.673 59.270 1.126 1.00 24.97 80 PRO B CA 1
ATOM 2588 C C . PRO B 1 99 ? 17.066 59.068 2.587 1.00 24.79 80 PRO B C 1
ATOM 2589 O O . PRO B 1 99 ? 16.852 59.963 3.400 1.00 25.47 80 PRO B O 1
ATOM 2593 N N . TYR B 1 100 ? 17.618 57.902 2.927 1.00 25.88 81 TYR B N 1
ATOM 2594 C CA . TYR B 1 100 ? 17.796 57.536 4.334 1.00 25.33 81 TYR B CA 1
ATOM 2595 C C . TYR B 1 100 ? 19.174 57.805 4.931 1.00 26.37 81 TYR B C 1
ATOM 2596 O O . TYR B 1 100 ? 19.313 57.834 6.150 1.00 26.59 81 TYR B O 1
ATOM 2605 N N . GLY B 1 101 ? 20.183 58.004 4.087 1.00 26.11 82 GLY B N 1
ATOM 2606 C CA . GLY B 1 101 ? 21.520 58.351 4.568 1.00 26.61 82 GLY B CA 1
ATOM 2607 C C . GLY B 1 101 ? 22.256 57.215 5.264 1.00 28.31 82 GLY B C 1
ATOM 2608 O O . GLY B 1 101 ? 23.113 57.459 6.124 1.00 26.19 82 GLY B O 1
ATOM 2609 N N . THR B 1 102 ? 21.939 55.984 4.864 1.00 27.29 83 THR B N 1
ATOM 2610 C CA . THR B 1 102 ? 22.395 54.780 5.562 1.00 27.23 83 THR B CA 1
ATOM 2611 C C . THR B 1 102 ? 23.450 53.968 4.809 1.00 29.75 83 THR B C 1
ATOM 2612 O O . THR B 1 102 ? 23.902 52.936 5.313 1.00 29.84 83 THR B O 1
ATOM 2616 N N . ASP B 1 103 ? 23.823 54.395 3.602 1.00 29.96 84 ASP B N 1
ATOM 2617 C CA . ASP B 1 103 ? 24.837 53.670 2.829 1.00 31.64 84 ASP B CA 1
ATOM 2618 C C . ASP B 1 103 ? 26.196 53.705 3.529 1.00 32.71 84 ASP B C 1
ATOM 2619 O O . ASP B 1 103 ? 26.482 54.607 4.325 1.00 31.72 84 ASP B O 1
ATOM 2624 N N . SER B 1 104 ? 27.034 52.718 3.223 1.00 33.68 85 SER B N 1
ATOM 2625 C CA . SER B 1 104 ? 28.404 52.704 3.716 1.00 35.27 85 SER B CA 1
ATOM 2626 C C . SER B 1 104 ? 29.178 53.852 3.075 1.00 36.49 85 SER B C 1
ATOM 2627 O O . SER B 1 104 ? 28.887 54.249 1.941 1.00 35.52 85 SER B O 1
ATOM 2630 N N . MET B 1 105 ? 30.163 54.379 3.793 1.00 39.15 86 MET B N 1
ATOM 2631 C CA . MET B 1 105 ? 31.032 55.418 3.244 1.00 43.77 86 MET B CA 1
ATOM 2632 C C . MET B 1 105 ? 31.611 54.997 1.893 1.00 43.66 86 MET B C 1
ATOM 2633 O O . MET B 1 105 ? 31.711 55.803 0.969 1.00 44.12 86 MET B O 1
ATOM 2638 N N . GLU B 1 106 ? 31.971 53.722 1.786 1.00 44.76 87 GLU B N 1
ATOM 2639 C CA . GLU B 1 106 ? 32.524 53.159 0.561 1.00 45.30 87 GLU B CA 1
ATOM 2640 C C . GLU B 1 106 ? 31.579 53.334 -0.627 1.00 43.22 87 GLU B C 1
ATOM 2641 O O . GLU B 1 106 ? 31.998 53.790 -1.692 1.00 41.57 87 GLU B O 1
ATOM 2647 N N . LYS B 1 107 ? 30.310 52.974 -0.438 1.00 40.57 88 LYS B N 1
ATOM 2648 C CA . LYS B 1 107 ? 29.315 53.107 -1.497 1.00 38.22 88 LYS B CA 1
ATOM 2649 C C . LYS B 1 107 ? 29.057 54.579 -1.845 1.00 36.64 88 LYS B C 1
ATOM 2650 O O . LYS B 1 107 ? 28.991 54.939 -3.016 1.00 35.23 88 LYS B O 1
ATOM 2656 N N . VAL B 1 108 ? 28.913 55.416 -0.822 1.00 35.21 89 VAL B N 1
ATOM 2657 C CA . VAL B 1 108 ? 28.702 56.855 -1.024 1.00 34.55 89 VAL B CA 1
ATOM 2658 C C . VAL B 1 108 ? 29.824 57.445 -1.877 1.00 35.30 89 VAL B C 1
ATOM 2659 O O . VAL B 1 108 ? 29.567 58.112 -2.891 1.00 34.53 89 VAL B O 1
ATOM 2663 N N . LEU B 1 109 ? 31.065 57.180 -1.479 1.00 36.88 90 LEU B N 1
ATOM 2664 C CA . LEU B 1 109 ? 32.220 57.703 -2.211 1.00 37.55 90 LEU B CA 1
ATOM 2665 C C . LEU B 1 109 ? 32.301 57.150 -3.631 1.00 37.61 90 LEU B C 1
ATOM 2666 O O . LEU B 1 109 ? 32.652 57.882 -4.553 1.00 36.89 90 LEU B O 1
ATOM 2671 N N . ASN B 1 110 ? 31.962 55.872 -3.809 1.00 37.98 91 ASN B N 1
ATOM 2672 C CA . ASN B 1 110 ? 31.878 55.283 -5.152 1.00 39.46 91 ASN B CA 1
ATOM 2673 C C . ASN B 1 110 ? 30.752 55.866 -6.002 1.00 38.17 91 ASN B C 1
ATOM 2674 O O . ASN B 1 110 ? 30.928 56.115 -7.194 1.00 37.74 91 ASN B O 1
ATOM 2679 N N . ASP B 1 111 ? 29.595 56.071 -5.383 1.00 37.72 92 ASP B N 1
ATOM 2680 C CA . ASP B 1 111 ? 28.451 56.650 -6.074 1.00 37.24 92 ASP B CA 1
ATOM 2681 C C . ASP B 1 111 ? 28.704 58.119 -6.436 1.00 36.98 92 ASP B C 1
ATOM 2682 O O . ASP B 1 111 ? 28.255 58.581 -7.484 1.00 36.87 92 ASP B O 1
ATOM 2687 N N . THR B 1 112 ? 29.415 58.839 -5.566 1.00 36.77 93 THR B N 1
ATOM 2688 C CA . THR B 1 112 ? 29.737 60.251 -5.804 1.00 38.05 93 THR B CA 1
ATOM 2689 C C . THR B 1 112 ? 30.714 60.376 -6.984 1.00 39.38 93 THR B C 1
ATOM 2690 O O . THR B 1 112 ? 30.488 61.159 -7.913 1.00 39.47 93 THR B O 1
ATOM 2694 N N . GLU B 1 113 ? 31.774 59.574 -6.952 1.00 39.71 94 GLU B N 1
ATOM 2695 C CA . GLU B 1 113 ? 32.736 59.501 -8.048 1.00 41.51 94 GLU B CA 1
ATOM 2696 C C . GLU B 1 113 ? 32.050 59.273 -9.396 1.00 39.95 94 GLU B C 1
ATOM 2697 O O . GLU B 1 113 ? 32.343 59.986 -10.356 1.00 40.93 94 GLU B O 1
ATOM 2703 N N . LYS B 1 114 ? 31.131 58.308 -9.467 1.00 39.40 95 LYS B N 1
ATOM 2704 C CA . LYS B 1 114 ? 30.378 58.055 -10.710 1.00 39.79 95 LYS B CA 1
ATOM 2705 C C . LYS B 1 114 ? 29.513 59.244 -11.113 1.00 39.57 95 LYS B C 1
ATOM 2706 O O . LYS B 1 114 ? 29.436 59.588 -12.295 1.00 39.46 95 LYS B O 1
ATOM 2712 N N . ALA B 1 115 ? 28.859 59.854 -10.125 1.00 38.88 96 ALA B N 1
ATOM 2713 C CA . ALA B 1 115 ? 28.008 61.019 -10.347 1.00 39.01 96 ALA B CA 1
ATOM 2714 C C . ALA B 1 115 ? 28.816 62.143 -10.983 1.00 38.83 96 ALA B C 1
ATOM 2715 O O . ALA B 1 115 ? 28.396 62.725 -11.985 1.00 38.62 96 ALA B O 1
ATOM 2717 N N . LEU B 1 116 ? 29.978 62.426 -10.396 1.00 39.85 97 LEU B N 1
ATOM 2718 C CA . LEU B 1 116 ? 30.906 63.429 -10.918 1.00 40.34 97 LEU B CA 1
ATOM 2719 C C . LEU B 1 116 ? 31.365 63.113 -12.344 1.00 41.85 97 LEU B C 1
ATOM 2720 O O . LEU B 1 116 ? 31.382 64.003 -13.206 1.00 41.70 97 LEU B O 1
ATOM 2725 N N . ASP B 1 117 ? 31.712 61.847 -12.587 1.00 41.88 98 ASP B N 1
ATOM 2726 C CA . ASP B 1 117 ? 32.085 61.380 -13.924 1.00 42.78 98 ASP B CA 1
ATOM 2727 C C . ASP B 1 117 ? 30.982 61.644 -14.936 1.00 41.86 98 ASP B C 1
ATOM 2728 O O . ASP B 1 117 ? 31.262 62.003 -16.077 1.00 41.84 98 ASP B O 1
ATOM 2733 N N . ASP B 1 118 ? 29.733 61.458 -14.513 1.00 40.73 99 ASP B N 1
ATOM 2734 C CA . ASP B 1 118 ? 28.582 61.600 -15.406 1.00 40.65 99 ASP B CA 1
ATOM 2735 C C . ASP B 1 118 ? 28.236 63.065 -15.709 1.00 40.15 99 ASP B C 1
ATOM 2736 O O . ASP B 1 118 ? 27.486 63.347 -16.647 1.00 40.26 99 ASP B O 1
ATOM 2741 N N . GLY B 1 119 ? 28.766 63.989 -14.908 1.00 39.40 100 GLY B N 1
ATOM 2742 C CA . GLY B 1 119 ? 28.591 65.417 -15.176 1.00 39.03 100 GLY B CA 1
ATOM 2743 C C . GLY B 1 119 ? 27.916 66.241 -14.093 1.00 38.65 100 GLY B C 1
ATOM 2744 O O . GLY B 1 119 ? 27.539 67.388 -14.334 1.00 37.45 100 GLY B O 1
ATOM 2745 N N . ALA B 1 120 ? 27.779 65.670 -12.896 1.00 37.50 101 ALA B N 1
ATOM 2746 C CA . ALA B 1 120 ? 27.118 66.360 -11.781 1.00 36.12 101 ALA B CA 1
ATOM 2747 C C . ALA B 1 120 ? 27.892 67.601 -11.340 1.00 34.97 101 ALA B C 1
ATOM 2748 O O . ALA B 1 120 ? 29.115 67.556 -11.190 1.00 34.47 101 ALA B O 1
ATOM 2750 N N . ASP B 1 121 ? 27.171 68.703 -11.142 1.00 34.63 102 ASP B N 1
ATOM 2751 C CA . ASP B 1 121 ? 27.753 69.968 -10.681 1.00 33.68 102 ASP B CA 1
ATOM 2752 C C . ASP B 1 121 ? 27.679 70.115 -9.171 1.00 33.53 102 ASP B C 1
ATOM 2753 O O . ASP B 1 121 ? 28.552 70.722 -8.547 1.00 33.85 102 ASP B O 1
ATOM 2758 N N . GLU B 1 122 ? 26.605 69.583 -8.593 1.00 30.92 103 GLU B N 1
ATOM 2759 C CA . GLU B 1 122 ? 26.335 69.730 -7.171 1.00 29.80 103 GLU B CA 1
ATOM 2760 C C . GLU B 1 122 ? 25.860 68.392 -6.621 1.00 27.24 103 GLU B C 1
ATOM 2761 O O . GLU B 1 122 ? 25.325 67.570 -7.352 1.00 26.06 103 GLU B O 1
ATOM 2767 N N . ILE B 1 123 ? 26.073 68.184 -5.329 1.00 28.00 104 ILE B N 1
ATOM 2768 C CA . ILE B 1 123 ? 25.673 66.949 -4.677 1.00 27.69 104 ILE B CA 1
ATOM 2769 C C . ILE B 1 123 ? 24.840 67.321 -3.471 1.00 27.12 104 ILE B C 1
ATOM 2770 O O . ILE B 1 123 ? 25.270 68.141 -2.648 1.00 28.12 104 ILE B O 1
ATOM 2775 N N . ASP B 1 124 ? 23.646 66.732 -3.380 1.00 26.40 105 ASP B N 1
ATOM 2776 C CA . ASP B 1 124 ? 22.796 66.886 -2.199 1.00 27.00 105 ASP B CA 1
ATOM 2777 C C . ASP B 1 124 ? 22.823 65.582 -1.378 1.00 26.57 105 ASP B C 1
ATOM 2778 O O . ASP B 1 124 ? 22.090 64.646 -1.699 1.00 26.41 105 ASP B O 1
ATOM 2783 N N . LEU B 1 125 ? 23.644 65.561 -0.318 1.00 25.61 106 LEU B N 1
ATOM 2784 C CA . LEU B 1 125 ? 23.955 64.353 0.486 1.00 25.42 106 LEU B CA 1
ATOM 2785 C C . LEU B 1 125 ? 23.136 64.171 1.760 1.00 25.92 106 LEU B C 1
ATOM 2786 O O . LEU B 1 125 ? 23.111 65.062 2.610 1.00 25.31 106 LEU B O 1
ATOM 2791 N N . VAL B 1 126 ? 22.512 63.002 1.924 1.00 24.49 107 VAL B N 1
ATOM 2792 C CA . VAL B 1 126 ? 21.851 62.703 3.194 1.00 24.39 107 VAL B CA 1
ATOM 2793 C C . VAL B 1 126 ? 22.842 62.027 4.137 1.00 26.50 107 VAL B C 1
ATOM 2794 O O . VAL B 1 126 ? 23.520 61.072 3.756 1.00 26.66 107 VAL B O 1
ATOM 2798 N N . ILE B 1 127 ? 22.927 62.537 5.359 1.00 26.98 108 ILE B N 1
ATOM 2799 C CA . ILE B 1 127 ? 23.666 61.865 6.429 1.00 27.73 108 ILE B CA 1
ATOM 2800 C C . ILE B 1 127 ? 22.711 60.935 7.213 1.00 28.40 108 ILE B C 1
ATOM 2801 O O . ILE B 1 127 ? 21.494 60.942 6.989 1.00 26.97 108 ILE B O 1
ATOM 2806 N N . ASN B 1 128 ? 23.260 60.121 8.105 1.00 29.79 109 ASN B N 1
ATOM 2807 C CA . ASN B 1 128 ? 22.461 59.122 8.814 1.00 29.71 109 ASN B CA 1
ATOM 2808 C C . ASN B 1 128 ? 21.770 59.772 10.008 1.00 30.42 109 ASN B C 1
ATOM 2809 O O . ASN B 1 128 ? 22.251 59.713 11.146 1.00 30.44 109 ASN B O 1
ATOM 2814 N N . TYR B 1 129 ? 20.629 60.398 9.742 1.00 29.83 110 TYR B N 1
ATOM 2815 C CA . TYR B 1 129 ? 19.937 61.139 10.786 1.00 29.45 110 TYR B CA 1
ATOM 2816 C C . TYR B 1 129 ? 19.367 60.231 11.880 1.00 31.38 110 TYR B C 1
ATOM 2817 O O . TYR B 1 129 ? 19.332 60.636 13.041 1.00 31.98 110 TYR B O 1
ATOM 2826 N N . LYS B 1 130 ? 18.933 59.017 11.510 1.00 31.61 111 LYS B N 1
ATOM 2827 C CA . LYS B 1 130 ? 18.384 58.038 12.469 1.00 34.58 111 LYS B CA 1
ATOM 2828 C C . LYS B 1 130 ? 19.416 57.678 13.533 1.00 34.18 111 LYS B C 1
ATOM 2829 O O . LYS B 1 130 ? 19.081 57.579 14.725 1.00 35.23 111 LYS B O 1
ATOM 2835 N N . LYS B 1 131 ? 20.658 57.469 13.083 1.00 32.73 112 LYS B N 1
ATOM 2836 C CA . LYS B 1 131 ? 21.816 57.205 13.942 1.00 34.73 112 LYS B CA 1
ATOM 2837 C C . LYS B 1 131 ? 22.008 58.321 14.971 1.00 34.28 112 LYS B C 1
ATOM 2838 O O . LYS B 1 131 ? 22.253 58.057 16.154 1.00 34.25 112 LYS B O 1
ATOM 2844 N N . ILE B 1 132 ? 21.899 59.566 14.512 1.00 33.68 113 ILE B N 1
ATOM 2845 C CA . ILE B 1 132 ? 21.999 60.745 15.385 1.00 32.36 113 ILE B CA 1
ATOM 2846 C C . ILE B 1 132 ? 20.846 60.806 16.392 1.00 32.88 113 ILE B C 1
ATOM 2847 O O . ILE B 1 132 ? 21.040 61.188 17.548 1.00 32.05 113 ILE B O 1
ATOM 2852 N N . ILE B 1 133 ? 19.649 60.427 15.959 1.00 32.89 114 ILE B N 1
ATOM 2853 C CA . ILE B 1 133 ? 18.514 60.348 16.877 1.00 35.01 114 ILE B CA 1
ATOM 2854 C C . ILE B 1 133 ? 18.745 59.281 17.967 1.00 37.53 114 ILE B C 1
ATOM 2855 O O . ILE B 1 133 ? 18.467 59.519 19.148 1.00 37.01 114 ILE B O 1
ATOM 2860 N N . GLU B 1 134 ? 19.284 58.129 17.576 1.00 39.47 115 GLU B N 1
ATOM 2861 C CA . GLU B 1 134 ? 19.401 56.986 18.493 1.00 42.89 115 GLU B CA 1
ATOM 2862 C C . GLU B 1 134 ? 20.728 56.818 19.230 1.00 44.80 115 GLU B C 1
ATOM 2863 O O . GLU B 1 134 ? 20.747 56.355 20.376 1.00 46.66 115 GLU B O 1
ATOM 2869 N N . ASN B 1 135 ? 21.823 57.172 18.567 1.00 45.47 116 ASN B N 1
ATOM 2870 C CA . ASN B 1 135 ? 23.167 57.004 19.100 1.00 46.68 116 ASN B CA 1
ATOM 2871 C C . ASN B 1 135 ? 23.953 58.279 18.773 1.00 46.62 116 ASN B C 1
ATOM 2872 O O . ASN B 1 135 ? 24.856 58.278 17.934 1.00 46.69 116 ASN B O 1
ATOM 2877 N N . THR B 1 136 ? 23.583 59.362 19.456 1.00 47.46 117 THR B N 1
ATOM 2878 C CA . THR B 1 136 ? 23.930 60.737 19.070 1.00 46.81 117 THR B CA 1
ATOM 2879 C C . THR B 1 136 ? 25.415 61.010 18.857 1.00 48.32 117 THR B C 1
ATOM 2880 O O . THR B 1 136 ? 25.815 61.358 17.746 1.00 47.78 117 THR B O 1
ATOM 2884 N N . ASP B 1 137 ? 26.215 60.859 19.913 1.00 49.23 118 ASP B N 1
ATOM 2885 C CA . ASP B 1 137 ? 27.661 61.091 19.856 1.00 50.31 118 ASP B CA 1
ATOM 2886 C C . ASP B 1 137 ? 28.304 60.429 18.642 1.00 50.25 118 ASP B C 1
ATOM 2887 O O . ASP B 1 137 ? 29.008 61.084 17.875 1.00 50.19 118 ASP B O 1
ATOM 2892 N N . GLU B 1 138 ? 28.045 59.134 18.471 1.00 50.82 119 GLU B N 1
ATOM 2893 C CA . GLU B 1 138 ? 28.576 58.374 17.340 1.00 51.11 119 GLU B CA 1
ATOM 2894 C C . GLU B 1 138 ? 27.945 58.816 16.020 1.00 48.84 119 GLU B C 1
ATOM 2895 O O . GLU B 1 138 ? 28.620 58.866 14.990 1.00 47.77 119 GLU B O 1
ATOM 2901 N N . GLY B 1 139 ? 26.650 59.117 16.060 1.00 46.98 120 GLY B N 1
ATOM 2902 C CA . GLY B 1 139 ? 25.928 59.618 14.889 1.00 46.32 120 GLY B CA 1
ATOM 2903 C C . GLY B 1 139 ? 26.515 60.916 14.354 1.00 45.71 120 GLY B C 1
ATOM 2904 O O . GLY B 1 139 ? 26.739 61.052 13.147 1.00 45.04 120 GLY B O 1
ATOM 2905 N N . LEU B 1 140 ? 26.766 61.861 15.260 1.00 44.48 121 LEU B N 1
ATOM 2906 C CA . LEU B 1 140 ? 27.354 63.157 14.910 1.00 44.45 121 LEU B CA 1
ATOM 2907 C C . LEU B 1 140 ? 28.764 63.006 14.345 1.00 44.54 121 LEU B C 1
ATOM 2908 O O . LEU B 1 140 ? 29.106 63.631 13.338 1.00 45.37 121 LEU B O 1
ATOM 2913 N N . LYS B 1 141 ? 29.574 62.167 14.987 1.00 44.69 122 LYS B N 1
ATOM 2914 C CA . LYS B 1 141 ? 30.945 61.922 14.541 1.00 45.78 122 LYS B CA 1
ATOM 2915 C C . LYS B 1 141 ? 30.981 61.261 13.161 1.00 45.06 122 LYS B C 1
ATOM 2916 O O . LYS B 1 141 ? 31.882 61.526 12.361 1.00 45.67 122 LYS B O 1
ATOM 2922 N N . GLU B 1 142 ? 30.002 60.399 12.894 1.00 43.58 123 GLU B N 1
ATOM 2923 C CA . GLU B 1 142 ? 29.870 59.742 11.593 1.00 43.60 123 GLU B CA 1
ATOM 2924 C C . GLU B 1 142 ? 29.467 60.739 10.507 1.00 41.42 123 GLU B C 1
ATOM 2925 O O . GLU B 1 142 ? 30.021 60.717 9.408 1.00 41.89 123 GLU B O 1
ATOM 2931 N N . ALA B 1 143 ? 28.499 61.596 10.826 1.00 39.77 124 ALA B N 1
ATOM 2932 C CA . ALA B 1 143 ? 28.018 62.639 9.910 1.00 38.42 124 ALA B CA 1
ATOM 2933 C C . ALA B 1 143 ? 29.140 63.578 9.457 1.00 38.03 124 ALA B C 1
ATOM 2934 O O . ALA B 1 143 ? 29.242 63.908 8.277 1.00 37.07 124 ALA B O 1
ATOM 2936 N N . THR B 1 144 ? 29.989 63.983 10.398 1.00 38.21 125 THR B N 1
ATOM 2937 C CA . THR B 1 144 ? 31.156 64.824 10.094 1.00 38.10 125 THR B CA 1
ATOM 2938 C C . THR B 1 144 ? 32.121 64.112 9.140 1.00 38.51 125 THR B C 1
ATOM 2939 O O . THR B 1 144 ? 32.611 64.709 8.176 1.00 38.68 125 THR B O 1
ATOM 2943 N N . LYS B 1 145 ? 32.372 62.831 9.405 1.00 39.43 126 LYS B N 1
ATOM 2944 C CA . LYS B 1 145 ? 33.325 62.033 8.627 1.00 40.16 126 LYS B CA 1
ATOM 2945 C C . LYS B 1 145 ? 32.834 61.753 7.204 1.00 38.47 126 LYS B C 1
ATOM 2946 O O . LYS B 1 145 ? 33.626 61.747 6.259 1.00 37.88 126 LYS B O 1
ATOM 2952 N N . LEU B 1 146 ? 31.532 61.508 7.056 1.00 37.65 127 LEU B N 1
ATOM 2953 C CA . LEU B 1 146 ? 30.946 61.244 5.739 1.00 36.44 127 LEU B CA 1
ATOM 2954 C C . LEU B 1 146 ? 30.986 62.508 4.887 1.00 36.58 127 LEU B C 1
ATOM 2955 O O . LEU B 1 146 ? 31.369 62.474 3.715 1.00 37.35 127 LEU B O 1
ATOM 2960 N N . THR B 1 147 ? 30.581 63.612 5.507 1.00 36.34 128 THR B N 1
ATOM 2961 C CA . THR B 1 147 ? 30.521 64.920 4.871 1.00 37.58 128 THR B CA 1
ATOM 2962 C C . THR B 1 147 ? 31.897 65.327 4.337 1.00 38.43 128 THR B C 1
ATOM 2963 O O . THR B 1 147 ? 32.026 65.708 3.173 1.00 39.62 128 THR B O 1
ATOM 2967 N N . GLN B 1 148 ? 32.921 65.212 5.178 1.00 40.89 129 GLN B N 1
ATOM 2968 C CA . GLN B 1 148 ? 34.286 65.598 4.795 1.00 42.22 129 GLN B CA 1
ATOM 2969 C C . GLN B 1 148 ? 34.846 64.777 3.639 1.00 41.69 129 GLN B C 1
ATOM 2970 O O . GLN B 1 148 ? 35.469 65.325 2.729 1.00 41.22 129 GLN B O 1
ATOM 2976 N N . SER B 1 149 ? 34.623 63.465 3.690 1.00 41.57 130 SER B N 1
ATOM 2977 C CA . SER B 1 149 ? 35.118 62.550 2.671 1.00 40.75 130 SER B CA 1
ATOM 2978 C C . SER B 1 149 ? 34.474 62.811 1.310 1.00 39.78 130 SER B C 1
ATOM 2979 O O . SER B 1 149 ? 35.137 62.703 0.277 1.00 38.62 130 SER B O 1
ATOM 2982 N N . VAL B 1 150 ? 33.184 63.150 1.317 1.00 38.26 131 VAL B N 1
ATOM 2983 C CA . VAL B 1 150 ? 32.473 63.515 0.088 1.00 36.35 131 VAL B CA 1
ATOM 2984 C C . VAL B 1 150 ? 32.952 64.881 -0.414 1.00 36.52 131 VAL B C 1
ATOM 2985 O O . VAL B 1 150 ? 33.216 65.047 -1.611 1.00 35.77 131 VAL B O 1
ATOM 2989 N N . LYS B 1 151 ? 33.084 65.841 0.504 1.00 37.20 132 LYS B N 1
ATOM 2990 C CA . LYS B 1 151 ? 33.596 67.169 0.160 1.00 38.74 132 LYS B CA 1
ATOM 2991 C C . LYS B 1 151 ? 34.979 67.088 -0.500 1.00 39.51 132 LYS B C 1
ATOM 2992 O O . LYS B 1 151 ? 35.259 67.827 -1.437 1.00 39.89 132 LYS B O 1
ATOM 2998 N N . LYS B 1 152 ? 35.821 66.168 -0.032 1.00 41.39 133 LYS B N 1
ATOM 2999 C CA . LYS B 1 152 ? 37.144 65.949 -0.634 1.00 41.87 133 LYS B CA 1
ATOM 3000 C C . LYS B 1 152 ? 37.063 65.632 -2.127 1.00 41.67 133 LYS B C 1
ATOM 3001 O O . LYS B 1 152 ? 37.940 66.022 -2.893 1.00 42.32 133 LYS B O 1
ATOM 3007 N N . LEU B 1 153 ? 36.008 64.933 -2.537 1.00 41.10 134 LEU B N 1
ATOM 3008 C CA . LEU B 1 153 ? 35.767 64.660 -3.951 1.00 41.87 134 LEU B CA 1
ATOM 3009 C C . LEU B 1 153 ? 35.221 65.881 -4.692 1.00 42.10 134 LEU B C 1
ATOM 3010 O O . LEU B 1 153 ? 35.232 65.908 -5.919 1.00 42.39 134 LEU B O 1
ATOM 3015 N N . LEU B 1 154 ? 34.735 66.876 -3.955 1.00 42.24 135 LEU B N 1
ATOM 3016 C CA . LEU B 1 154 ? 33.988 67.978 -4.567 1.00 44.20 135 LEU B CA 1
ATOM 3017 C C . LEU B 1 154 ? 34.604 69.364 -4.384 1.00 45.22 135 LEU B C 1
ATOM 3018 O O . LEU B 1 154 ? 33.879 70.334 -4.147 1.00 45.88 135 LEU B O 1
ATOM 3023 N N . THR B 1 155 ? 35.924 69.474 -4.475 1.00 46.11 136 THR B N 1
ATOM 3024 C CA . THR B 1 155 ? 36.547 70.800 -4.396 1.00 47.43 136 THR B CA 1
ATOM 3025 C C . THR B 1 155 ? 36.108 71.662 -5.585 1.00 47.48 136 THR B C 1
ATOM 3026 O O . THR B 1 155 ? 35.977 71.159 -6.704 1.00 48.31 136 THR B O 1
ATOM 3030 N N . ASN B 1 156 ? 35.871 72.949 -5.332 1.00 47.54 137 ASN B N 1
ATOM 3031 C CA . ASN B 1 156 ? 35.287 73.872 -6.329 1.00 47.67 137 ASN B CA 1
ATOM 3032 C C . ASN B 1 156 ? 33.847 73.505 -6.714 1.00 46.95 137 ASN B C 1
ATOM 3033 O O . ASN B 1 156 ? 33.310 74.000 -7.716 1.00 46.70 137 ASN B O 1
ATOM 3038 N N . LYS B 1 157 ? 33.228 72.630 -5.928 1.00 44.51 138 LYS B N 1
ATOM 3039 C CA . LYS B 1 157 ? 31.851 72.223 -6.189 1.00 42.41 138 LYS B CA 1
ATOM 3040 C C . LYS B 1 157 ? 31.003 72.247 -4.922 1.00 40.26 138 LYS B C 1
ATOM 3041 O O . LYS B 1 157 ? 31.504 72.015 -3.820 1.00 39.23 138 LYS B O 1
ATOM 3047 N N . ILE B 1 158 ? 29.714 72.533 -5.090 1.00 37.49 139 ILE B N 1
ATOM 3048 C CA . ILE B 1 158 ? 28.833 72.698 -3.943 1.00 36.22 139 ILE B CA 1
ATOM 3049 C C . ILE B 1 158 ? 28.379 71.341 -3.404 1.00 33.93 139 ILE B C 1
ATOM 3050 O O . ILE B 1 158 ? 27.792 70.534 -4.137 1.00 32.51 139 ILE B O 1
ATOM 3055 N N . LEU B 1 159 ? 28.668 71.107 -2.126 1.00 31.72 140 LEU B N 1
ATOM 3056 C CA . LEU B 1 159 ? 28.094 69.978 -1.396 1.00 31.25 140 LEU B CA 1
ATOM 3057 C C . LEU B 1 159 ? 26.991 70.485 -0.478 1.00 29.35 140 LEU B C 1
ATOM 3058 O O . LEU B 1 159 ? 27.250 71.270 0.446 1.00 29.34 140 LEU B O 1
ATOM 3063 N N . LYS B 1 160 ? 25.765 70.035 -0.740 1.00 27.81 141 LYS B N 1
ATOM 3064 C CA . LYS B 1 160 ? 24.615 70.327 0.121 1.00 26.87 141 LYS B CA 1
ATOM 3065 C C . LYS B 1 160 ? 24.344 69.105 1.011 1.00 27.08 141 LYS B C 1
ATOM 3066 O O . LYS B 1 160 ? 24.313 67.979 0.522 1.00 28.19 141 LYS B O 1
ATOM 3072 N N . VAL B 1 161 ? 24.174 69.310 2.312 1.00 27.02 142 VAL B N 1
ATOM 3073 C CA . VAL B 1 161 ? 23.911 68.173 3.197 1.00 25.91 142 VAL B CA 1
ATOM 3074 C C . VAL B 1 161 ? 22.497 68.197 3.759 1.00 24.91 142 VAL B C 1
ATOM 3075 O O . VAL B 1 161 ? 22.109 69.138 4.457 1.00 26.15 142 VAL B O 1
ATOM 3079 N N . ILE B 1 162 ? 21.733 67.160 3.435 1.00 24.86 143 ILE B N 1
ATOM 3080 C CA . ILE B 1 162 ? 20.377 66.986 3.974 1.00 24.37 143 ILE B CA 1
ATOM 3081 C C . ILE B 1 162 ? 20.437 66.401 5.391 1.00 26.73 143 ILE B C 1
ATOM 3082 O O . ILE B 1 162 ? 20.921 65.278 5.595 1.00 25.56 143 ILE B O 1
ATOM 3087 N N . ILE B 1 163 ? 19.936 67.167 6.359 1.00 27.12 144 ILE B N 1
ATOM 3088 C CA . ILE B 1 163 ? 19.924 66.739 7.755 1.00 27.88 144 ILE B CA 1
ATOM 3089 C C . ILE B 1 163 ? 18.568 66.175 8.218 1.00 28.91 144 ILE B C 1
ATOM 3090 O O . ILE B 1 163 ? 18.485 65.561 9.284 1.00 29.43 144 ILE B O 1
ATOM 3095 N N . GLU B 1 164 ? 17.524 66.379 7.409 1.00 28.77 145 GLU B N 1
ATOM 3096 C CA . GLU B 1 164 ? 16.178 65.844 7.664 1.00 29.09 145 GLU B CA 1
ATOM 3097 C C . GLU B 1 164 ? 15.578 66.352 8.986 1.00 30.34 145 GLU B C 1
ATOM 3098 O O . GLU B 1 164 ? 15.335 65.583 9.927 1.00 29.18 145 GLU B O 1
ATOM 3104 N N . VAL B 1 165 ? 15.346 67.661 9.038 1.00 30.06 146 VAL B N 1
ATOM 3105 C CA . VAL B 1 165 ? 14.809 68.319 10.238 1.00 31.17 146 VAL B CA 1
ATOM 3106 C C . VAL B 1 165 ? 13.468 67.759 10.731 1.00 31.11 146 VAL B C 1
ATOM 3107 O O . VAL B 1 165 ? 13.176 67.795 11.930 1.00 33.00 146 VAL B O 1
ATOM 3111 N N . GLY B 1 166 ? 12.667 67.233 9.814 1.00 31.90 147 GLY B N 1
ATOM 3112 C CA . GLY B 1 166 ? 11.374 66.656 10.156 1.00 32.97 147 GLY B CA 1
ATOM 3113 C C . GLY B 1 166 ? 11.492 65.395 10.992 1.00 34.42 147 GLY B C 1
ATOM 3114 O O . GLY B 1 166 ? 10.549 65.022 11.693 1.00 35.65 147 GLY B O 1
ATOM 3115 N N . GLU B 1 167 ? 12.648 64.739 10.907 1.00 34.78 148 GLU B N 1
ATOM 3116 C CA . GLU B 1 167 ? 12.931 63.550 11.713 1.00 35.00 148 GLU B CA 1
ATOM 3117 C C . GLU B 1 167 ? 13.745 63.885 12.953 1.00 36.00 148 GLU B C 1
ATOM 3118 O O . GLU B 1 167 ? 13.456 63.366 14.032 1.00 35.68 148 GLU B O 1
ATOM 3124 N N . LEU B 1 168 ? 14.753 64.747 12.794 1.00 36.15 149 LEU B N 1
ATOM 3125 C CA . LEU B 1 168 ? 15.570 65.221 13.916 1.00 37.38 149 LEU B CA 1
ATOM 3126 C C . LEU B 1 168 ? 14.709 65.874 15.004 1.00 38.67 149 LEU B C 1
ATOM 3127 O O . LEU B 1 168 ? 14.881 65.578 16.187 1.00 38.95 149 LEU B O 1
ATOM 3132 N N . LYS B 1 169 ? 13.806 66.764 14.586 1.00 39.10 150 LYS B N 1
ATOM 3133 C CA . LYS B 1 169 ? 12.776 67.389 15.447 1.00 40.89 150 LYS B CA 1
ATOM 3134 C C . LYS B 1 169 ? 13.233 68.434 16.474 1.00 40.82 150 LYS B C 1
ATOM 3135 O O . LYS B 1 169 ? 12.686 69.538 16.507 1.00 41.92 150 LYS B O 1
ATOM 3141 N N . THR B 1 170 ? 14.215 68.102 17.305 1.00 40.21 151 THR B N 1
ATOM 3142 C CA . THR B 1 170 ? 14.569 68.978 18.428 1.00 40.99 151 THR B CA 1
ATOM 3143 C C . THR B 1 170 ? 15.640 70.019 18.088 1.00 42.12 151 THR B C 1
ATOM 3144 O O . THR B 1 170 ? 16.495 69.792 17.228 1.00 41.25 151 THR B O 1
ATOM 3148 N N . GLU B 1 171 ? 15.584 71.160 18.774 1.00 41.99 152 GLU B N 1
ATOM 3149 C CA . GLU B 1 171 ? 16.591 72.199 18.616 1.00 44.00 152 GLU B CA 1
ATOM 3150 C C . GLU B 1 171 ? 17.993 71.632 18.812 1.00 44.58 152 GLU B C 1
ATOM 3151 O O . GLU B 1 171 ? 18.897 71.920 18.023 1.00 44.81 152 GLU B O 1
ATOM 3157 N N . ASP B 1 172 ? 18.160 70.820 19.859 1.00 44.76 153 ASP B N 1
ATOM 3158 C CA . ASP B 1 172 ? 19.457 70.250 20.200 1.00 45.43 153 ASP B CA 1
ATOM 3159 C C . ASP B 1 172 ? 20.050 69.414 19.066 1.00 44.51 153 ASP B C 1
ATOM 3160 O O . ASP B 1 172 ? 21.224 69.574 18.730 1.00 45.35 153 ASP B O 1
ATOM 3165 N N . LEU B 1 173 ? 19.237 68.534 18.481 1.00 42.83 154 LEU B N 1
ATOM 3166 C CA . LEU B 1 173 ? 19.710 67.635 17.422 1.00 41.67 154 LEU B CA 1
ATOM 3167 C C . LEU B 1 173 ? 19.9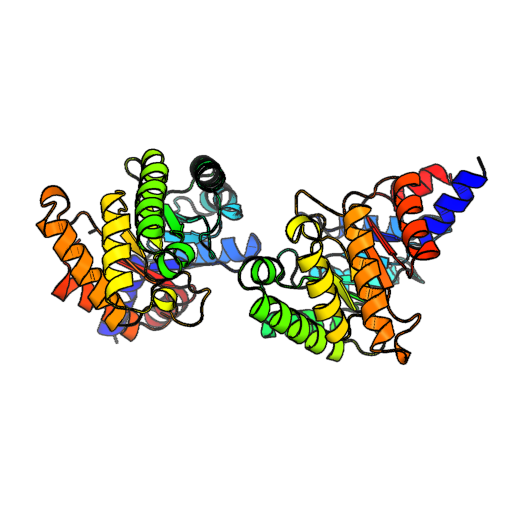43 68.367 16.103 1.00 40.20 154 LEU B C 1
ATOM 3168 O O . LEU B 1 173 ? 20.908 68.082 15.400 1.00 39.95 154 LEU B O 1
ATOM 3173 N N . ILE B 1 174 ? 19.059 69.309 15.784 1.00 40.33 155 ILE B N 1
ATOM 3174 C CA . ILE B 1 174 ? 19.184 70.114 14.563 1.00 39.52 155 ILE B CA 1
ATOM 3175 C C . ILE B 1 174 ? 20.462 70.962 14.607 1.00 40.09 155 ILE B C 1
ATOM 3176 O O . ILE B 1 174 ? 21.252 70.948 13.658 1.00 39.89 155 ILE B O 1
ATOM 3181 N N . ILE B 1 175 ? 20.683 71.661 15.721 1.00 40.67 156 ILE B N 1
ATOM 3182 C CA . ILE B 1 175 ? 21.911 72.449 15.905 1.00 40.67 156 ILE B CA 1
ATOM 3183 C C . ILE B 1 175 ? 23.174 71.584 15.869 1.00 39.97 156 ILE B C 1
ATOM 3184 O O . ILE B 1 175 ? 24.101 71.881 15.116 1.00 40.67 156 ILE B O 1
ATOM 3189 N N . LYS B 1 176 ? 23.200 70.512 16.664 1.00 39.89 157 LYS B N 1
ATOM 3190 C CA . LYS B 1 176 ? 24.358 69.608 16.719 1.00 39.74 157 LYS B CA 1
ATOM 3191 C C . LYS B 1 176 ? 24.670 68.970 15.368 1.00 38.57 157 LYS B C 1
ATOM 3192 O O . LYS B 1 176 ? 25.834 68.890 14.974 1.00 37.67 157 LYS B O 1
ATOM 3198 N N . THR B 1 177 ? 23.634 68.511 14.665 1.00 37.69 158 THR B N 1
ATOM 3199 C CA . THR B 1 177 ? 23.832 67.907 13.341 1.00 37.19 158 THR B CA 1
ATOM 3200 C C . THR B 1 177 ? 24.361 68.935 12.350 1.00 36.16 158 THR B C 1
ATOM 3201 O O . THR B 1 177 ? 25.284 68.646 11.596 1.00 36.71 158 THR B O 1
ATOM 3205 N N . THR B 1 178 ? 23.778 70.132 12.367 1.00 36.14 159 THR B N 1
ATOM 3206 C CA . THR B 1 178 ? 24.239 71.230 11.513 1.00 36.51 159 THR B CA 1
ATOM 3207 C C . THR B 1 178 ? 25.706 71.521 11.789 1.00 36.61 159 THR B C 1
ATOM 3208 O O . THR B 1 178 ? 26.515 71.561 10.866 1.00 35.88 159 THR B O 1
ATOM 3212 N N . LEU B 1 179 ? 26.044 71.697 13.066 1.00 38.28 160 LEU B N 1
ATOM 3213 C CA . LEU B 1 179 ? 27.436 71.917 13.473 1.00 39.04 160 LEU B CA 1
ATOM 3214 C C . LEU B 1 179 ? 28.349 70.772 13.039 1.00 39.10 160 LEU B C 1
ATOM 3215 O O . LEU B 1 179 ? 29.427 71.000 12.476 1.00 38.97 160 LEU B O 1
ATOM 3220 N N . ALA B 1 180 ? 27.902 69.541 13.276 1.00 38.69 161 ALA B N 1
ATOM 3221 C CA . ALA B 1 180 ? 28.665 68.360 12.886 1.00 38.42 161 ALA B CA 1
ATOM 3222 C C . ALA B 1 180 ? 28.958 68.345 11.387 1.00 37.74 161 ALA B C 1
ATOM 3223 O O . ALA B 1 180 ? 30.070 68.044 10.961 1.00 36.81 161 ALA B O 1
ATOM 3225 N N . VAL B 1 181 ? 27.951 68.694 10.596 1.00 37.82 162 VAL B N 1
ATOM 3226 C CA . VAL B 1 181 ? 28.051 68.650 9.146 1.00 37.38 162 VAL B CA 1
ATOM 3227 C C . VAL B 1 181 ? 28.853 69.845 8.588 1.00 38.11 162 VAL B C 1
ATOM 3228 O O . VAL B 1 181 ? 29.616 69.701 7.625 1.00 37.15 162 VAL B O 1
ATOM 3232 N N . LEU B 1 182 ? 28.697 71.014 9.204 1.00 38.63 163 LEU B N 1
ATOM 3233 C CA . LEU B 1 182 ? 29.523 72.168 8.846 1.00 40.21 163 LEU B CA 1
ATOM 3234 C C . LEU B 1 182 ? 31.001 71.900 9.134 1.00 41.41 163 LEU B C 1
ATOM 3235 O O . LEU B 1 182 ? 31.867 72.230 8.324 1.00 40.92 163 LEU B O 1
ATOM 3240 N N . ASN B 1 183 ? 31.284 71.268 10.272 1.00 43.17 164 ASN B N 1
ATOM 3241 C CA . ASN B 1 183 ? 32.657 70.870 10.593 1.00 44.25 164 ASN B CA 1
ATOM 3242 C C . ASN B 1 183 ? 33.239 69.822 9.643 1.00 44.28 164 ASN B C 1
ATOM 3243 O O . ASN B 1 183 ? 34.447 69.569 9.652 1.00 45.24 164 ASN B O 1
ATOM 3248 N N . GLY B 1 184 ? 32.379 69.230 8.817 1.00 43.22 165 GLY B N 1
ATOM 3249 C CA . GLY B 1 184 ? 32.815 68.327 7.756 1.00 42.04 165 GLY B CA 1
ATOM 3250 C C . GLY B 1 184 ? 32.986 69.041 6.430 1.00 41.46 165 GLY B C 1
ATOM 3251 O O . GLY B 1 184 ? 33.180 68.401 5.395 1.00 40.21 165 GLY B O 1
ATOM 3252 N N . ASN B 1 185 ? 32.906 70.372 6.470 1.00 41.42 166 ASN B N 1
ATOM 3253 C CA . ASN B 1 185 ? 33.074 71.233 5.292 1.00 41.24 166 ASN B CA 1
ATOM 3254 C C . ASN B 1 185 ? 31.929 71.225 4.268 1.00 39.62 166 ASN B C 1
ATOM 3255 O O . ASN B 1 185 ? 32.147 71.419 3.075 1.00 39.29 166 ASN B O 1
ATOM 3260 N N . ALA B 1 186 ? 30.707 71.010 4.748 1.00 38.81 167 ALA B N 1
ATOM 3261 C CA . ALA B 1 186 ? 29.516 71.185 3.920 1.00 37.08 167 ALA B CA 1
ATOM 3262 C C . ALA B 1 186 ? 29.395 72.644 3.487 1.00 36.77 167 ALA B C 1
ATOM 3263 O O . ALA B 1 186 ? 29.687 73.555 4.270 1.00 37.29 167 ALA B O 1
ATOM 3265 N N . ASP B 1 187 ? 28.961 72.852 2.245 1.00 35.60 168 ASP B N 1
ATOM 3266 C CA . ASP B 1 187 ? 28.771 74.197 1.690 1.00 35.01 168 ASP B CA 1
ATOM 3267 C C . ASP B 1 187 ? 27.372 74.730 1.999 1.00 33.80 168 ASP B C 1
ATOM 3268 O O . ASP B 1 187 ? 27.197 75.925 2.254 1.00 33.91 168 ASP B O 1
ATOM 3273 N N . PHE B 1 188 ? 26.389 73.826 1.977 1.00 30.45 169 PHE B N 1
ATOM 3274 C CA . PHE B 1 188 ? 24.982 74.144 2.175 1.00 29.37 169 PHE B CA 1
ATOM 3275 C C . PHE B 1 188 ? 24.378 73.191 3.211 1.00 27.86 169 PHE B C 1
ATOM 3276 O O . PHE B 1 188 ? 24.756 72.024 3.289 1.00 28.36 169 PHE B O 1
ATOM 3284 N N . ILE B 1 189 ? 23.444 73.691 4.005 1.00 28.40 170 ILE B N 1
ATOM 3285 C CA . ILE B 1 189 ? 22.593 72.825 4.804 1.00 27.23 170 ILE B CA 1
ATOM 3286 C C . ILE B 1 189 ? 21.256 72.749 4.086 1.00 26.78 170 ILE B C 1
ATOM 3287 O O . ILE B 1 189 ? 20.647 73.784 3.799 1.00 28.70 170 ILE B O 1
ATOM 3292 N N . LYS B 1 190 ? 20.810 71.533 3.780 1.00 25.96 171 LYS B N 1
ATOM 3293 C CA . LYS B 1 190 ? 19.504 71.316 3.161 1.00 24.60 171 LYS B CA 1
ATOM 3294 C C . LYS B 1 190 ? 18.566 70.699 4.206 1.00 26.13 171 LYS B C 1
ATOM 3295 O O . LYS B 1 190 ? 18.955 69.755 4.908 1.00 26.69 171 LYS B O 1
ATOM 3301 N N . THR B 1 191 ? 17.349 71.230 4.311 1.00 25.90 172 THR B N 1
ATOM 3302 C CA . THR B 1 191 ? 16.445 70.843 5.408 1.00 26.43 172 THR B CA 1
ATOM 3303 C C . THR B 1 191 ? 15.919 69.414 5.326 1.00 26.58 172 THR B C 1
ATOM 3304 O O . THR B 1 191 ? 15.909 68.708 6.330 1.00 27.49 172 THR B O 1
ATOM 3308 N N . SER B 1 192 ? 15.465 69.005 4.143 1.00 25.67 173 SER B N 1
ATOM 3309 C CA . SER B 1 192 ? 14.595 67.847 4.030 1.00 27.13 173 SER B CA 1
ATOM 3310 C C . SER B 1 192 ? 14.762 67.114 2.707 1.00 27.02 173 SER B C 1
ATOM 3311 O O . SER B 1 192 ? 15.150 67.713 1.710 1.00 26.10 173 SER B O 1
ATOM 3314 N N . THR B 1 193 ? 14.471 65.812 2.716 1.00 26.67 174 THR B N 1
ATOM 3315 C CA . THR B 1 193 ? 14.437 65.004 1.495 1.00 26.25 174 THR B CA 1
ATOM 3316 C C . THR B 1 193 ? 13.112 65.150 0.761 1.00 27.71 174 THR B C 1
ATOM 3317 O O . THR B 1 193 ? 13.022 64.842 -0.424 1.00 27.59 174 THR B O 1
ATOM 3321 N N . GLY B 1 194 ? 12.091 65.608 1.482 1.00 28.56 175 GLY B N 1
ATOM 3322 C CA . GLY B 1 194 ? 10.714 65.574 0.994 1.00 30.98 175 GLY B CA 1
ATOM 3323 C C . GLY B 1 194 ? 10.141 64.164 1.026 1.00 33.01 175 GLY B C 1
ATOM 3324 O O . GLY B 1 194 ? 9.038 63.932 0.524 1.00 33.47 175 GLY B O 1
ATOM 3325 N N . LYS B 1 195 ? 10.884 63.221 1.609 1.00 32.74 176 LYS B N 1
ATOM 3326 C CA . LYS B 1 195 ? 10.492 61.803 1.601 1.00 34.74 176 LYS B CA 1
ATOM 3327 C C . LYS B 1 195 ? 9.914 61.311 2.932 1.00 35.97 176 LYS B C 1
ATOM 3328 O O . LYS B 1 195 ? 9.551 60.134 3.061 1.00 37.05 176 LYS B O 1
ATOM 3334 N N . VAL B 1 196 ? 9.842 62.204 3.918 1.00 37.70 177 VAL B N 1
ATOM 3335 C CA . VAL B 1 196 ? 9.199 61.900 5.199 1.00 38.45 177 VAL B CA 1
ATOM 3336 C C . VAL B 1 196 ? 7.981 62.817 5.381 1.00 39.64 177 VAL B C 1
ATOM 3337 O O . VAL B 1 196 ? 7.719 63.664 4.529 1.00 38.58 177 VAL B O 1
ATOM 3341 N N . GLN B 1 197 ? 7.234 62.639 6.470 1.00 40.78 178 GLN B N 1
ATOM 3342 C CA . GLN B 1 197 ? 6.005 63.407 6.693 1.00 42.56 178 GLN B CA 1
ATOM 3343 C C . GLN B 1 197 ? 6.261 64.899 6.971 1.00 41.02 178 GLN B C 1
ATOM 3344 O O . GLN B 1 197 ? 5.579 65.760 6.422 1.00 40.91 178 GLN B O 1
ATOM 3350 N N . ILE B 1 198 ? 7.243 65.200 7.815 1.00 40.32 179 ILE B N 1
ATOM 3351 C CA . ILE B 1 198 ? 7.553 66.591 8.162 1.00 39.26 179 ILE B CA 1
ATOM 3352 C C . ILE B 1 198 ? 8.777 67.140 7.419 1.00 39.31 179 ILE B C 1
ATOM 3353 O O . ILE B 1 198 ? 9.852 66.527 7.403 1.00 37.97 179 ILE B O 1
ATOM 3358 N N . ASN B 1 199 ? 8.601 68.311 6.817 1.00 38.21 180 ASN B N 1
ATOM 3359 C CA . ASN B 1 199 ? 9.690 68.992 6.124 1.00 38.83 180 ASN B CA 1
ATOM 3360 C C . ASN B 1 199 ? 10.149 70.219 6.895 1.00 38.87 180 ASN B C 1
ATOM 3361 O O . ASN B 1 199 ? 10.185 70.203 8.128 1.00 39.14 180 ASN B O 1
ATOM 3366 N N . ALA B 1 200 ? 10.503 71.274 6.166 1.00 38.95 181 ALA B N 1
ATOM 3367 C CA . ALA B 1 200 ? 10.974 72.512 6.769 1.00 39.15 181 ALA B CA 1
ATOM 3368 C C . ALA B 1 200 ? 9.854 73.239 7.504 1.00 38.85 181 ALA B C 1
ATOM 3369 O O . ALA B 1 200 ? 8.704 73.221 7.068 1.00 39.25 181 ALA B O 1
ATOM 3371 N N . THR B 1 201 ? 10.201 73.856 8.629 1.00 39.24 182 THR B N 1
ATOM 3372 C CA . THR B 1 201 ? 9.316 74.795 9.318 1.00 39.60 182 THR B CA 1
ATOM 3373 C C . THR B 1 201 ? 10.136 76.029 9.654 1.00 39.62 182 THR B C 1
ATOM 3374 O O . THR B 1 201 ? 11.360 75.936 9.766 1.00 39.10 182 THR B O 1
ATOM 3378 N N . PRO B 1 202 ? 9.472 77.191 9.829 1.00 40.07 183 PRO B N 1
ATOM 3379 C CA . PRO B 1 202 ? 10.202 78.380 10.277 1.00 40.42 183 PRO B CA 1
ATOM 3380 C C . PRO B 1 202 ? 11.058 78.095 11.509 1.00 41.01 183 PRO B C 1
ATOM 3381 O O . PRO B 1 202 ? 12.199 78.547 11.583 1.00 41.79 183 PRO B O 1
ATOM 3385 N N . SER B 1 203 ? 10.509 77.326 12.449 1.00 42.60 184 SER B N 1
ATOM 3386 C CA . SER B 1 203 ? 11.207 76.941 13.676 1.00 43.27 184 SER B CA 1
ATOM 3387 C C . SER B 1 203 ? 12.511 76.190 13.395 1.00 42.21 184 SER B C 1
ATOM 3388 O O . SER B 1 203 ? 13.566 76.547 13.936 1.00 42.37 184 SER B O 1
ATOM 3391 N N . SER B 1 204 ? 12.437 75.159 12.550 1.00 40.96 185 SER B N 1
ATOM 3392 C CA . SER B 1 204 ? 13.609 74.327 12.243 1.00 40.43 185 SER B CA 1
ATOM 3393 C C . SER B 1 204 ? 14.676 75.081 11.465 1.00 39.52 185 SER B C 1
ATOM 3394 O O . SER B 1 204 ? 15.861 74.857 11.665 1.00 39.71 185 SER B O 1
ATOM 3397 N N . VAL B 1 205 ? 14.246 75.976 10.581 1.00 39.81 186 VAL B N 1
ATOM 3398 C CA . VAL B 1 205 ? 15.168 76.856 9.863 1.00 39.48 186 VAL B CA 1
ATOM 3399 C C . VAL B 1 205 ? 15.863 77.804 10.846 1.00 39.66 186 VAL B C 1
ATOM 3400 O O . VAL B 1 205 ? 17.073 78.004 10.764 1.00 38.74 186 VAL B O 1
ATOM 3404 N N . GLU B 1 206 ? 15.094 78.365 11.778 1.00 41.83 187 GLU B N 1
ATOM 3405 C CA . GLU B 1 206 ? 15.653 79.186 12.856 1.00 44.62 187 GLU B CA 1
ATOM 3406 C C . GLU B 1 206 ? 16.793 78.468 13.593 1.00 43.39 187 GLU B C 1
ATOM 3407 O O . GLU B 1 206 ? 17.880 79.034 13.758 1.00 43.49 187 GLU B O 1
ATOM 3413 N N . TYR B 1 207 ? 16.556 77.217 14.001 1.00 42.73 188 TYR B N 1
ATOM 3414 C CA . TYR B 1 207 ? 17.599 76.398 14.628 1.00 41.97 188 TYR B CA 1
ATOM 3415 C C . TYR B 1 207 ? 18.819 76.248 13.722 1.00 40.15 188 TYR B C 1
ATOM 3416 O O . TYR B 1 207 ? 19.947 76.412 14.182 1.00 39.78 188 TYR B O 1
ATOM 3425 N N . ILE B 1 208 ? 18.594 75.953 12.439 1.00 38.50 189 ILE B N 1
ATOM 3426 C CA . ILE B 1 208 ? 19.703 75.810 11.487 1.00 37.21 189 ILE B CA 1
ATOM 3427 C C . ILE B 1 208 ? 20.555 77.077 11.424 1.00 37.51 189 ILE B C 1
ATOM 3428 O O . ILE B 1 208 ? 21.778 77.000 11.510 1.00 36.39 189 ILE B O 1
ATOM 3433 N N . ILE B 1 209 ? 19.904 78.232 11.276 1.00 39.39 190 ILE B N 1
ATOM 3434 C CA . ILE B 1 209 ? 20.616 79.514 11.249 1.00 40.92 190 ILE B CA 1
ATOM 3435 C C . ILE B 1 209 ? 21.416 79.733 12.541 1.00 41.87 190 ILE B C 1
ATOM 3436 O O . ILE B 1 209 ? 22.596 80.077 12.475 1.00 41.56 190 ILE B O 1
ATOM 3441 N N . LYS B 1 210 ? 20.784 79.503 13.698 1.00 43.18 191 LYS B N 1
ATOM 3442 C CA . LYS B 1 210 ? 21.469 79.605 15.000 1.00 44.32 191 LYS B CA 1
ATOM 3443 C C . LYS B 1 210 ? 22.787 78.851 15.007 1.00 44.39 191 LYS B C 1
ATOM 3444 O O . LYS B 1 210 ? 23.778 79.335 15.551 1.00 44.58 191 LYS B O 1
ATOM 3450 N N . ALA B 1 211 ? 22.797 77.673 14.381 1.00 44.03 192 ALA B N 1
ATOM 3451 C CA . ALA B 1 211 ? 23.988 76.834 14.318 1.00 43.58 192 ALA B CA 1
ATOM 3452 C C . ALA B 1 211 ? 25.039 77.335 13.318 1.00 44.11 192 ALA B C 1
ATOM 3453 O O . ALA B 1 211 ? 26.240 77.299 13.613 1.00 44.49 192 ALA B O 1
ATOM 3455 N N . ILE B 1 212 ? 24.598 77.790 12.143 1.00 44.55 193 ILE B N 1
ATOM 3456 C CA . ILE B 1 212 ? 25.516 78.366 11.146 1.00 44.90 193 ILE B CA 1
ATOM 3457 C C . ILE B 1 212 ? 26.244 79.599 11.710 1.00 46.30 193 ILE B C 1
ATOM 3458 O O . ILE B 1 212 ? 27.447 79.753 11.509 1.00 46.06 193 ILE B O 1
ATOM 3463 N N . LYS B 1 213 ? 25.516 80.461 12.419 1.00 47.74 194 LYS B N 1
ATOM 3464 C CA . LYS B 1 213 ? 26.127 81.630 13.068 1.00 50.78 194 LYS B CA 1
ATOM 3465 C C . LYS B 1 213 ? 27.196 81.207 14.088 1.00 51.53 194 LYS B C 1
ATOM 3466 O O . LYS B 1 213 ? 28.294 81.779 14.117 1.00 51.21 194 LYS B O 1
ATOM 3472 N N . GLU B 1 214 ? 26.877 80.193 14.899 1.00 52.88 195 GLU B N 1
ATOM 3473 C CA . GLU B 1 214 ? 27.824 79.658 15.881 1.00 54.38 195 GLU B CA 1
ATOM 3474 C C . GLU B 1 214 ? 29.074 79.100 15.203 1.00 54.52 195 GLU B C 1
ATOM 3475 O O . GLU B 1 214 ? 30.190 79.266 15.706 1.00 55.19 195 GLU B O 1
ATOM 3481 N N . TYR B 1 215 ? 28.878 78.445 14.062 1.00 54.54 196 TYR B N 1
ATOM 3482 C CA . TYR B 1 215 ? 29.985 77.908 13.272 1.00 54.21 196 TYR B CA 1
ATOM 3483 C C . TYR B 1 215 ? 30.882 79.020 12.711 1.00 55.56 196 TYR B C 1
ATOM 3484 O O . TYR B 1 215 ? 32.103 78.855 12.622 1.00 55.07 196 TYR B O 1
ATOM 3493 N N . ILE B 1 216 ? 30.268 80.145 12.342 1.00 57.57 197 ILE B N 1
ATOM 3494 C CA . ILE B 1 216 ? 30.992 81.315 11.824 1.00 59.81 197 ILE B CA 1
ATOM 3495 C C . ILE B 1 216 ? 31.825 81.995 12.920 1.00 60.82 197 ILE B C 1
ATOM 3496 O O . ILE B 1 216 ? 32.916 82.494 12.648 1.00 61.33 197 ILE B O 1
ATOM 3501 N N . LYS B 1 217 ? 31.306 82.016 14.147 1.00 62.53 198 LYS B N 1
ATOM 3502 C CA . LYS B 1 217 ? 32.058 82.530 15.299 1.00 64.18 198 LYS B CA 1
ATOM 3503 C C . LYS B 1 217 ? 33.394 81.804 15.459 1.00 64.88 198 LYS B C 1
ATOM 3504 O O . LYS B 1 217 ? 34.436 82.439 15.634 1.00 65.16 198 LYS B O 1
ATOM 3510 N N . ASN B 1 218 ? 33.350 80.474 15.388 1.00 65.75 199 ASN B N 1
ATOM 3511 C CA . ASN B 1 218 ? 34.545 79.639 15.488 1.00 66.10 199 ASN B CA 1
ATOM 3512 C C . ASN B 1 218 ? 35.401 79.667 14.223 1.00 66.00 199 ASN B C 1
ATOM 3513 O O . ASN B 1 218 ? 36.625 79.575 14.301 1.00 66.75 199 ASN B O 1
ATOM 3518 N N . ASN B 1 219 ? 34.753 79.795 13.067 1.00 66.05 200 ASN B N 1
ATOM 3519 C CA . ASN B 1 219 ? 35.446 79.838 11.778 1.00 65.98 200 ASN B CA 1
ATOM 3520 C C . ASN B 1 219 ? 35.103 81.119 11.010 1.00 66.34 200 ASN B C 1
ATOM 3521 O O . ASN B 1 219 ? 34.176 81.125 10.192 1.00 66.84 200 ASN B O 1
ATOM 3526 N N . PRO B 1 220 ? 35.841 82.216 11.279 1.00 66.15 201 PRO B N 1
ATOM 3527 C CA . PRO B 1 220 ? 35.550 83.522 10.677 1.00 65.56 201 PRO B CA 1
ATOM 3528 C C . PRO B 1 220 ? 35.737 83.565 9.157 1.00 65.52 201 PRO B C 1
ATOM 3529 O O . PRO B 1 220 ? 35.000 84.279 8.474 1.00 65.56 201 PRO B O 1
ATOM 3533 N N . GLU B 1 221 ? 36.698 82.805 8.634 1.00 65.59 202 GLU B N 1
ATOM 3534 C CA . GLU B 1 221 ? 36.960 82.777 7.189 1.00 65.46 202 GLU B CA 1
ATOM 3535 C C . GLU B 1 221 ? 35.848 82.085 6.382 1.00 65.06 202 GLU B C 1
ATOM 3536 O O . GLU B 1 221 ? 35.886 82.063 5.149 1.00 64.69 202 GLU B O 1
ATOM 3542 N N . LYS B 1 222 ? 34.868 81.523 7.091 1.00 64.51 203 LYS B N 1
ATOM 3543 C CA . LYS B 1 222 ? 33.723 80.851 6.471 1.00 63.97 203 LYS B CA 1
ATOM 3544 C C . LYS B 1 222 ? 32.513 81.780 6.304 1.00 63.44 203 LYS B C 1
ATOM 3545 O O . LYS B 1 222 ? 31.453 81.352 5.833 1.00 63.38 203 LYS B O 1
ATOM 3551 N N . ASN B 1 223 ? 32.679 83.046 6.690 1.00 62.62 204 ASN B N 1
ATOM 3552 C CA . ASN B 1 223 ? 31.628 84.057 6.552 1.00 61.75 204 ASN B CA 1
ATOM 3553 C C . ASN B 1 223 ? 31.274 84.281 5.085 1.00 60.67 204 ASN B C 1
ATOM 3554 O O . ASN B 1 223 ? 32.163 84.409 4.240 1.00 60.29 204 ASN B O 1
ATOM 3559 N N . ASN B 1 224 ? 29.971 84.310 4.801 1.00 59.82 205 ASN B N 1
ATOM 3560 C CA . ASN B 1 224 ? 29.425 84.412 3.435 1.00 58.98 205 ASN B CA 1
ATOM 3561 C C . ASN B 1 224 ? 29.824 83.242 2.528 1.00 57.50 205 ASN B C 1
ATOM 3562 O O . ASN B 1 224 ? 29.893 83.385 1.302 1.00 57.59 205 ASN B O 1
ATOM 3567 N N . LYS B 1 225 ? 30.077 82.088 3.145 1.00 55.66 206 LYS B N 1
ATOM 3568 C CA . LYS B 1 225 ? 30.496 80.888 2.418 1.00 53.07 206 LYS B CA 1
ATOM 3569 C C . LYS B 1 225 ? 29.510 79.731 2.613 1.00 50.03 206 LYS B C 1
ATOM 3570 O O . LYS B 1 225 ? 29.510 78.780 1.833 1.00 49.90 206 LYS B O 1
ATOM 3576 N N . ILE B 1 226 ? 28.670 79.825 3.643 1.00 47.18 207 ILE B N 1
ATOM 3577 C CA . ILE B 1 226 ? 27.708 78.765 3.974 1.00 44.28 207 ILE B CA 1
ATOM 3578 C C . ILE B 1 226 ? 26.295 79.075 3.479 1.00 42.33 207 ILE B C 1
ATOM 3579 O O . ILE B 1 226 ? 25.735 80.128 3.782 1.00 42.18 207 ILE B O 1
ATOM 3584 N N . GLY B 1 227 ? 25.716 78.140 2.732 1.00 39.93 208 GLY B N 1
ATOM 3585 C CA . GLY B 1 227 ? 24.379 78.320 2.192 1.00 36.25 208 GLY B CA 1
ATOM 3586 C C . GLY B 1 227 ? 23.311 77.578 2.967 1.00 34.47 208 GLY B C 1
ATOM 3587 O O . GLY B 1 227 ? 23.608 76.693 3.776 1.00 34.03 208 GLY B O 1
ATOM 3588 N N . LEU B 1 228 ? 22.062 77.955 2.720 1.00 31.72 209 LEU B N 1
ATOM 3589 C CA . LEU B 1 228 ? 20.908 77.267 3.268 1.00 30.55 209 LEU B CA 1
ATOM 3590 C C . LEU B 1 228 ? 19.985 76.889 2.129 1.00 29.79 209 LEU B C 1
ATOM 3591 O O . LEU B 1 228 ? 19.701 77.713 1.267 1.00 29.43 209 LEU B O 1
ATOM 3596 N N . LYS B 1 229 ? 19.525 75.640 2.122 1.00 27.93 210 LYS B N 1
ATOM 3597 C CA . LYS B 1 229 ? 18.533 75.203 1.147 1.00 27.07 210 LYS B CA 1
ATOM 3598 C C . LYS B 1 229 ? 17.293 74.689 1.867 1.00 28.59 210 LYS B C 1
ATOM 3599 O O . LYS B 1 229 ? 17.360 73.690 2.611 1.00 28.28 210 LYS B O 1
ATOM 3605 N N . VAL B 1 230 ? 16.167 75.362 1.630 1.00 27.87 211 VAL B N 1
ATOM 3606 C CA . VAL B 1 230 ? 14.894 74.962 2.228 1.00 28.59 211 VAL B CA 1
ATOM 3607 C C . VAL B 1 230 ? 14.105 74.152 1.215 1.00 29.27 211 VAL B C 1
ATOM 3608 O O . VAL B 1 230 ? 13.778 74.631 0.118 1.00 27.79 211 VAL B O 1
ATOM 3612 N N . SER B 1 231 ? 13.805 72.909 1.587 1.00 29.64 212 SER B N 1
ATOM 3613 C CA . SER B 1 231 ? 13.161 71.981 0.668 1.00 30.50 212 SER B CA 1
ATOM 3614 C C . SER B 1 231 ? 12.090 71.169 1.373 1.00 31.72 212 SER B C 1
ATOM 3615 O O . SER B 1 231 ? 12.125 71.002 2.597 1.00 29.68 212 SER B O 1
ATOM 3618 N N . GLY B 1 232 ? 11.145 70.675 0.580 1.00 32.49 213 GLY B N 1
ATOM 3619 C CA . GLY B 1 232 ? 10.022 69.903 1.087 1.00 35.29 213 GLY B CA 1
ATOM 3620 C C . GLY B 1 232 ? 8.839 70.793 1.375 1.00 35.57 213 GLY B C 1
ATOM 3621 O O . GLY B 1 232 ? 8.904 71.651 2.254 1.00 37.01 213 GLY B O 1
ATOM 3622 N N . GLY B 1 233 ? 7.765 70.595 0.618 1.00 36.54 214 GLY B N 1
ATOM 3623 C CA . GLY B 1 233 ? 6.497 71.274 0.874 1.00 38.55 214 GLY B CA 1
ATOM 3624 C C . GLY B 1 233 ? 6.458 72.756 0.542 1.00 39.78 214 GLY B C 1
ATOM 3625 O O . GLY B 1 233 ? 5.598 73.486 1.050 1.00 40.68 214 GLY B O 1
ATOM 3626 N N . ILE B 1 234 ? 7.381 73.210 -0.307 1.00 39.97 215 ILE B N 1
ATOM 3627 C CA . ILE B 1 234 ? 7.383 74.609 -0.752 1.00 38.36 215 ILE B CA 1
ATOM 3628 C C . ILE B 1 234 ? 6.751 74.644 -2.128 1.00 37.82 215 ILE B C 1
ATOM 3629 O O . ILE B 1 234 ? 7.387 74.273 -3.110 1.00 37.81 215 ILE B O 1
ATOM 3634 N N . SER B 1 235 ? 5.489 75.059 -2.200 1.00 37.20 216 SER B N 1
ATOM 3635 C CA . SER B 1 235 ? 4.788 75.087 -3.481 1.00 37.37 216 SER B CA 1
ATOM 3636 C C . SER B 1 235 ? 4.191 76.452 -3.845 1.00 36.95 216 SER B C 1
ATOM 3637 O O . SER B 1 235 ? 3.575 76.590 -4.903 1.00 38.22 216 SER B O 1
ATOM 3640 N N . ASP B 1 236 ? 4.383 77.455 -2.987 1.00 36.39 217 ASP B N 1
ATOM 3641 C CA . ASP B 1 236 ? 3.869 78.805 -3.273 1.00 35.64 217 ASP B CA 1
ATOM 3642 C C . ASP B 1 236 ? 4.876 79.929 -3.024 1.00 33.97 217 ASP B C 1
ATOM 3643 O O . ASP B 1 236 ? 5.782 79.816 -2.194 1.00 32.50 217 ASP B O 1
ATOM 3648 N N . LEU B 1 237 ? 4.659 81.034 -3.728 1.00 34.24 218 LEU B N 1
ATOM 3649 C CA . LEU B 1 237 ? 5.527 82.200 -3.669 1.00 32.61 218 LEU B CA 1
ATOM 3650 C C . LEU B 1 237 ? 5.666 82.797 -2.265 1.00 32.00 218 LEU B C 1
ATOM 3651 O O . LEU B 1 237 ? 6.770 83.154 -1.850 1.00 32.26 218 LEU B O 1
ATOM 3656 N N . ASN B 1 238 ? 4.555 82.905 -1.538 1.00 31.88 219 ASN B N 1
ATOM 3657 C CA . ASN B 1 238 ? 4.575 83.524 -0.211 1.00 32.76 219 ASN B CA 1
ATOM 3658 C C . ASN B 1 238 ? 5.403 82.731 0.800 1.00 31.46 219 ASN B C 1
ATOM 3659 O O . ASN B 1 238 ? 6.138 83.307 1.600 1.00 31.76 219 ASN B O 1
ATOM 3664 N N . THR B 1 239 ? 5.286 81.405 0.740 1.00 31.96 220 THR B N 1
ATOM 3665 C CA . THR B 1 239 ? 6.062 80.501 1.591 1.00 31.78 220 THR B CA 1
ATOM 3666 C C . THR B 1 239 ? 7.553 80.577 1.259 1.00 30.57 220 THR B C 1
ATOM 3667 O O . THR B 1 239 ? 8.386 80.712 2.164 1.00 30.42 220 THR B O 1
ATOM 3671 N N . ALA B 1 240 ? 7.881 80.507 -0.034 1.00 29.90 221 ALA B N 1
ATOM 3672 C CA . ALA B 1 240 ? 9.262 80.681 -0.493 1.00 28.30 221 ALA B CA 1
ATOM 3673 C C . ALA B 1 240 ? 9.825 82.003 0.032 1.00 27.42 221 ALA B C 1
ATOM 3674 O O . ALA B 1 240 ? 10.897 82.036 0.625 1.00 24.24 221 ALA B O 1
ATOM 3676 N N . SER B 1 241 ? 9.067 83.083 -0.160 1.00 28.96 222 SER B N 1
ATOM 3677 C CA . SER B 1 241 ? 9.512 84.419 0.244 1.00 29.01 222 SER B CA 1
ATOM 3678 C C . SER B 1 241 ? 9.782 84.502 1.743 1.00 30.72 222 SER B C 1
ATOM 3679 O O . SER B 1 241 ? 10.734 85.149 2.165 1.00 30.51 222 SER B O 1
ATOM 3682 N N . HIS B 1 242 ? 8.959 83.817 2.537 1.00 33.64 223 HIS B N 1
ATOM 3683 C CA . HIS B 1 242 ? 9.125 83.797 3.991 1.00 34.32 223 HIS B CA 1
ATOM 3684 C C . HIS B 1 242 ? 10.493 83.248 4.394 1.00 34.64 223 HIS B C 1
ATOM 3685 O O . HIS B 1 242 ? 11.182 83.839 5.233 1.00 34.30 223 HIS B O 1
ATOM 3692 N N . TYR B 1 243 ? 10.891 82.133 3.777 1.00 33.88 224 TYR B N 1
ATOM 3693 C CA . TYR B 1 243 ? 12.183 81.517 4.068 1.00 33.40 224 TYR B CA 1
ATOM 3694 C C . TYR B 1 243 ? 13.370 82.346 3.595 1.00 32.80 224 TYR B C 1
ATOM 3695 O O . TYR B 1 243 ? 14.380 82.439 4.298 1.00 32.54 224 TYR B O 1
ATOM 3704 N N . ILE B 1 244 ? 13.247 82.939 2.408 1.00 32.20 225 ILE B N 1
ATOM 3705 C CA . ILE B 1 244 ? 14.297 83.798 1.868 1.00 32.52 225 ILE B CA 1
ATOM 3706 C C . ILE B 1 244 ? 14.559 84.940 2.854 1.00 33.23 225 ILE B C 1
ATOM 3707 O O . ILE B 1 244 ? 15.708 85.236 3.172 1.00 33.63 225 ILE B O 1
ATOM 3712 N N . LEU B 1 245 ? 13.479 85.540 3.350 1.00 35.51 226 LEU B N 1
ATOM 3713 C CA . LEU B 1 245 ? 13.545 86.634 4.321 1.00 37.11 226 LEU B CA 1
ATOM 3714 C C . LEU B 1 245 ? 14.190 86.217 5.640 1.00 38.88 226 LEU B C 1
ATOM 3715 O O . LEU B 1 245 ? 15.003 86.955 6.196 1.00 39.58 226 LEU B O 1
ATOM 3720 N N . LEU B 1 246 ? 13.839 85.028 6.127 1.00 39.86 227 LEU B N 1
ATOM 3721 C CA . LEU B 1 246 ? 14.514 84.446 7.290 1.00 40.82 227 LEU B CA 1
ATOM 3722 C C . LEU B 1 246 ? 16.033 84.403 7.092 1.00 40.85 227 LEU B C 1
ATOM 3723 O O . LEU B 1 246 ? 16.784 84.770 7.989 1.00 41.55 227 LEU B O 1
ATOM 3728 N N . ALA B 1 247 ? 16.482 83.973 5.915 1.00 41.03 228 ALA B N 1
ATOM 3729 C CA . ALA B 1 247 ? 17.913 83.945 5.612 1.00 42.27 228 ALA B CA 1
ATOM 3730 C C . ALA B 1 247 ? 18.536 85.345 5.516 1.00 43.59 228 ALA B C 1
ATOM 3731 O O . ALA B 1 247 ? 19.665 85.559 5.957 1.00 43.83 228 ALA B O 1
ATOM 3733 N N . ARG B 1 248 ? 17.809 86.288 4.918 1.00 45.12 229 ARG B N 1
ATOM 3734 C CA . ARG B 1 248 ? 18.314 87.655 4.744 1.00 47.32 229 ARG B CA 1
ATOM 3735 C C . ARG B 1 248 ? 18.454 88.386 6.084 1.00 48.93 229 ARG B C 1
ATOM 3736 O O . ARG B 1 248 ? 19.494 88.984 6.360 1.00 49.59 229 ARG B O 1
ATOM 3744 N N . ARG B 1 249 ? 17.411 88.314 6.911 1.00 51.13 230 ARG B N 1
ATOM 3745 C CA . ARG B 1 249 ? 17.398 88.954 8.231 1.00 53.58 230 ARG B CA 1
ATOM 3746 C C . ARG B 1 249 ? 18.420 88.362 9.210 1.00 54.74 230 ARG B C 1
ATOM 3747 O O . ARG B 1 249 ? 19.046 89.099 9.977 1.00 55.18 230 ARG B O 1
ATOM 3755 N N . PHE B 1 250 ? 18.586 87.038 9.175 1.00 55.56 231 PHE B N 1
ATOM 3756 C CA . PHE B 1 250 ? 19.310 86.298 10.219 1.00 56.25 231 PHE B CA 1
ATOM 3757 C C . PHE B 1 250 ? 20.708 85.855 9.805 1.00 56.33 231 PHE B C 1
ATOM 3758 O O . PHE B 1 250 ? 21.621 85.800 10.631 1.00 56.44 231 PHE B O 1
ATOM 3766 N N . LEU B 1 251 ? 20.857 85.518 8.528 1.00 56.29 232 LEU B N 1
ATOM 3767 C CA . LEU B 1 251 ? 22.064 84.878 8.017 1.00 56.39 232 LEU B CA 1
ATOM 3768 C C . LEU B 1 251 ? 22.683 85.711 6.898 1.00 56.44 232 LEU B C 1
ATOM 3769 O O . LEU B 1 251 ? 23.881 85.615 6.631 1.00 56.84 232 LEU B O 1
ATOM 3774 N N . PHE B 1 261 ? 21.675 80.806 -0.809 1.00 30.20 242 PHE B N 1
ATOM 3775 C CA . PHE B 1 261 ? 20.304 80.343 -0.541 1.00 30.26 242 PHE B CA 1
ATOM 3776 C C . PHE B 1 261 ? 19.645 79.647 -1.747 1.00 30.26 242 PHE B C 1
ATOM 3777 O O . PHE B 1 261 ? 19.780 80.090 -2.881 1.00 30.03 242 PHE B O 1
ATOM 3785 N N . ARG B 1 262 ? 18.927 78.556 -1.475 1.00 30.19 243 ARG B N 1
ATOM 3786 C CA . ARG B 1 262 ? 18.181 77.816 -2.487 1.00 29.33 243 ARG B CA 1
ATOM 3787 C C . ARG B 1 262 ? 16.842 77.354 -1.931 1.00 28.71 243 ARG B C 1
ATOM 3788 O O . ARG B 1 262 ? 16.705 77.104 -0.727 1.00 27.37 243 ARG B O 1
ATOM 3796 N N . ILE B 1 263 ? 15.859 77.269 -2.819 1.00 28.63 244 ILE B N 1
ATOM 3797 C CA . ILE B 1 263 ? 14.641 76.507 -2.560 1.00 28.44 244 ILE B CA 1
ATOM 3798 C C . ILE B 1 263 ? 14.751 75.189 -3.327 1.00 29.92 244 ILE B C 1
ATOM 3799 O O . ILE B 1 263 ? 15.203 75.165 -4.479 1.00 31.19 244 ILE B O 1
ATOM 3804 N N . GLY B 1 264 ? 14.366 74.092 -2.678 1.00 29.11 245 GLY B N 1
ATOM 3805 C CA . GLY B 1 264 ? 14.163 72.826 -3.372 1.00 27.91 245 GLY B CA 1
ATOM 3806 C C . GLY B 1 264 ? 12.669 72.546 -3.466 1.00 28.16 245 GLY B C 1
ATOM 3807 O O . GLY B 1 264 ? 11.968 72.493 -2.448 1.00 26.86 245 GLY B O 1
ATOM 3808 N N . SER B 1 265 ? 12.181 72.397 -4.692 1.00 28.36 246 SER B N 1
ATOM 3809 C CA . SER B 1 265 ? 10.776 72.095 -4.951 1.00 29.42 246 SER B CA 1
ATOM 3810 C C . SER B 1 265 ? 10.594 71.418 -6.300 1.00 30.92 246 SER B C 1
ATOM 3811 O O . SER B 1 265 ? 11.303 71.725 -7.263 1.00 31.32 246 SER B O 1
ATOM 3814 N N . SER B 1 266 ? 9.628 70.504 -6.362 1.00 31.61 247 SER B N 1
ATOM 3815 C CA . SER B 1 266 ? 9.283 69.808 -7.597 1.00 30.75 247 SER B CA 1
ATOM 3816 C C . SER B 1 266 ? 8.184 70.553 -8.352 1.00 31.31 247 SER B C 1
ATOM 3817 O O . SER B 1 266 ? 7.931 70.274 -9.520 1.00 31.90 247 SER B O 1
ATOM 3820 N N . SER B 1 267 ? 7.542 71.511 -7.691 1.00 30.72 248 SER B N 1
ATOM 3821 C CA . SER B 1 267 ? 6.381 72.177 -8.279 1.00 31.42 248 SER B CA 1
ATOM 3822 C C . SER B 1 267 ? 6.470 73.700 -8.382 1.00 32.07 248 SER B C 1
ATOM 3823 O O . SER B 1 267 ? 5.718 74.305 -9.155 1.00 32.50 248 SER B O 1
ATOM 3826 N N . LEU B 1 268 ? 7.354 74.314 -7.599 1.00 32.14 249 LEU B N 1
ATOM 3827 C CA . LEU B 1 268 ? 7.351 75.778 -7.443 1.00 32.02 249 LEU B CA 1
ATOM 3828 C C . LEU B 1 268 ? 7.565 76.517 -8.762 1.00 32.24 249 LEU B C 1
ATOM 3829 O O . LEU B 1 268 ? 6.800 77.425 -9.089 1.00 33.06 249 LEU B O 1
ATOM 3834 N N . VAL B 1 269 ? 8.589 76.114 -9.515 1.00 31.17 250 VAL B N 1
ATOM 3835 C CA . VAL B 1 269 ? 8.914 76.747 -10.804 1.00 33.55 250 VAL B CA 1
ATOM 3836 C C . VAL B 1 269 ? 7.743 76.755 -11.802 1.00 34.90 250 VAL B C 1
ATOM 3837 O O . VAL B 1 269 ? 7.560 77.721 -12.545 1.00 33.60 250 VAL B O 1
ATOM 3841 N N . ILE B 1 270 ? 6.955 75.681 -11.806 1.00 36.05 251 ILE B N 1
ATOM 3842 C CA . ILE B 1 270 ? 5.796 75.581 -12.689 1.00 37.23 251 ILE B CA 1
ATOM 3843 C C . ILE B 1 270 ? 4.739 76.634 -12.343 1.00 36.60 251 ILE B C 1
ATOM 3844 O O . ILE B 1 270 ? 4.228 77.315 -13.239 1.00 38.73 251 ILE B O 1
ATOM 3849 N N . LYS B 1 271 ? 4.432 76.775 -11.053 1.00 37.05 252 LYS B N 1
ATOM 3850 C CA . LYS B 1 271 ? 3.451 77.756 -10.589 1.00 37.21 252 LYS B CA 1
ATOM 3851 C C . LYS B 1 271 ? 3.926 79.180 -10.882 1.00 36.98 252 LYS B C 1
ATOM 3852 O O . LYS B 1 271 ? 3.140 80.030 -11.309 1.00 35.99 252 LYS B O 1
ATOM 3858 N N . LEU B 1 272 ? 5.212 79.436 -10.659 1.00 35.74 253 LEU B N 1
ATOM 3859 C CA . LEU B 1 272 ? 5.741 80.797 -10.765 1.00 34.87 253 LEU B CA 1
ATOM 3860 C C . LEU B 1 272 ? 5.844 81.293 -12.203 1.00 36.24 253 LEU B 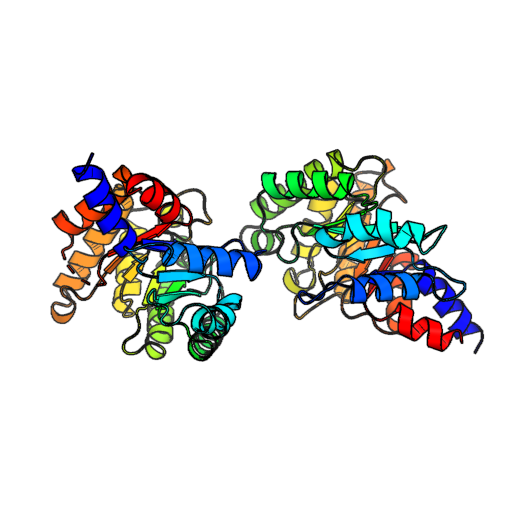C 1
ATOM 3861 O O . LEU B 1 272 ? 5.742 82.494 -12.454 1.00 37.06 253 LEU B O 1
ATOM 3866 N N . ARG B 1 273 ? 6.051 80.382 -13.147 1.00 36.80 254 ARG B N 1
ATOM 3867 C CA . ARG B 1 273 ? 5.990 80.760 -14.553 1.00 38.12 254 ARG B CA 1
ATOM 3868 C C . ARG B 1 273 ? 4.566 81.169 -14.912 1.00 38.84 254 ARG B C 1
ATOM 3869 O O . ARG B 1 273 ? 4.366 82.094 -15.698 1.00 39.93 254 ARG B O 1
ATOM 3877 N N . LYS B 1 274 ? 3.587 80.499 -14.309 1.00 39.26 255 LYS B N 1
ATOM 3878 C CA . LYS B 1 274 ? 2.178 80.859 -14.491 1.00 40.68 255 LYS B CA 1
ATOM 3879 C C . LYS B 1 274 ? 1.916 82.257 -13.940 1.00 40.06 255 LYS B C 1
ATOM 3880 O O . LYS B 1 274 ? 1.264 83.067 -14.598 1.00 41.02 255 LYS B O 1
ATOM 3886 N N . VAL B 1 275 ? 2.445 82.538 -12.749 1.00 39.41 256 VAL B N 1
ATOM 3887 C CA . VAL B 1 275 ? 2.403 83.885 -12.154 1.00 39.52 256 VAL B CA 1
ATOM 3888 C C . VAL B 1 275 ? 3.011 84.925 -13.101 1.00 39.84 256 VAL B C 1
ATOM 3889 O O . VAL B 1 275 ? 2.388 85.949 -13.382 1.00 39.51 256 VAL B O 1
ATOM 3893 N N . ILE B 1 276 ? 4.209 84.642 -13.611 1.00 40.49 257 ILE B N 1
ATOM 3894 C CA . ILE B 1 276 ? 4.921 85.566 -14.506 1.00 41.07 257 ILE B CA 1
ATOM 3895 C C . ILE B 1 276 ? 4.148 85.814 -15.814 1.00 42.46 257 ILE B C 1
ATOM 3896 O O . ILE B 1 276 ? 4.033 86.955 -16.258 1.00 41.77 257 ILE B O 1
ATOM 3901 N N . SER B 1 277 ? 3.609 84.743 -16.398 1.00 43.76 258 SER B N 1
ATOM 3902 C CA . SER B 1 277 ? 2.822 84.823 -17.635 1.00 45.84 258 SER B CA 1
ATOM 3903 C C . SER B 1 277 ? 1.590 85.703 -17.463 1.00 45.86 258 SER B C 1
ATOM 3904 O O . SER B 1 277 ? 0.719 85.745 -18.331 1.00 46.90 258 SER B O 1
#

Sequence (497 aa):
NYTEKFAAWSVICLTDHTFLDENGTEDDIRELCNESVKTCPFAAAVCVYPKFVKFINEKIKQEINPFKPKIACVINFPYGTDSMEKVLNDTEKALDDGADEIDLVINYKKIIENTDEGLKEATKLTQSVKKLLTNKILKVIIEVGELKTEDLIIKTTLAVLNGNADFIKTSTGKVQINATPSSVEYIIKAIKEYIKNNPEKNNKIGLKVSGGISDLNTASHYILLARRFLSDNFRIGSSSLVIKLRKVISNYTEKFAAWSVICLTDHTFLDENGTEDDIRELCNESVKTCPFAAAVCVYPKFVKFINEKIKQEINPFKPKIACVINFPYGTDSMEKVLNDTEKALDDGADEIDLVINYKKIIENTDEGLKEATKLTQSVKKLLTNKILKVIIEVGELKTEDLIIKTTLAVLNGNADFIKTSTGKVQINATPSSVEYIIKAIKEYIKNNPEKNNKIGLKVSGGISDLNTASHYILLARRFLFRIGSSSLVIKLRKVIS

CATH classification: 3.20.20.70

Foldseek 3Di:
DVVLLVLLLVQQQFAAAEDEPPPDDVVVVLVSQCLQPVDDRHHQAHEYALVCLLVCQPVVCVVDPNRHHAYEHEFCPDQQDDDLVVRQVSLLSSVVSRHQEYEYEHNLVCCQVPNPVSLQRLLVSLLSSCVVAVVGAYEYENACVVLVDLVSLLSNLLSNVNSVHQEYEHRNLPDDDFDDPVSLLSSQVNVVVNCVVVVVCALRHAYEGEHPDADSVVSVVSVVVCVPRHHVHYHYYDNHNSVVSVVVND/DVVLLVLLLVQQQFAAAEDEDPVDDVVLVLVSQCLQPVDDRGHQAHEYALVCLLVCQPVVCVVDPHRHHFYEYEFCPDQQPDDLVVRLVSLVSSVVSPHQEYEYEHHLVCCVPVNVVSLQRLLVSLLSSVVVAVVGAYEYENACVVLVDLVSLLSNLLSNVNSVHQEYEFRPLPDDDTDDLVSLVSNLVNVVVNCVVPVVCAVRHEYEGEHPDADSVSSVVSVVSCVVRNYHYYDNHNSVVSVVVND

Solvent-accessible surface area: 22623 Å² total; per-residue (Å²): 123,188,111,67,69,152,31,0,106,44,4,0,59,52,0,0,0,16,39,15,76,22,24,11,69,84,105,53,0,60,99,6,0,64,31,0,18,150,91,84,7,61,0,18,0,0,0,0,34,37,113,15,0,101,17,0,45,76,94,0,71,138,86,29,127,116,18,110,3,107,0,0,0,0,4,7,27,18,43,2,55,53,68,67,129,100,0,41,83,41,0,99,123,1,37,114,17,16,2,38,6,0,0,0,0,0,22,9,49,55,0,74,146,69,40,102,95,0,26,133,66,1,40,136,9,0,65,19,0,39,164,64,0,103,150,78,44,0,0,0,0,0,0,3,2,56,4,131,71,70,77,23,0,33,88,0,0,39,11,0,0,87,0,44,0,31,3,0,7,0,0,9,39,77,40,178,81,27,14,56,57,56,7,0,76,51,0,3,89,0,1,90,84,9,25,173,103,36,98,132,37,79,96,138,9,0,0,1,0,5,12,70,8,64,51,14,125,43,0,28,84,8,18,98,19,8,166,198,108,34,104,142,53,19,11,1,5,10,72,49,0,0,62,70,0,17,150,30,37,122,123,191,109,72,65,149,31,0,103,45,4,0,57,47,0,0,0,16,40,16,82,108,142,10,65,88,107,49,0,62,90,6,0,57,35,0,20,137,76,83,6,61,0,17,0,0,0,0,43,34,134,16,0,112,18,0,47,80,114,0,67,145,91,36,128,111,21,109,2,92,0,0,0,1,4,5,14,16,50,2,33,24,67,62,131,100,0,47,92,42,0,97,122,1,39,116,16,16,6,33,4,0,0,0,0,0,18,6,53,43,0,61,48,57,39,102,105,1,26,142,67,3,38,136,11,0,54,20,0,28,152,57,0,92,157,81,52,0,0,0,0,0,0,4,2,57,3,134,71,85,78,24,2,29,86,0,0,34,11,0,0,84,0,51,0,31,21,0,6,0,0,10,42,72,33,179,81,28,15,52,50,56,7,0,68,59,0,0,116,0,1,67,69,10,28,159,115,39,94,118,32,82,141,138,20,8,1,0,0,6,14,71,6,60,49,12,122,44,0,30,85,9,17,101,16,11,169,203,98,72,54,27,0,4,10,69,46,0,0,58,70,0,8,143,30,40,112